Protein AF-0000000067825820 (afdb_homodimer)

Radius of gyration: 20.42 Å; Cα contacts (8 Å, |Δi|>4): 1040; chains: 2; bounding box: 38×57×62 Å

Structure (mmCIF, N/CA/C/O backbone):
data_AF-0000000067825820-model_v1
#
loop_
_entity.id
_entity.type
_entity.pdbx_description
1 polymer 'Flavin reductase like domain-containing protein'
#
loop_
_atom_site.group_PDB
_atom_site.id
_atom_site.type_symbol
_atom_site.label_atom_id
_atom_site.label_alt_id
_atom_site.label_comp_id
_atom_site.label_asym_id
_atom_site.label_entity_id
_atom_site.label_seq_id
_atom_site.pdbx_PDB_ins_code
_atom_site.Cartn_x
_atom_site.Cartn_y
_atom_site.Cartn_z
_atom_site.occupancy
_atom_site.B_iso_or_equiv
_atom_site.auth_seq_id
_atom_site.auth_comp_id
_atom_site.auth_asym_id
_atom_site.auth_atom_id
_atom_site.pdbx_PDB_model_num
ATOM 1 N N . MET A 1 1 ? -13.898 22.188 -7.363 1 60.41 1 MET A N 1
ATOM 2 C CA . MET A 1 1 ? -14.234 21.312 -8.477 1 60.41 1 MET A CA 1
ATOM 3 C C . MET A 1 1 ? -13.742 19.891 -8.219 1 60.41 1 MET A C 1
ATOM 5 O O . MET A 1 1 ? -12.773 19.688 -7.488 1 60.41 1 MET A O 1
ATOM 9 N N . ALA A 1 2 ? -14.531 18.938 -8.641 1 82.38 2 ALA A N 1
ATOM 10 C CA . ALA A 1 2 ? -14.219 17.516 -8.461 1 82.38 2 ALA A CA 1
ATOM 11 C C . ALA A 1 2 ? -12.914 17.141 -9.156 1 82.38 2 ALA A C 1
ATOM 13 O O . ALA A 1 2 ? -12.609 17.656 -10.234 1 82.38 2 ALA A O 1
ATOM 14 N N . VAL A 1 3 ? -12.008 16.484 -8.531 1 92.38 3 VAL A N 1
ATOM 15 C CA . VAL A 1 3 ? -10.75 16.016 -9.102 1 92.38 3 VAL A CA 1
ATOM 16 C C . VAL A 1 3 ? -11.039 15.117 -10.305 1 92.38 3 VAL A C 1
ATOM 18 O O . VAL A 1 3 ? -11.867 14.203 -10.219 1 92.38 3 VAL A O 1
ATOM 21 N N . SER A 1 4 ? -10.445 15.469 -11.422 1 92.88 4 SER A N 1
ATOM 22 C CA . SER A 1 4 ? -10.617 14.641 -12.617 1 92.88 4 SER A CA 1
ATOM 23 C C . SER A 1 4 ? -9.836 13.336 -12.5 1 92.88 4 SER A C 1
ATOM 25 O O . SER A 1 4 ? -8.812 13.281 -11.812 1 92.88 4 SER A O 1
ATOM 27 N N . VAL A 1 5 ? -10.312 12.344 -13.195 1 91.62 5 VAL A N 1
ATOM 28 C CA . VAL A 1 5 ? -9.648 11.039 -13.25 1 91.62 5 VAL A CA 1
ATOM 29 C C . VAL A 1 5 ? -8.234 11.203 -13.812 1 91.62 5 VAL A C 1
ATOM 31 O O . VAL A 1 5 ? -7.281 10.625 -13.289 1 91.62 5 VAL A O 1
ATOM 34 N N . ALA A 1 6 ? -8.125 12.039 -14.789 1 92.5 6 ALA A N 1
ATOM 35 C CA . ALA A 1 6 ? -6.832 12.258 -15.43 1 92.5 6 ALA A CA 1
ATOM 36 C C . ALA A 1 6 ? -5.828 12.859 -14.445 1 92.5 6 ALA A C 1
ATOM 38 O O . ALA A 1 6 ? -4.676 12.438 -14.391 1 92.5 6 ALA A O 1
ATOM 39 N N . SER A 1 7 ? -6.262 13.844 -13.711 1 94.44 7 SER A N 1
ATOM 40 C CA . SER A 1 7 ? -5.383 14.5 -12.742 1 94.44 7 SER A CA 1
ATOM 41 C C . SER A 1 7 ? -4.977 13.539 -11.633 1 94.44 7 SER A C 1
ATOM 43 O O . SER A 1 7 ? -3.834 13.562 -11.172 1 94.44 7 SER A O 1
ATOM 45 N N . PHE A 1 8 ? -5.949 12.711 -11.281 1 96.44 8 PHE A N 1
ATOM 46 C CA . PHE A 1 8 ? -5.66 11.727 -10.242 1 96.44 8 PHE A CA 1
ATOM 47 C C . PHE A 1 8 ? -4.641 10.703 -10.734 1 96.44 8 PHE A C 1
ATOM 49 O O . PHE A 1 8 ? -3.65 10.43 -10.047 1 96.44 8 PHE A O 1
ATOM 56 N N . LYS A 1 9 ? -4.797 10.211 -11.875 1 93.62 9 LYS A N 1
ATOM 57 C CA . LYS A 1 9 ? -3.873 9.242 -12.453 1 93.62 9 LYS A CA 1
ATOM 58 C C . LYS A 1 9 ? -2.477 9.836 -12.609 1 93.62 9 LYS A C 1
ATOM 60 O O . LYS A 1 9 ? -1.478 9.172 -12.328 1 93.62 9 LYS A O 1
ATOM 65 N N . ALA A 1 10 ? -2.453 11.062 -13.031 1 94.12 10 ALA A N 1
ATOM 66 C CA . ALA A 1 10 ? -1.169 11.742 -13.195 1 94.12 10 ALA A CA 1
ATOM 67 C C . ALA A 1 10 ? -0.449 11.891 -11.859 1 94.12 10 ALA A C 1
ATOM 69 O O . ALA A 1 10 ? 0.766 11.695 -11.773 1 94.12 10 ALA A O 1
ATOM 70 N N . ALA A 1 11 ? -1.181 12.25 -10.836 1 96.56 11 ALA A N 1
ATOM 71 C CA . ALA A 1 11 ? -0.595 12.406 -9.508 1 96.56 11 ALA A CA 1
ATOM 72 C C . ALA A 1 11 ? -0.117 11.07 -8.961 1 96.56 11 ALA A C 1
ATOM 74 O O . ALA A 1 11 ? 0.986 10.969 -8.414 1 96.56 11 ALA A O 1
ATOM 75 N N . MET A 1 12 ? -0.925 10.008 -9.172 1 95.5 12 MET A N 1
ATOM 76 C CA . MET A 1 12 ? -0.582 8.695 -8.633 1 95.5 12 MET A CA 1
ATOM 77 C C . MET A 1 12 ? 0.591 8.086 -9.391 1 95.5 12 MET A C 1
ATOM 79 O O . MET A 1 12 ? 1.327 7.258 -8.844 1 95.5 12 MET A O 1
ATOM 83 N N . ALA A 1 13 ? 0.792 8.523 -10.648 1 93.81 13 ALA A N 1
ATOM 84 C CA . ALA A 1 13 ? 1.922 8.039 -11.445 1 93.81 13 ALA A CA 1
ATOM 85 C C . ALA A 1 13 ? 3.248 8.492 -10.836 1 93.81 13 ALA A C 1
ATOM 87 O O . ALA A 1 13 ? 4.305 7.949 -11.172 1 93.81 13 ALA A O 1
ATOM 88 N N . ARG A 1 14 ? 3.188 9.453 -9.922 1 96.44 14 ARG A N 1
ATOM 89 C CA . ARG A 1 14 ? 4.391 9.969 -9.281 1 96.44 14 ARG A CA 1
ATOM 90 C C . ARG A 1 14 ? 4.789 9.109 -8.086 1 96.44 14 ARG A C 1
ATOM 92 O O . ARG A 1 14 ? 5.887 9.25 -7.547 1 96.44 14 ARG A O 1
ATOM 99 N N . VAL A 1 15 ? 3.943 8.18 -7.691 1 97.5 15 VAL A N 1
ATOM 100 C CA . VAL A 1 15 ? 4.16 7.344 -6.512 1 97.5 15 VAL A CA 1
ATOM 101 C C . VAL A 1 15 ? 4.828 6.035 -6.922 1 97.5 15 VAL A C 1
ATOM 103 O O . VAL A 1 15 ? 4.285 5.273 -7.727 1 97.5 15 VAL A O 1
ATOM 106 N N . SER A 1 16 ? 6 5.789 -6.398 1 97.5 16 SER A N 1
ATOM 107 C CA . SER A 1 16 ? 6.578 4.461 -6.574 1 97.5 16 SER A CA 1
ATOM 108 C C . SER A 1 16 ? 5.906 3.441 -5.66 1 97.5 16 SER A C 1
ATOM 110 O O . SER A 1 16 ? 5.605 3.74 -4.504 1 97.5 16 SER A O 1
ATOM 112 N N . THR A 1 17 ? 5.652 2.287 -6.164 1 96.69 17 THR A N 1
ATOM 113 C CA . THR A 1 17 ? 4.992 1.245 -5.383 1 96.69 17 THR A CA 1
ATOM 114 C C . THR A 1 17 ? 5.738 -0.08 -5.512 1 96.69 17 THR A C 1
ATOM 116 O O . THR A 1 17 ? 6.477 -0.291 -6.477 1 96.69 17 THR A O 1
ATOM 119 N N . GLN A 1 18 ? 5.629 -0.884 -4.488 1 97.5 18 GLN A N 1
ATOM 120 C CA . GLN A 1 18 ? 6.113 -2.258 -4.562 1 97.5 18 GLN A CA 1
ATOM 121 C C . GLN A 1 18 ? 5.25 -3.098 -5.5 1 97.5 18 GLN A C 1
ATOM 123 O O . GLN A 1 18 ? 4.027 -3.15 -5.348 1 97.5 18 GLN A O 1
ATOM 128 N N . ALA A 1 19 ? 5.883 -3.682 -6.473 1 96.81 19 ALA A N 1
ATOM 129 C CA . ALA A 1 19 ? 5.164 -4.617 -7.336 1 96.81 19 ALA A CA 1
ATOM 130 C C . ALA A 1 19 ? 5.293 -6.047 -6.816 1 96.81 19 ALA A C 1
ATOM 132 O O . ALA A 1 19 ? 6.383 -6.625 -6.832 1 96.81 19 ALA A O 1
ATOM 133 N N . MET A 1 20 ? 4.215 -6.664 -6.414 1 98.38 20 MET A N 1
ATOM 134 C CA . MET A 1 20 ? 4.184 -8.055 -5.961 1 98.38 20 MET A CA 1
ATOM 135 C C . MET A 1 20 ? 3.27 -8.891 -6.844 1 98.38 20 MET A C 1
ATOM 137 O O . MET A 1 20 ? 2.451 -8.352 -7.59 1 98.38 20 MET A O 1
ATOM 141 N N . ILE A 1 21 ? 3.436 -10.156 -6.785 1 98.25 21 ILE A N 1
ATOM 142 C CA . ILE A 1 21 ? 2.586 -11.047 -7.57 1 98.25 21 ILE A CA 1
ATOM 143 C C . ILE A 1 21 ? 1.741 -11.914 -6.637 1 98.25 21 ILE A C 1
ATOM 145 O O . ILE A 1 21 ? 2.262 -12.5 -5.688 1 98.25 21 ILE A O 1
ATOM 149 N N . LEU A 1 22 ? 0.488 -11.914 -6.883 1 98.56 22 LEU A N 1
ATOM 150 C CA . LEU A 1 22 ? -0.449 -12.805 -6.207 1 98.56 22 LEU A CA 1
ATOM 151 C C . LEU A 1 22 ? -0.757 -14.023 -7.074 1 98.56 22 LEU A C 1
ATOM 153 O O . LEU A 1 22 ? -0.984 -13.891 -8.281 1 98.56 22 LEU A O 1
ATOM 157 N N . THR A 1 23 ? -0.675 -15.203 -6.523 1 98.38 23 THR A N 1
ATOM 158 C CA . THR A 1 23 ? -1.188 -16.406 -7.164 1 98.38 23 THR A CA 1
ATOM 159 C C . THR A 1 23 ? -2.322 -17.016 -6.344 1 98.38 23 THR A C 1
ATOM 161 O O . THR A 1 23 ? -2.266 -17.031 -5.113 1 98.38 23 THR A O 1
ATOM 164 N N . ALA A 1 24 ? -3.318 -17.438 -7 1 98.06 24 ALA A N 1
ATOM 165 C CA . ALA A 1 24 ? -4.496 -18 -6.348 1 98.06 24 ALA A CA 1
ATOM 166 C C . ALA A 1 24 ? -4.359 -19.516 -6.195 1 98.06 24 ALA A C 1
ATOM 168 O O . ALA A 1 24 ? -3.803 -20.188 -7.066 1 98.06 24 ALA A O 1
ATOM 169 N N . GLY A 1 25 ? -4.91 -20.016 -5.125 1 96.88 25 GLY A N 1
ATOM 170 C CA . GLY A 1 25 ? -4.949 -21.453 -4.918 1 96.88 25 GLY A CA 1
ATOM 171 C C . GLY A 1 25 ? -5.875 -22.172 -5.883 1 96.88 25 GLY A C 1
ATOM 172 O O . GLY A 1 25 ? -6.742 -21.547 -6.496 1 96.88 25 GLY A O 1
ATOM 173 N N . CYS A 1 26 ? -5.602 -23.484 -5.93 1 95.44 26 CYS A N 1
ATOM 174 C CA . CYS A 1 26 ? -6.434 -24.344 -6.762 1 95.44 26 CYS A CA 1
ATOM 175 C C . CYS A 1 26 ? -6.652 -25.703 -6.098 1 95.44 26 CYS A C 1
ATOM 177 O O . CYS A 1 26 ? -5.984 -26.031 -5.117 1 95.44 26 CYS A O 1
ATOM 179 N N . LYS A 1 27 ? -7.574 -26.438 -6.648 1 94.19 27 LYS A N 1
ATOM 180 C CA . LYS A 1 27 ? -7.93 -27.734 -6.074 1 94.19 27 LYS A CA 1
ATOM 181 C C . LYS A 1 27 ? -7.051 -28.844 -6.633 1 94.19 27 LYS A C 1
ATOM 183 O O . LYS A 1 27 ? -6.707 -29.797 -5.918 1 94.19 27 LYS A O 1
ATOM 188 N N . SER A 1 28 ? -6.695 -28.688 -7.918 1 93.88 28 SER A N 1
ATOM 189 C CA . SER A 1 28 ? -5.945 -29.719 -8.617 1 93.88 28 SER A CA 1
ATOM 190 C C . SER A 1 28 ? -4.801 -29.125 -9.43 1 93.88 28 SER A C 1
ATOM 192 O O . SER A 1 28 ? -4.91 -28 -9.938 1 93.88 28 SER A O 1
ATOM 194 N N . PRO A 1 29 ? -3.75 -29.953 -9.539 1 92.75 29 PRO A N 1
ATOM 195 C CA . PRO A 1 29 ? -2.648 -29.469 -10.383 1 92.75 29 PRO A CA 1
ATOM 196 C C . PRO A 1 29 ? -3.051 -29.312 -11.844 1 92.75 29 PRO A C 1
ATOM 198 O O . PRO A 1 29 ? -2.32 -28.688 -12.617 1 92.75 29 PRO A O 1
ATOM 201 N N . LYS A 1 30 ? -4.203 -29.781 -12.273 1 91.12 30 LYS A N 1
ATOM 202 C CA . LYS A 1 30 ? -4.652 -29.734 -13.656 1 91.12 30 LYS A CA 1
ATOM 203 C C . LYS A 1 30 ? -5.531 -28.5 -13.898 1 91.12 30 LYS A C 1
ATOM 205 O O . LYS A 1 30 ? -5.879 -28.203 -15.039 1 91.12 30 LYS A O 1
ATOM 210 N N . ASP A 1 31 ? -5.844 -27.781 -12.82 1 91.69 31 ASP A N 1
ATOM 211 C CA . ASP A 1 31 ? -6.691 -26.594 -12.945 1 91.69 31 ASP A CA 1
ATOM 212 C C . ASP A 1 31 ? -5.945 -25.453 -13.641 1 91.69 31 ASP A C 1
ATOM 214 O O . ASP A 1 31 ? -4.719 -25.484 -13.742 1 91.69 31 ASP A O 1
ATOM 218 N N . VAL A 1 32 ? -6.73 -24.531 -14.18 1 90.31 32 VAL A N 1
ATOM 219 C CA . VAL A 1 32 ? -6.137 -23.297 -14.672 1 90.31 32 VAL A CA 1
ATOM 220 C C . VAL A 1 32 ? -5.727 -22.406 -13.492 1 90.31 32 VAL A C 1
ATOM 222 O O . VAL A 1 32 ? -6.535 -22.125 -12.609 1 90.31 32 VAL A O 1
ATOM 225 N N . PHE A 1 33 ? -4.488 -22.078 -13.531 1 93.88 33 PHE A N 1
ATOM 226 C CA . PHE A 1 33 ? -3.963 -21.25 -12.461 1 93.88 33 PHE A CA 1
ATOM 227 C C . PHE A 1 33 ? -4.176 -19.766 -12.766 1 93.88 33 PHE A C 1
ATOM 229 O O . PHE A 1 33 ? -4.09 -19.344 -13.922 1 93.88 33 PHE A O 1
ATOM 236 N N . HIS A 1 34 ? -4.504 -18.984 -11.75 1 94.81 34 HIS A N 1
ATOM 237 C CA . HIS A 1 34 ? -4.703 -17.547 -11.891 1 94.81 34 HIS A CA 1
ATOM 238 C C . HIS A 1 34 ? -3.77 -16.766 -10.961 1 94.81 34 HIS A C 1
ATOM 240 O O . HIS A 1 34 ? -3.307 -17.297 -9.953 1 94.81 34 HIS A O 1
ATOM 246 N N . GLY A 1 35 ? -3.527 -15.617 -11.32 1 96.75 35 GLY A N 1
ATOM 247 C CA . GLY A 1 35 ? -2.689 -14.68 -10.586 1 96.75 35 GLY A CA 1
ATOM 248 C C . GLY A 1 35 ? -2.59 -13.32 -11.242 1 96.75 35 GLY A C 1
ATOM 249 O O . GLY A 1 35 ? -3.01 -13.148 -12.391 1 96.75 35 GLY A O 1
ATOM 250 N N . MET A 1 36 ? -2.02 -12.383 -10.547 1 95.88 36 MET A N 1
ATOM 251 C CA . MET A 1 36 ? -1.875 -11.031 -11.078 1 95.88 36 MET A CA 1
ATOM 252 C C . MET A 1 36 ? -0.812 -10.25 -10.312 1 95.88 36 MET A C 1
ATOM 254 O O . MET A 1 36 ? -0.487 -10.594 -9.172 1 95.88 36 MET A O 1
ATOM 258 N N . THR A 1 37 ? -0.287 -9.273 -10.938 1 96.19 37 THR A N 1
ATOM 259 C CA . THR A 1 37 ? 0.59 -8.312 -10.281 1 96.19 37 THR A CA 1
ATOM 260 C C . THR A 1 37 ? -0.226 -7.246 -9.547 1 96.19 37 THR A C 1
ATOM 262 O O . THR A 1 37 ? -1.231 -6.762 -10.07 1 96.19 37 THR A O 1
ATOM 265 N N . LEU A 1 38 ? 0.215 -6.934 -8.312 1 95.38 38 LEU A N 1
ATOM 266 C CA . LEU A 1 38 ? -0.42 -5.941 -7.453 1 95.38 38 LEU A CA 1
ATOM 267 C C . LEU A 1 38 ? 0.593 -4.902 -6.98 1 95.38 38 LEU A C 1
ATOM 269 O O . LEU A 1 38 ? 1.761 -5.227 -6.754 1 95.38 38 LEU A O 1
ATOM 273 N N . SER A 1 39 ? 0.039 -3.736 -6.73 1 95.94 39 SER A N 1
ATOM 274 C CA . SER A 1 39 ? 0.848 -2.705 -6.09 1 95.94 39 SER A CA 1
ATOM 275 C C . SER A 1 39 ? 0.241 -2.275 -4.758 1 95.94 39 SER A C 1
ATOM 277 O O . SER A 1 39 ? 0.686 -1.297 -4.156 1 95.94 39 SER A O 1
ATOM 279 N N . SER A 1 40 ? -0.73 -2.971 -4.297 1 97.44 40 SER A N 1
ATOM 280 C CA . SER A 1 40 ? -1.508 -2.5 -3.156 1 97.44 40 SER A CA 1
ATOM 281 C C . SER A 1 40 ? -1.179 -3.297 -1.897 1 97.44 40 SER A C 1
ATOM 283 O O . SER A 1 40 ? -1.758 -3.057 -0.836 1 97.44 40 SER A O 1
ATOM 285 N N . VAL A 1 41 ? -0.262 -4.238 -1.935 1 98.31 41 VAL A N 1
ATOM 286 C CA . VAL A 1 41 ? -0.015 -5.125 -0.801 1 98.31 41 VAL A CA 1
ATOM 287 C C . VAL A 1 41 ? 0.653 -4.344 0.329 1 98.31 41 VAL A C 1
ATOM 289 O O . VAL A 1 41 ? 1.603 -3.592 0.095 1 98.31 41 VAL A O 1
ATOM 292 N N . CYS A 1 42 ? 0.127 -4.484 1.504 1 97.31 42 CYS A N 1
ATOM 293 C CA . CYS A 1 42 ? 0.771 -3.896 2.672 1 97.31 42 CYS A CA 1
ATOM 294 C C . CYS A 1 42 ? 0.506 -4.73 3.92 1 97.31 42 CYS A C 1
ATOM 296 O O . CYS A 1 42 ? -0.403 -5.562 3.934 1 97.31 42 CYS A O 1
ATOM 298 N N . SER A 1 43 ? 1.328 -4.555 4.879 1 96.5 43 SER A N 1
ATOM 299 C CA . SER A 1 43 ? 1.103 -5.16 6.188 1 96.5 43 SER A CA 1
ATOM 300 C C . SER A 1 43 ? -0.043 -4.473 6.922 1 96.5 43 SER A C 1
ATOM 302 O O . SER A 1 43 ? -0.131 -3.242 6.938 1 96.5 43 SER A O 1
ATOM 304 N N . LEU A 1 44 ? -0.913 -5.266 7.504 1 96.75 44 LEU A N 1
ATOM 305 C CA . LEU A 1 44 ? -2.039 -4.695 8.234 1 96.75 44 LEU A CA 1
ATOM 306 C C . LEU A 1 44 ? -1.84 -4.844 9.742 1 96.75 44 LEU A C 1
ATOM 308 O O . LEU A 1 44 ? -2.1 -3.91 10.5 1 96.75 44 LEU A O 1
ATOM 312 N N . SER A 1 45 ? -1.416 -6.004 10.125 1 93.75 45 SER A N 1
ATOM 313 C CA . SER A 1 45 ? -1.289 -6.309 11.547 1 93.75 45 SER A CA 1
ATOM 314 C C . SER A 1 45 ? -0.121 -7.254 11.805 1 93.75 45 SER A C 1
ATOM 316 O O . SER A 1 45 ? 0.141 -8.156 11.008 1 93.75 45 SER A O 1
ATOM 318 N N . VAL A 1 46 ? 0.535 -6.98 12.859 1 90.25 46 VAL A N 1
ATOM 319 C CA . VAL A 1 46 ? 1.593 -7.879 13.305 1 90.25 46 VAL A CA 1
ATOM 320 C C . VAL A 1 46 ? 1.119 -8.664 14.523 1 90.25 46 VAL A C 1
ATOM 322 O O . VAL A 1 46 ? 1.478 -9.828 14.695 1 90.25 46 VAL A O 1
ATOM 325 N N . HIS A 1 47 ? 0.336 -7.961 15.273 1 86.62 47 HIS A N 1
ATOM 326 C CA . HIS A 1 47 ? -0.265 -8.539 16.469 1 86.62 47 HIS A CA 1
ATOM 327 C C . HIS A 1 47 ? -1.78 -8.367 16.469 1 86.62 47 HIS A C 1
ATOM 329 O O . HIS A 1 47 ? -2.289 -7.32 16.062 1 86.62 47 HIS A O 1
ATOM 335 N N . PRO A 1 48 ? -2.469 -9.43 16.906 1 87.19 48 PRO A N 1
ATOM 336 C CA . PRO A 1 48 ? -2.121 -10.727 17.5 1 87.19 48 PRO A CA 1
ATOM 337 C C . PRO A 1 48 ? -1.639 -11.734 16.453 1 87.19 48 PRO A C 1
ATOM 339 O O . PRO A 1 48 ? -0.974 -12.719 16.797 1 87.19 48 PRO A O 1
ATOM 342 N N . LYS A 1 49 ? -2.148 -11.555 15.234 1 91.88 49 LYS A N 1
ATOM 343 C CA . LYS A 1 49 ? -1.691 -12.414 14.148 1 91.88 49 LYS A CA 1
ATOM 344 C C . LYS A 1 49 ? -1.228 -11.586 12.953 1 91.88 49 LYS A C 1
ATOM 346 O O . LYS A 1 49 ? -1.788 -10.531 12.664 1 91.88 49 LYS A O 1
ATOM 351 N N . PRO A 1 50 ? -0.237 -12.141 12.258 1 96.38 50 PRO A N 1
ATOM 352 C CA . PRO A 1 50 ? 0.199 -11.43 11.055 1 96.38 50 PRO A CA 1
ATOM 353 C C . PRO A 1 50 ? -0.877 -11.383 9.969 1 96.38 50 PRO A C 1
ATOM 355 O O . PRO A 1 50 ? -1.37 -12.43 9.547 1 96.38 50 PRO A O 1
ATOM 358 N N . LEU A 1 51 ? -1.222 -10.156 9.539 1 97.75 51 LEU A N 1
ATOM 359 C CA . LEU A 1 51 ? -2.201 -9.93 8.484 1 97.75 51 LEU A CA 1
ATOM 360 C C . LEU A 1 51 ? -1.605 -9.086 7.363 1 97.75 51 LEU A C 1
ATOM 362 O O . LEU A 1 51 ? -0.878 -8.125 7.625 1 97.75 51 LEU A O 1
ATOM 366 N N . LEU A 1 52 ? -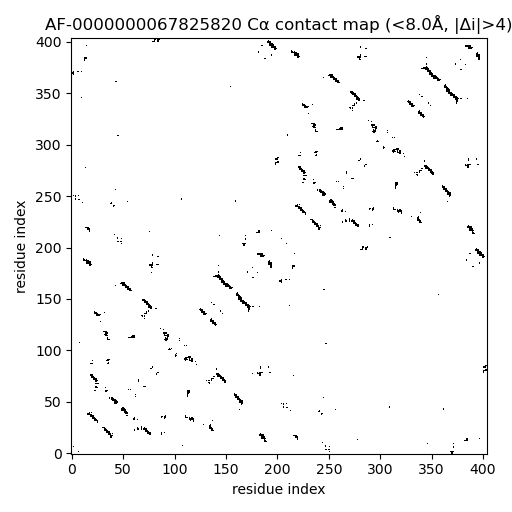1.848 -9.5 6.168 1 98.56 52 LEU A N 1
ATOM 367 C CA . LEU A 1 52 ? -1.603 -8.664 4.996 1 98.56 52 LEU A CA 1
ATOM 368 C C . LEU A 1 52 ? -2.916 -8.172 4.395 1 98.56 52 LEU A C 1
ATOM 370 O O . LEU A 1 52 ? -3.98 -8.727 4.688 1 98.56 52 LEU A O 1
ATOM 374 N N . GLN A 1 53 ? -2.793 -7.125 3.66 1 98.69 53 GLN A N 1
ATOM 375 C CA . GLN A 1 53 ? -3.938 -6.543 2.967 1 98.69 53 GLN A CA 1
ATOM 376 C C . GLN A 1 53 ? -3.586 -6.191 1.523 1 98.69 53 GLN A C 1
ATOM 378 O O . GLN A 1 53 ? -2.475 -5.738 1.241 1 98.69 53 GLN A O 1
ATOM 383 N N . PHE A 1 54 ? -4.57 -6.383 0.568 1 98.44 54 PHE A N 1
ATOM 384 C CA . PHE A 1 54 ? -4.43 -5.941 -0.814 1 98.44 54 PHE A CA 1
ATOM 385 C C . PHE A 1 54 ? -5.793 -5.691 -1.446 1 98.44 54 PHE A C 1
ATOM 387 O O . PHE A 1 54 ? -6.82 -6.066 -0.881 1 98.44 54 PHE A O 1
ATOM 394 N N . ASN A 1 55 ? -5.738 -5.062 -2.631 1 97.62 55 ASN A N 1
ATOM 395 C CA . ASN A 1 55 ? -6.969 -4.723 -3.334 1 97.62 55 ASN A CA 1
ATOM 396 C C . ASN A 1 55 ? -7.066 -5.445 -4.676 1 97.62 55 ASN A C 1
ATOM 398 O O . ASN A 1 55 ? -6.059 -5.645 -5.352 1 97.62 55 ASN A O 1
ATOM 402 N N . LEU A 1 56 ? -8.328 -5.77 -5.02 1 95.38 56 LEU A N 1
ATOM 403 C CA . LEU A 1 56 ? -8.617 -6.312 -6.344 1 95.38 56 LEU A CA 1
ATOM 404 C C . LEU A 1 56 ? -9.742 -5.523 -7.016 1 95.38 56 LEU A C 1
ATOM 406 O O . LEU A 1 56 ? -10.719 -5.156 -6.367 1 95.38 56 LEU A O 1
ATOM 410 N N . HIS A 1 57 ? -9.523 -5.258 -8.258 1 92.94 57 HIS A N 1
ATOM 411 C CA . HIS A 1 57 ? -10.578 -4.66 -9.07 1 92.94 57 HIS A CA 1
ATOM 412 C C . HIS A 1 57 ? -11.414 -5.73 -9.766 1 92.94 57 HIS A C 1
ATOM 414 O O . HIS A 1 57 ? -10.867 -6.695 -10.312 1 92.94 57 HIS A O 1
ATOM 420 N N . LEU A 1 58 ? -12.727 -5.566 -9.781 1 91.19 58 LEU A N 1
ATOM 421 C CA . LEU A 1 58 ? -13.656 -6.52 -10.383 1 91.19 58 LEU A CA 1
ATOM 422 C C . LEU A 1 58 ? -14.148 -6.016 -11.734 1 91.19 58 LEU A C 1
ATOM 424 O O . LEU A 1 58 ? -14.297 -4.809 -11.938 1 91.19 58 LEU A O 1
ATOM 428 N N . PRO A 1 59 ? -14.438 -6.934 -12.648 1 89.56 59 PRO A N 1
ATOM 429 C CA . PRO A 1 59 ? -14.297 -8.391 -12.531 1 89.56 59 PRO A CA 1
ATOM 430 C C . PRO A 1 59 ? -12.844 -8.852 -12.641 1 89.56 59 PRO A C 1
ATOM 432 O O . PRO A 1 59 ? -12.016 -8.156 -13.242 1 89.56 59 PRO A O 1
ATOM 435 N N . SER A 1 60 ? -12.516 -9.945 -12.023 1 90.94 60 SER A N 1
ATOM 436 C CA . SER A 1 60 ? -11.164 -10.492 -11.961 1 90.94 60 SER A CA 1
ATOM 437 C C . SER A 1 60 ? -11.188 -12.016 -11.906 1 90.94 60 SER A C 1
ATOM 439 O O . SER A 1 60 ? -11.891 -12.602 -11.086 1 90.94 60 SER A O 1
ATOM 441 N N . TYR A 1 61 ? -10.492 -12.672 -12.828 1 91.88 61 TYR A N 1
ATOM 442 C CA . TYR A 1 61 ? -10.352 -14.125 -12.773 1 91.88 61 TYR A CA 1
ATOM 443 C C . TYR A 1 61 ? -9.703 -14.562 -11.469 1 91.88 61 TYR A C 1
ATOM 445 O O . TYR A 1 61 ? -10.078 -15.586 -10.891 1 91.88 61 TYR A O 1
ATOM 453 N N . THR A 1 62 ? -8.789 -13.789 -11.047 1 94.69 62 THR A N 1
ATOM 454 C CA . THR A 1 62 ? -8.078 -14.102 -9.812 1 94.69 62 THR A CA 1
ATOM 455 C C . THR A 1 62 ? -9.023 -14.031 -8.609 1 94.69 62 THR A C 1
ATOM 457 O O . THR A 1 62 ? -9.039 -14.93 -7.773 1 94.69 62 THR A O 1
ATOM 460 N N . SER A 1 63 ? -9.805 -12.945 -8.547 1 96.06 63 SER A N 1
ATOM 461 C CA . SER A 1 63 ? -10.781 -12.828 -7.465 1 96.06 63 SER A CA 1
ATOM 462 C C . SER A 1 63 ? -11.727 -14.023 -7.441 1 96.06 63 SER A C 1
ATOM 464 O O . SER A 1 63 ? -11.961 -14.609 -6.383 1 96.06 63 SER A O 1
ATOM 466 N N . LYS A 1 64 ? -12.25 -14.422 -8.586 1 95.44 64 LYS A N 1
ATOM 467 C CA . LYS A 1 64 ? -13.141 -15.57 -8.68 1 95.44 64 LYS A CA 1
ATOM 468 C C . LYS A 1 64 ? -12.477 -16.828 -8.148 1 95.44 64 LYS A C 1
ATOM 470 O O . LYS A 1 64 ? -13.07 -17.562 -7.352 1 95.44 64 LYS A O 1
ATOM 475 N N . ALA A 1 65 ? -11.266 -17.062 -8.57 1 95.81 65 ALA A N 1
ATOM 476 C CA . ALA A 1 65 ? -10.516 -18.234 -8.125 1 95.81 65 ALA A CA 1
ATOM 477 C C . ALA A 1 65 ? -10.336 -18.219 -6.613 1 95.81 65 ALA A C 1
ATOM 479 O O . ALA A 1 65 ? -10.453 -19.266 -5.965 1 95.81 65 ALA A O 1
ATOM 480 N N . LEU A 1 66 ? -10.055 -17.078 -6.047 1 97.62 66 LEU A N 1
ATOM 481 C CA . LEU A 1 66 ? -9.867 -16.969 -4.605 1 97.62 66 LEU A CA 1
ATOM 482 C C . LEU A 1 66 ? -11.148 -17.328 -3.857 1 97.62 66 LEU A C 1
ATOM 484 O O . LEU A 1 66 ? -11.109 -18.062 -2.861 1 97.62 66 LEU A O 1
ATOM 488 N N . HIS A 1 67 ? -12.203 -16.797 -4.355 1 97.31 67 HIS A N 1
ATOM 489 C CA . HIS A 1 67 ? -13.477 -17.078 -3.709 1 97.31 67 HIS A CA 1
ATOM 490 C C . HIS A 1 67 ? -13.844 -18.547 -3.814 1 97.31 67 HIS A C 1
ATOM 492 O O . HIS A 1 67 ? -14.508 -19.094 -2.93 1 97.31 67 HIS A O 1
ATOM 498 N N . GLU A 1 68 ? -13.375 -19.25 -4.77 1 95.75 68 GLU A N 1
ATOM 499 C CA . GLU A 1 68 ? -13.742 -20.641 -5.039 1 95.75 68 GLU A CA 1
ATOM 500 C C . GLU A 1 68 ? -12.812 -21.594 -4.312 1 95.75 68 GLU A C 1
ATOM 502 O O . GLU A 1 68 ? -13.117 -22.781 -4.176 1 95.75 68 GLU A O 1
ATOM 507 N N . ASN A 1 69 ? -11.695 -21.141 -3.902 1 95.31 69 ASN A N 1
ATOM 508 C CA . ASN A 1 69 ? -10.68 -22.047 -3.35 1 95.31 69 ASN A CA 1
ATOM 509 C C . ASN A 1 69 ? -10.32 -21.656 -1.916 1 95.31 69 ASN A C 1
ATOM 511 O O . ASN A 1 69 ? -9.141 -21.547 -1.577 1 95.31 69 ASN A O 1
ATOM 515 N N . HIS A 1 70 ? -11.289 -21.312 -1.114 1 93.62 70 HIS A N 1
ATOM 516 C CA . HIS A 1 70 ? -11.172 -21.094 0.322 1 93.62 70 HIS A CA 1
ATOM 517 C C . HIS A 1 70 ? -10.281 -19.891 0.622 1 93.62 70 HIS A C 1
ATOM 519 O O . HIS A 1 70 ? -9.727 -19.781 1.716 1 93.62 70 HIS A O 1
ATOM 525 N N . GLY A 1 71 ? -10.047 -19.094 -0.387 1 98.12 71 GLY A N 1
ATOM 526 C CA . GLY A 1 71 ? -9.266 -17.891 -0.191 1 98.12 71 GLY A CA 1
ATOM 527 C C . GLY A 1 71 ? -7.785 -18.172 0.026 1 98.12 71 GLY A C 1
ATOM 528 O O . GLY A 1 71 ? -7.109 -17.422 0.734 1 98.12 71 GLY A O 1
ATOM 529 N N . GLN A 1 72 ? -7.309 -19.359 -0.474 1 98.38 72 GLN A N 1
ATOM 530 C CA . GLN A 1 72 ? -5.887 -19.672 -0.397 1 98.38 72 GLN A CA 1
ATOM 531 C C . GLN A 1 72 ? -5.102 -18.938 -1.479 1 98.38 72 GLN A C 1
ATOM 533 O O . GLN A 1 72 ? -5.531 -18.875 -2.633 1 98.38 72 GLN A O 1
ATOM 538 N N . LEU A 1 73 ? -3.988 -18.391 -1.116 1 98.75 73 LEU A N 1
ATOM 539 C CA . LEU A 1 73 ? -3.205 -17.609 -2.068 1 98.75 73 LEU A CA 1
ATOM 540 C C . LEU A 1 73 ? -1.756 -17.484 -1.611 1 98.75 73 LEU A C 1
ATOM 542 O O . LEU A 1 73 ? -1.419 -17.891 -0.493 1 98.75 73 LEU A O 1
ATOM 546 N N . CYS A 1 74 ? -0.997 -17.016 -2.492 1 98.88 74 CYS A N 1
ATOM 547 C CA . CYS A 1 74 ? 0.391 -16.688 -2.184 1 98.88 74 CYS A CA 1
ATOM 548 C C . CYS A 1 74 ? 0.76 -15.312 -2.721 1 98.88 74 CYS A C 1
ATOM 550 O O . CYS A 1 74 ? 0.411 -14.969 -3.852 1 98.88 74 CYS A O 1
ATOM 552 N N . LEU A 1 75 ? 1.371 -14.469 -1.917 1 98.94 75 LEU A N 1
ATOM 553 C CA . L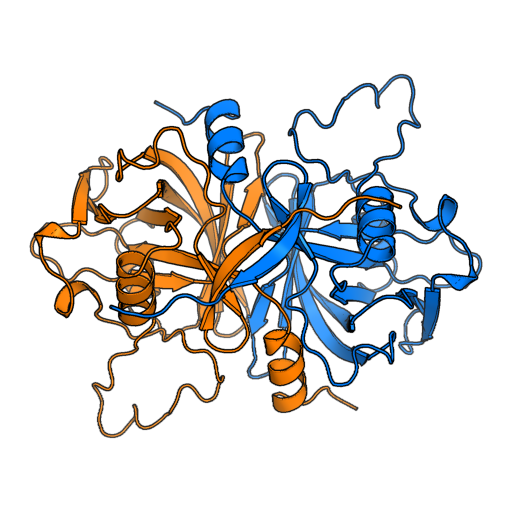EU A 1 75 ? 1.942 -13.18 -2.311 1 98.94 75 LEU A CA 1
ATOM 554 C C . LEU A 1 75 ? 3.459 -13.281 -2.434 1 98.94 75 LEU A C 1
ATOM 556 O O . LEU A 1 75 ? 4.125 -13.828 -1.553 1 98.94 75 LEU A O 1
ATOM 560 N N . HIS A 1 76 ? 4.004 -12.766 -3.51 1 98.88 76 HIS A N 1
ATOM 561 C CA . HIS A 1 76 ? 5.418 -12.969 -3.809 1 98.88 76 HIS A CA 1
ATOM 562 C C . HIS A 1 76 ? 6.168 -11.641 -3.844 1 98.88 76 HIS A C 1
ATOM 564 O O . HIS A 1 76 ? 5.828 -10.75 -4.633 1 98.88 76 HIS A O 1
ATOM 570 N N . LEU A 1 77 ? 7.094 -11.492 -2.961 1 98.81 77 LEU A N 1
ATOM 571 C CA . LEU A 1 77 ? 8.086 -10.43 -3.078 1 98.81 77 LEU A CA 1
ATOM 572 C C . LEU A 1 77 ? 9.141 -10.781 -4.125 1 98.81 77 LEU A C 1
ATOM 574 O O . LEU A 1 77 ? 9.898 -11.742 -3.945 1 98.81 77 LEU A O 1
ATOM 578 N N . MET A 1 78 ? 9.211 -9.984 -5.203 1 98.56 78 MET A N 1
ATOM 579 C CA . MET A 1 78 ? 10.117 -10.266 -6.312 1 98.56 78 MET A CA 1
ATOM 580 C C . MET A 1 78 ? 11.398 -9.438 -6.199 1 98.56 78 MET A C 1
ATOM 582 O O . MET A 1 78 ? 11.336 -8.234 -5.941 1 98.56 78 MET A O 1
ATOM 586 N N . PRO A 1 79 ? 12.523 -10.117 -6.371 1 98.44 79 PRO A N 1
ATOM 587 C CA . PRO A 1 79 ? 13.758 -9.336 -6.418 1 98.44 79 PRO A CA 1
ATOM 588 C C . PRO A 1 79 ? 13.891 -8.508 -7.695 1 98.44 79 PRO A C 1
ATOM 590 O O . PRO A 1 79 ? 13.211 -8.781 -8.688 1 98.44 79 PRO A O 1
ATOM 593 N N . PRO A 1 80 ? 14.711 -7.484 -7.652 1 97.81 80 PRO A N 1
ATOM 594 C CA . PRO A 1 80 ? 14.852 -6.602 -8.812 1 97.81 80 PRO A CA 1
ATOM 595 C C . PRO A 1 80 ? 15.734 -7.203 -9.906 1 97.81 80 PRO A C 1
ATOM 597 O O . PRO A 1 80 ? 16.844 -6.727 -10.133 1 97.81 80 PRO A O 1
ATOM 600 N N . THR A 1 81 ? 15.281 -8.18 -10.641 1 96.88 81 THR A N 1
ATOM 601 C CA . THR A 1 81 ? 15.977 -8.867 -11.727 1 96.88 81 THR A CA 1
ATOM 602 C C . THR A 1 81 ? 15.172 -8.789 -13.023 1 96.88 81 THR A C 1
ATOM 604 O O . THR A 1 81 ? 14 -8.43 -13.008 1 96.88 81 THR A O 1
ATOM 607 N N . SER A 1 82 ? 15.836 -9.148 -14.109 1 96.06 82 SER A N 1
ATOM 608 C CA . SER A 1 82 ? 15.172 -9.188 -15.406 1 96.06 82 SER A CA 1
ATOM 609 C C . SER A 1 82 ? 14.055 -10.227 -15.422 1 96.06 82 SER A C 1
ATOM 611 O O . SER A 1 82 ? 13.008 -10.016 -16.031 1 96.06 82 SER A O 1
ATOM 613 N N . ARG A 1 83 ? 14.281 -11.32 -14.727 1 96.19 83 ARG A N 1
ATOM 614 C CA . ARG A 1 83 ? 13.266 -12.367 -14.664 1 96.19 83 ARG A CA 1
ATOM 615 C C . ARG A 1 83 ? 12.039 -11.891 -13.891 1 96.19 83 ARG A C 1
ATOM 617 O O . ARG A 1 83 ? 10.906 -12.164 -14.281 1 96.19 83 ARG A O 1
ATOM 624 N N . SER A 1 84 ? 12.289 -11.188 -12.82 1 97.31 84 SER A N 1
ATOM 625 C CA . SER A 1 84 ? 11.188 -10.617 -12.055 1 97.31 84 SER A CA 1
ATOM 626 C C . SER A 1 84 ? 10.383 -9.625 -12.891 1 97.31 84 SER A C 1
ATOM 628 O O . SER A 1 84 ? 9.156 -9.586 -12.805 1 97.31 84 SER A O 1
ATOM 630 N N . VAL A 1 85 ? 11.109 -8.805 -13.656 1 96.31 85 VAL A N 1
ATOM 631 C CA . VAL A 1 85 ? 10.445 -7.852 -14.531 1 96.31 85 VAL A CA 1
ATOM 632 C C . VAL A 1 85 ? 9.555 -8.594 -15.523 1 96.31 85 VAL A C 1
ATOM 634 O O . VAL A 1 85 ? 8.383 -8.25 -15.695 1 96.31 85 VAL A O 1
ATOM 637 N N . PHE A 1 86 ? 10.055 -9.648 -16.125 1 94.88 86 PHE A N 1
ATOM 638 C CA . PHE A 1 86 ? 9.305 -10.453 -17.078 1 94.88 86 PHE A CA 1
ATOM 639 C C . PHE A 1 86 ? 8.062 -11.039 -16.438 1 94.88 86 PHE A C 1
ATOM 641 O O . PHE A 1 86 ? 6.957 -10.914 -16.969 1 94.88 86 PHE A O 1
ATOM 648 N N . LEU A 1 87 ? 8.203 -11.633 -15.289 1 96.06 87 LEU A N 1
ATOM 649 C CA . LEU A 1 87 ? 7.074 -12.25 -14.594 1 96.06 87 LEU A CA 1
ATOM 650 C C . LEU A 1 87 ? 6.035 -11.203 -14.203 1 96.06 87 LEU A C 1
ATOM 652 O O . LEU A 1 87 ? 4.836 -11.414 -14.391 1 96.06 87 LEU A O 1
ATOM 656 N N . SER A 1 88 ? 6.492 -10.078 -13.664 1 95.62 88 SER A N 1
ATOM 657 C CA . SER A 1 88 ? 5.57 -9.039 -13.211 1 95.62 88 SER A CA 1
ATOM 658 C C . SER A 1 88 ? 4.766 -8.461 -14.367 1 95.62 88 SER A C 1
ATOM 660 O O . SER A 1 88 ? 3.578 -8.172 -14.227 1 95.62 88 SER A O 1
ATOM 662 N N . ARG A 1 89 ? 5.379 -8.312 -15.508 1 92.56 89 ARG A N 1
ATOM 663 C CA . ARG A 1 89 ? 4.66 -7.855 -16.703 1 92.56 89 ARG A CA 1
ATOM 664 C C . ARG A 1 89 ? 3.658 -8.898 -17.172 1 92.56 89 ARG A C 1
ATOM 666 O O . ARG A 1 89 ? 2.529 -8.57 -17.531 1 92.56 89 ARG A O 1
ATOM 673 N N . THR A 1 90 ? 4.074 -10.141 -17.172 1 93.12 90 THR A N 1
ATOM 674 C CA . THR A 1 90 ? 3.219 -11.234 -17.609 1 93.12 90 THR A CA 1
ATOM 675 C C . THR A 1 90 ? 1.978 -11.336 -16.719 1 93.12 90 THR A C 1
ATOM 677 O O . THR A 1 90 ? 0.865 -11.508 -17.219 1 93.12 90 THR A O 1
ATOM 680 N N . PHE A 1 91 ? 2.131 -11.148 -15.453 1 95.25 91 PHE A N 1
ATOM 681 C CA . PHE A 1 91 ? 1.032 -11.281 -14.5 1 95.25 91 PHE A CA 1
ATOM 682 C C . PHE A 1 91 ? 0.199 -10.008 -14.461 1 95.25 91 PHE A C 1
ATOM 684 O O . PHE A 1 91 ? -0.855 -9.969 -13.82 1 95.25 91 PHE A O 1
ATOM 691 N N . ALA A 1 92 ? 0.704 -8.984 -15.078 1 91.81 92 ALA A N 1
ATOM 692 C CA . ALA A 1 92 ? -0.065 -7.742 -15.164 1 91.81 92 ALA A CA 1
ATOM 693 C C . ALA A 1 92 ? -0.865 -7.684 -16.469 1 91.81 92 ALA A C 1
ATOM 695 O O . ALA A 1 92 ? -1.779 -6.867 -16.594 1 91.81 92 ALA A O 1
ATOM 696 N N . ALA A 1 93 ? -0.469 -8.562 -17.422 1 81.31 93 ALA A N 1
ATOM 697 C CA . ALA A 1 93 ? -0.969 -8.469 -18.797 1 81.31 93 ALA A CA 1
ATOM 698 C C . ALA A 1 93 ? -2.361 -9.078 -18.906 1 81.31 93 ALA A C 1
ATOM 700 O O . ALA A 1 93 ? -2.58 -10.227 -18.5 1 81.31 93 ALA A O 1
ATOM 701 N N . GLY A 1 94 ? -3.428 -8.352 -18.984 1 63.41 94 GLY A N 1
ATOM 702 C CA . GLY A 1 94 ? -4.777 -8.844 -19.203 1 63.41 94 GLY A CA 1
ATOM 703 C C . GLY A 1 94 ? -4.949 -9.539 -20.547 1 63.41 94 GLY A C 1
ATOM 704 O O . GLY A 1 94 ? -4.113 -9.398 -21.438 1 63.41 94 GLY A O 1
ATOM 705 N N . ILE A 1 95 ? -5.766 -10.742 -20.594 1 53.44 95 ILE A N 1
ATOM 706 C CA . ILE A 1 95 ? -6.113 -11.422 -21.844 1 53.44 95 ILE A CA 1
ATOM 707 C C . ILE A 1 95 ? -6.895 -10.469 -22.75 1 53.44 95 ILE A C 1
ATOM 709 O O . ILE A 1 95 ? -7.84 -9.82 -22.297 1 53.44 95 ILE A O 1
ATOM 713 N N . LYS A 1 96 ? -6.148 -9.984 -23.781 1 45.06 96 LYS A N 1
ATOM 714 C CA . LYS A 1 96 ? -6.953 -9.398 -24.844 1 45.06 96 LYS A CA 1
ATOM 715 C C . LYS A 1 96 ? -8.016 -10.383 -25.344 1 45.06 96 LYS A C 1
ATOM 717 O O . LYS A 1 96 ? -8.25 -10.5 -26.547 1 45.06 96 LYS A O 1
ATOM 722 N N . THR A 1 97 ? -8.242 -11.445 -24.734 1 36.22 97 THR A N 1
ATOM 723 C CA . THR A 1 97 ? -9.07 -12.391 -25.469 1 36.22 97 THR A CA 1
ATOM 724 C C . THR A 1 97 ? -10.32 -11.703 -26.016 1 36.22 97 THR A C 1
ATOM 726 O O . THR A 1 97 ? -10.875 -12.117 -27.031 1 36.22 97 THR A O 1
ATOM 729 N N . ASP A 1 98 ? -11.383 -11.383 -25.203 1 36.25 98 ASP A N 1
ATOM 730 C CA . ASP A 1 98 ? -12.586 -11.125 -25.984 1 36.25 98 ASP A CA 1
ATOM 731 C C . ASP A 1 98 ? -12.391 -9.953 -26.953 1 36.25 98 ASP A C 1
ATOM 733 O O . ASP A 1 98 ? -12.188 -8.82 -26.516 1 36.25 98 ASP A O 1
ATOM 737 N N . LYS A 1 99 ? -11.969 -10.164 -28.156 1 36.41 99 LYS A N 1
ATOM 738 C CA . LYS A 1 99 ? -11.906 -9.234 -29.281 1 36.41 99 LYS A CA 1
ATOM 739 C C . LYS A 1 99 ? -12.969 -8.148 -29.156 1 36.41 99 LYS A C 1
ATOM 741 O O . LYS A 1 99 ? -12.93 -7.145 -29.875 1 36.41 99 LYS A O 1
ATOM 746 N N . LYS A 1 100 ? -14.234 -8.484 -29.078 1 34.19 100 LYS A N 1
ATOM 747 C CA . LYS A 1 100 ? -15.398 -7.605 -29.062 1 34.19 100 LYS A CA 1
ATOM 748 C C . LYS A 1 100 ? -15.398 -6.703 -27.828 1 34.19 100 LYS A C 1
ATOM 750 O O . LYS A 1 100 ? -16.031 -5.652 -27.828 1 34.19 100 LYS A O 1
ATOM 755 N N . HIS A 1 101 ? -15.297 -7.172 -26.594 1 32.94 101 HIS A N 1
ATOM 756 C CA . HIS A 1 101 ? -15.414 -6.422 -25.344 1 32.94 101 HIS A CA 1
ATOM 757 C C . HIS A 1 101 ? -14.055 -5.926 -24.859 1 32.94 101 HIS A C 1
ATOM 759 O O . HIS A 1 101 ? -13.969 -5.141 -23.922 1 32.94 101 HIS A O 1
ATOM 765 N N . PHE A 1 102 ? -12.93 -6.648 -25.047 1 37.75 102 PHE A N 1
ATOM 766 C CA . PHE A 1 102 ? -11.609 -6.375 -24.5 1 37.75 102 PHE A CA 1
ATOM 767 C C . PHE A 1 102 ? -10.961 -5.195 -25.203 1 37.75 102 PHE A C 1
ATOM 769 O O . PHE A 1 102 ? -9.734 -5.027 -25.156 1 37.75 102 PHE A O 1
ATOM 776 N N . LYS A 1 103 ? -11.43 -4.812 -26.281 1 34.56 103 LYS A N 1
ATOM 777 C CA . LYS A 1 103 ? -10.922 -3.541 -26.781 1 34.56 103 LYS A CA 1
ATOM 778 C C . LYS A 1 103 ? -10.664 -2.559 -25.641 1 34.56 103 LYS A C 1
ATOM 780 O O . LYS A 1 103 ? -10.297 -1.406 -25.891 1 34.56 103 LYS A O 1
ATOM 785 N N . VAL A 1 104 ? -11.156 -2.924 -24.484 1 33.09 104 VAL A N 1
ATOM 786 C CA . VAL A 1 104 ? -11.062 -1.779 -23.578 1 33.09 104 VAL A CA 1
ATOM 787 C C . VAL A 1 104 ? -9.648 -1.707 -23 1 33.09 104 VAL A C 1
ATOM 789 O O . VAL A 1 104 ? -9.242 -2.596 -22.25 1 33.09 104 VAL A O 1
ATOM 792 N N . LYS A 1 105 ? -8.625 -1.228 -23.703 1 39.59 105 LYS A N 1
ATOM 793 C CA . LYS A 1 105 ? -7.418 -0.725 -23.062 1 39.59 105 LYS A CA 1
ATOM 794 C C . LYS A 1 105 ? -7.68 -0.365 -21.594 1 39.59 105 LYS A C 1
ATOM 796 O O . LYS A 1 105 ? -8.688 0.273 -21.281 1 39.59 105 LYS A O 1
ATOM 801 N N . PRO A 1 106 ? -7.176 -1.206 -20.578 1 42.06 106 PRO A N 1
ATOM 802 C CA . PRO A 1 106 ? -7.527 -0.693 -19.25 1 42.06 106 PRO A CA 1
ATOM 803 C C . PRO A 1 106 ? -7.531 0.833 -19.188 1 42.06 106 PRO A C 1
ATOM 805 O O . PRO A 1 106 ? -6.562 1.474 -19.609 1 42.06 106 PRO A O 1
ATOM 808 N N . GLU A 1 107 ? -8.609 1.362 -19.562 1 41.06 107 GLU A N 1
ATOM 809 C CA . GLU A 1 107 ? -8.789 2.809 -19.5 1 41.06 107 GLU A CA 1
ATOM 810 C C . GLU A 1 107 ? -8.094 3.398 -18.266 1 41.06 107 GLU A C 1
ATOM 812 O O . GLU A 1 107 ? -7.969 4.621 -18.156 1 41.06 107 GLU A O 1
ATOM 817 N N . ASP A 1 108 ? -8 2.467 -17.281 1 41.25 108 ASP A N 1
ATOM 818 C CA . ASP A 1 108 ? -7.586 3.117 -16.047 1 41.25 108 ASP A CA 1
ATOM 819 C C . ASP A 1 108 ? -6.078 3.35 -16.031 1 41.25 108 ASP A C 1
ATOM 821 O O . ASP A 1 108 ? -5.539 3.887 -15.055 1 41.25 108 ASP A O 1
ATOM 825 N N . GLY A 1 109 ? -5.492 3.197 -17.234 1 41.88 109 GLY A N 1
ATOM 826 C CA . GLY A 1 109 ? -4.07 3.498 -17.281 1 41.88 109 GLY A CA 1
ATOM 827 C C . GLY A 1 109 ? -3.23 2.535 -16.469 1 41.88 109 GLY A C 1
ATOM 828 O O . GLY A 1 109 ? -2.027 2.736 -16.297 1 41.88 109 GLY A O 1
ATOM 829 N N . GLU A 1 110 ? -3.953 1.749 -15.695 1 51.28 110 GLU A N 1
ATOM 830 C CA . GLU A 1 110 ? -3.166 0.866 -14.844 1 51.28 110 GLU A CA 1
ATOM 831 C C . GLU A 1 110 ? -2.699 -0.37 -15.609 1 51.28 110 GLU A C 1
ATOM 833 O O . GLU A 1 110 ? -3.383 -0.833 -16.531 1 51.28 110 GLU A O 1
ATOM 838 N N . ILE A 1 111 ? -1.411 -0.623 -15.625 1 49.84 111 ILE A N 1
ATOM 839 C CA . ILE A 1 111 ? -0.771 -1.74 -16.312 1 49.84 111 ILE A CA 1
ATOM 840 C C . ILE A 1 111 ? -1.322 -3.059 -15.773 1 49.84 111 ILE A C 1
ATOM 842 O O . ILE A 1 111 ? -1.188 -4.102 -16.422 1 49.84 111 ILE A O 1
ATOM 846 N N . PHE A 1 112 ? -1.965 -3.008 -14.695 1 58.03 112 PHE A N 1
ATOM 847 C CA . PHE A 1 112 ? -2.346 -4.281 -14.094 1 58.03 112 PHE A CA 1
ATOM 848 C C . PHE A 1 112 ? -3.791 -4.625 -14.438 1 58.03 112 PHE A C 1
ATOM 850 O O . PHE A 1 112 ? -4.695 -3.818 -14.219 1 58.03 112 PHE A O 1
ATOM 857 N N . HIS A 1 113 ? -3.898 -5.648 -15.18 1 67.06 113 HIS A N 1
ATOM 858 C CA . HIS A 1 113 ? -5.207 -6.098 -15.648 1 67.06 113 HIS A CA 1
ATOM 859 C C . HIS A 1 113 ? -5.77 -7.191 -14.75 1 67.06 113 HIS A C 1
ATOM 861 O O . HIS A 1 113 ? -5.012 -7.926 -14.109 1 67.06 113 HIS A O 1
ATOM 867 N N . GLU A 1 114 ? -7.062 -7.234 -14.781 1 71.12 114 GLU A N 1
ATOM 868 C CA . GLU A 1 114 ? -7.762 -8.117 -13.852 1 71.12 114 GLU A CA 1
ATOM 869 C C . GLU A 1 114 ? -8.125 -9.445 -14.516 1 71.12 114 GLU A C 1
ATOM 871 O O . GLU A 1 114 ? -8.414 -10.43 -13.836 1 71.12 114 GLU A O 1
ATOM 876 N N . MET A 1 115 ? -8.18 -9.438 -15.828 1 75.88 115 MET A N 1
ATOM 877 C CA . MET A 1 115 ? -8.531 -10.664 -16.531 1 75.88 115 MET A CA 1
ATOM 878 C C . MET A 1 115 ? -7.285 -11.312 -17.141 1 75.88 115 MET A C 1
ATOM 880 O O . MET A 1 115 ? -7.152 -11.398 -18.359 1 75.88 115 MET A O 1
ATOM 884 N N . THR A 1 116 ? -6.441 -11.891 -16.312 1 77.06 116 THR A N 1
ATOM 885 C CA . THR A 1 116 ? -5.137 -12.398 -16.719 1 77.06 116 THR A CA 1
ATOM 886 C C . THR A 1 116 ? -5.121 -13.922 -16.688 1 77.06 116 THR A C 1
ATOM 888 O O . THR A 1 116 ? -5.832 -14.547 -15.898 1 77.06 116 THR A O 1
ATOM 891 N N . THR A 1 117 ? -4.352 -14.555 -17.672 1 85.62 117 THR A N 1
ATOM 892 C CA . THR A 1 117 ? -4.012 -15.969 -17.656 1 85.62 117 THR A CA 1
ATOM 893 C C . THR A 1 117 ? -2.502 -16.172 -17.766 1 85.62 117 THR A C 1
ATOM 895 O O . THR A 1 117 ? -2.014 -16.797 -18.703 1 85.62 117 THR A O 1
ATOM 898 N N . PRO A 1 118 ? -1.803 -15.672 -16.703 1 92.31 118 PRO A N 1
ATOM 899 C CA . PRO A 1 118 ? -0.349 -15.539 -16.828 1 92.31 118 PRO A CA 1
ATOM 900 C C . PRO A 1 118 ? 0.364 -16.891 -16.906 1 92.31 118 PRO A C 1
ATOM 902 O O . PRO A 1 118 ? 1.425 -17 -17.516 1 92.31 118 PRO A O 1
ATOM 905 N N . PHE A 1 119 ? -0.137 -17.922 -16.344 1 93.81 119 PHE A N 1
ATOM 906 C CA . PHE A 1 119 ? 0.54 -19.203 -16.266 1 93.81 119 PHE A CA 1
ATOM 907 C C . PHE A 1 119 ? 0.638 -19.844 -17.641 1 93.81 119 PHE A C 1
ATOM 909 O O . PHE A 1 119 ? 1.451 -20.75 -17.859 1 93.81 119 PHE A O 1
ATOM 916 N N . ALA A 1 120 ? -0.242 -19.406 -18.547 1 90.69 120 ALA A N 1
ATOM 917 C CA . ALA A 1 120 ? -0.153 -19.875 -19.938 1 90.69 120 ALA A CA 1
ATOM 918 C C . ALA A 1 120 ? 1.085 -19.312 -20.625 1 90.69 120 ALA A C 1
ATOM 920 O O . ALA A 1 120 ? 1.479 -19.781 -21.688 1 90.69 120 ALA A O 1
ATOM 921 N N . HIS A 1 121 ? 1.731 -18.297 -20.016 1 91.69 121 HIS A N 1
ATOM 922 C CA . HIS A 1 121 ? 2.811 -17.578 -20.688 1 91.69 121 HIS A CA 1
ATOM 923 C C . HIS A 1 121 ? 4.133 -17.766 -19.953 1 91.69 121 HIS A C 1
ATOM 925 O O . HIS A 1 121 ? 5.105 -17.047 -20.219 1 91.69 121 HIS A O 1
ATOM 931 N N . ILE A 1 122 ? 4.109 -18.672 -18.953 1 93.69 122 ILE A N 1
ATOM 932 C CA . ILE A 1 122 ? 5.363 -18.938 -18.266 1 93.69 122 ILE A CA 1
ATOM 933 C C . ILE A 1 122 ? 5.633 -20.438 -18.25 1 93.69 122 ILE A C 1
ATOM 935 O O . ILE A 1 122 ? 4.711 -21.25 -18.391 1 93.69 122 ILE A O 1
ATOM 939 N N . ASP A 1 123 ? 6.949 -20.797 -18.094 1 93.44 123 ASP A N 1
ATOM 940 C CA . ASP A 1 123 ? 7.359 -22.203 -18.094 1 93.44 123 ASP A CA 1
ATOM 941 C C . ASP A 1 123 ? 6.969 -22.891 -16.797 1 93.44 123 ASP A C 1
ATOM 943 O O . ASP A 1 123 ? 6.953 -22.266 -15.734 1 93.44 123 ASP A O 1
ATOM 947 N N . ALA A 1 124 ? 6.734 -24.172 -16.906 1 90 124 ALA A N 1
ATOM 948 C CA . ALA A 1 124 ? 6.363 -24.984 -15.734 1 90 124 ALA A CA 1
ATOM 949 C C . ALA A 1 124 ? 7.461 -24.953 -14.68 1 90 124 ALA A C 1
ATOM 951 O O . ALA A 1 124 ? 7.188 -25.109 -13.484 1 90 124 ALA A O 1
ATOM 952 N N . GLY A 1 125 ? 8.609 -24.703 -15.094 1 93.5 125 GLY A N 1
ATOM 953 C CA . GLY A 1 125 ? 9.727 -24.641 -14.172 1 93.5 125 GLY A CA 1
ATOM 954 C C . GLY A 1 125 ? 9.797 -23.344 -13.391 1 93.5 125 GLY A C 1
ATOM 955 O O . GLY A 1 125 ? 10.625 -23.188 -12.492 1 93.5 125 GLY A O 1
ATOM 956 N N . SER A 1 126 ? 8.875 -22.453 -13.656 1 97.12 126 SER A N 1
ATOM 957 C CA . SER A 1 126 ? 8.906 -21.141 -13.039 1 97.12 126 SER A CA 1
ATOM 958 C C . SER A 1 126 ? 8.234 -21.141 -11.672 1 97.12 126 SER A C 1
ATOM 960 O O . SER A 1 126 ? 8.328 -20.172 -10.914 1 97.12 126 SER A O 1
ATOM 962 N N . TYR A 1 127 ? 7.531 -22.234 -11.367 1 98.19 127 TYR A N 1
ATOM 963 C CA . TYR A 1 127 ? 6.797 -22.297 -10.109 1 98.19 127 TYR A CA 1
ATOM 964 C C . TYR A 1 127 ? 6.719 -23.734 -9.602 1 98.19 127 TYR A C 1
ATOM 966 O O . TYR A 1 127 ? 6.992 -24.688 -10.336 1 98.19 127 TYR A O 1
ATOM 974 N N . ARG A 1 128 ? 6.426 -23.922 -8.375 1 98 128 ARG A N 1
ATOM 975 C CA . ARG A 1 128 ? 6.109 -25.188 -7.727 1 98 128 ARG A CA 1
ATOM 976 C C . ARG A 1 128 ? 4.809 -25.094 -6.938 1 98 128 ARG A C 1
ATOM 978 O O . ARG A 1 128 ? 4.398 -24 -6.539 1 98 128 ARG A O 1
ATOM 985 N N . LEU A 1 129 ? 4.168 -26.141 -6.762 1 98 129 LEU A N 1
ATOM 986 C CA . LEU A 1 129 ? 2.912 -26.172 -6.02 1 98 129 LEU A CA 1
ATOM 987 C C . LEU A 1 129 ? 3.158 -26.453 -4.543 1 98 129 LEU A C 1
ATOM 989 O O . LEU A 1 129 ? 3.844 -27.422 -4.195 1 98 129 LEU A O 1
ATOM 993 N N . HIS A 1 130 ? 2.668 -25.578 -3.736 1 97.81 130 HIS A N 1
ATOM 994 C CA . HIS A 1 130 ? 2.713 -25.734 -2.287 1 97.81 130 HIS A CA 1
ATOM 995 C C . HIS A 1 130 ? 1.37 -26.203 -1.74 1 97.81 130 HIS A C 1
ATOM 997 O O . HIS A 1 130 ? 0.34 -25.578 -1.98 1 97.81 130 HIS A O 1
ATOM 1003 N N . ASP A 1 131 ? 1.389 -27.25 -1.014 1 96.75 131 ASP A N 1
ATOM 1004 C CA . ASP A 1 131 ? 0.175 -27.812 -0.422 1 96.75 131 ASP A CA 1
ATOM 1005 C C . ASP A 1 131 ? -0.114 -27.172 0.936 1 96.75 131 ASP A C 1
ATOM 1007 O O . ASP A 1 131 ? 0.639 -27.359 1.893 1 96.75 131 ASP A O 1
ATOM 1011 N N . THR A 1 132 ? -1.228 -26.469 1.025 1 95.12 132 THR A N 1
ATOM 1012 C CA . THR A 1 132 ? -1.59 -25.797 2.268 1 95.12 132 THR A CA 1
ATOM 1013 C C . THR A 1 132 ? -2.439 -26.719 3.148 1 95.12 132 THR A C 1
ATOM 1015 O O . THR A 1 132 ? -2.744 -26.375 4.293 1 95.12 132 THR A O 1
ATOM 1018 N N . GLY A 1 133 ? -2.742 -27.844 2.699 1 94.12 133 GLY A N 1
ATOM 1019 C CA . GLY A 1 133 ? -3.707 -28.734 3.34 1 94.12 133 GLY A CA 1
ATOM 1020 C C . GLY A 1 133 ? -5.125 -28.531 2.84 1 94.12 133 GLY A C 1
ATOM 1021 O O . GLY A 1 133 ? -5.918 -29.469 2.812 1 94.12 133 GLY A O 1
ATOM 1022 N N . LYS A 1 134 ? -5.473 -27.359 2.35 1 94.44 134 LYS A N 1
ATOM 1023 C CA . LYS A 1 134 ? -6.801 -27.031 1.846 1 94.44 134 LYS A CA 1
ATOM 1024 C C . LYS A 1 134 ? -6.793 -26.891 0.325 1 94.44 134 LYS A C 1
ATOM 1026 O O . LYS A 1 134 ? -7.805 -27.156 -0.332 1 94.44 134 LYS A O 1
ATOM 1031 N N . SER A 1 135 ? -5.707 -26.391 -0.158 1 95.56 135 SER A N 1
ATOM 1032 C CA . SER A 1 135 ? -5.539 -26.141 -1.586 1 95.56 135 SER A CA 1
ATOM 1033 C C . SER A 1 135 ? -4.07 -26.234 -1.994 1 95.56 135 SER A C 1
ATOM 1035 O O . SER A 1 135 ? -3.193 -26.391 -1.142 1 95.56 135 SER A O 1
ATOM 1037 N N . LEU A 1 136 ? -3.893 -26.297 -3.291 1 97.12 136 LEU A N 1
ATOM 1038 C CA . LEU A 1 136 ? -2.564 -26.125 -3.867 1 97.12 136 LEU A CA 1
ATOM 1039 C C . LEU A 1 136 ? -2.346 -24.672 -4.297 1 97.12 136 LEU A C 1
ATOM 1041 O O . LEU A 1 136 ? -3.217 -24.078 -4.93 1 97.12 136 LEU A O 1
ATOM 1045 N N . VAL A 1 137 ? -1.246 -24.156 -3.912 1 98.06 137 VAL A N 1
ATOM 1046 C CA . VAL A 1 137 ? -0.954 -22.766 -4.262 1 98.06 137 VAL A CA 1
ATOM 1047 C C . VAL A 1 137 ? 0.33 -22.703 -5.086 1 98.06 137 VAL A C 1
ATOM 1049 O O . VAL A 1 137 ? 1.373 -23.203 -4.664 1 98.06 137 VAL A O 1
ATOM 1052 N N . PRO A 1 138 ? 0.295 -22.141 -6.281 1 98.25 138 PRO A N 1
ATOM 1053 C CA . PRO A 1 138 ? 1.539 -21.969 -7.031 1 98.25 138 PRO A CA 1
ATOM 1054 C C . PRO A 1 138 ? 2.492 -20.969 -6.363 1 98.25 138 PRO A C 1
ATOM 1056 O O . PRO A 1 138 ? 2.086 -19.859 -6 1 98.25 138 PRO A O 1
ATOM 1059 N N . VAL A 1 139 ? 3.746 -21.359 -6.184 1 98.75 139 VAL A N 1
ATOM 1060 C CA . VAL A 1 139 ? 4.793 -20.5 -5.625 1 98.75 139 VAL A CA 1
ATOM 1061 C C . VAL A 1 139 ? 5.875 -20.266 -6.672 1 98.75 139 VAL A C 1
ATOM 1063 O O . VAL A 1 139 ? 6.496 -21.203 -7.164 1 98.75 139 VAL A O 1
ATOM 1066 N N . LEU A 1 140 ? 6.09 -19.031 -7.035 1 98.75 140 LEU A N 1
ATOM 1067 C CA . LEU A 1 140 ? 7.074 -18.688 -8.047 1 98.75 140 LEU A CA 1
ATOM 1068 C C . LEU A 1 140 ? 8.492 -18.875 -7.527 1 98.75 140 LEU A C 1
ATOM 1070 O O . LEU A 1 140 ? 8.844 -18.359 -6.465 1 98.75 140 LEU A O 1
ATOM 1074 N N . ASN A 1 141 ? 9.312 -19.484 -8.273 1 98.5 141 ASN A N 1
ATOM 1075 C CA . ASN A 1 141 ? 10.648 -19.875 -7.84 1 98.5 141 ASN A CA 1
ATOM 1076 C C . ASN A 1 141 ? 11.57 -18.672 -7.715 1 98.5 141 ASN A C 1
ATOM 1078 O O . ASN A 1 141 ? 12.523 -18.703 -6.934 1 98.5 141 ASN A O 1
ATOM 1082 N N . GLU A 1 142 ? 11.297 -17.625 -8.391 1 98.06 142 GLU A N 1
ATOM 1083 C CA . GLU A 1 142 ? 12.148 -16.453 -8.438 1 98.06 142 GLU A CA 1
ATOM 1084 C C . GLU A 1 142 ? 11.945 -15.562 -7.207 1 98.06 142 GLU A C 1
ATOM 1086 O O . GLU A 1 142 ? 12.734 -14.656 -6.945 1 98.06 142 GLU A O 1
ATOM 1091 N N . SER A 1 143 ? 10.969 -15.852 -6.414 1 98.56 143 SER A N 1
ATOM 1092 C CA . SER A 1 143 ? 10.562 -14.945 -5.34 1 98.56 143 SER A CA 1
ATOM 1093 C C . SER A 1 143 ? 11.617 -14.891 -4.238 1 98.56 143 SER A C 1
ATOM 1095 O O . SER A 1 143 ? 12.109 -15.922 -3.787 1 98.56 143 SER A O 1
ATOM 1097 N N . GLU A 1 144 ? 11.953 -13.648 -3.838 1 98.56 144 GLU A N 1
ATOM 1098 C CA . GLU A 1 144 ? 12.797 -13.445 -2.662 1 98.56 144 GLU A CA 1
ATOM 1099 C C . GLU A 1 144 ? 12.125 -13.984 -1.402 1 98.56 144 GLU A C 1
ATOM 1101 O O . GLU A 1 144 ? 12.75 -14.688 -0.608 1 98.56 144 GLU A O 1
ATOM 1106 N N . LYS A 1 145 ? 10.891 -13.68 -1.199 1 98.69 145 LYS A N 1
ATOM 1107 C CA . LYS A 1 145 ? 10 -14.242 -0.185 1 98.69 145 LYS A CA 1
ATOM 1108 C C . LYS A 1 145 ? 8.617 -14.523 -0.765 1 98.69 145 LYS A C 1
ATOM 1110 O O . LYS A 1 145 ? 8.188 -13.859 -1.709 1 98.69 145 LYS A O 1
ATOM 1115 N N . ALA A 1 146 ? 7.992 -15.508 -0.24 1 98.81 146 ALA A N 1
ATOM 1116 C CA . ALA A 1 146 ? 6.617 -15.844 -0.593 1 98.81 146 ALA A CA 1
ATOM 1117 C C . ALA A 1 146 ? 5.762 -16.031 0.656 1 98.81 146 ALA A C 1
ATOM 1119 O O . ALA A 1 146 ? 6.129 -16.797 1.559 1 98.81 146 ALA A O 1
ATOM 1120 N N . PHE A 1 147 ? 4.66 -15.352 0.721 1 98.75 147 PHE A N 1
ATOM 1121 C CA . PHE A 1 147 ? 3.734 -15.422 1.845 1 98.75 147 PHE A CA 1
ATOM 1122 C C . PHE A 1 147 ? 2.523 -16.281 1.498 1 98.75 147 PHE A C 1
ATOM 1124 O O . PHE A 1 147 ? 1.674 -15.875 0.703 1 98.75 147 PHE A O 1
ATOM 1131 N N . VAL A 1 148 ? 2.436 -17.453 2.025 1 98.69 148 VAL A N 1
ATOM 1132 C CA . VAL A 1 148 ? 1.249 -18.281 1.871 1 98.69 148 VAL A CA 1
ATOM 1133 C C . VAL A 1 148 ? 0.154 -17.812 2.822 1 98.69 148 VAL A C 1
ATOM 1135 O O . VAL A 1 148 ? 0.377 -17.703 4.031 1 98.69 148 VAL A O 1
ATOM 1138 N N . CYS A 1 149 ? -0.965 -17.562 2.23 1 98.62 149 CYS A N 1
ATOM 1139 C CA . CYS A 1 149 ? -1.995 -16.875 3.004 1 98.62 149 CYS A CA 1
ATOM 1140 C C . CYS A 1 149 ? -3.35 -17.547 2.828 1 98.62 149 CYS A C 1
ATOM 1142 O O . CYS A 1 149 ? -3.539 -18.328 1.899 1 98.62 149 CYS A O 1
ATOM 1144 N N . GLN A 1 150 ? -4.234 -17.156 3.717 1 98.25 150 GLN A N 1
ATOM 1145 C CA . GLN A 1 150 ? -5.641 -17.547 3.652 1 98.25 150 GLN A CA 1
ATOM 1146 C C . GLN A 1 150 ? -6.551 -16.359 3.932 1 98.25 150 GLN A C 1
ATOM 1148 O O . GLN A 1 150 ? -6.25 -15.531 4.797 1 98.25 150 GLN A O 1
ATOM 1153 N N . LYS A 1 151 ? -7.695 -16.375 3.342 1 98.56 151 LYS A N 1
ATOM 1154 C CA . LYS A 1 151 ? -8.68 -15.305 3.521 1 98.56 151 LYS A CA 1
ATOM 1155 C C . LYS A 1 151 ? -9.055 -15.148 4.992 1 98.56 151 LYS A C 1
ATOM 1157 O O . LYS A 1 151 ? -9.352 -16.141 5.668 1 98.56 151 LYS A O 1
ATOM 1162 N N . ASN A 1 152 ? -9 -13.977 5.461 1 98.31 152 ASN A N 1
ATOM 1163 C CA . ASN A 1 152 ? -9.57 -13.602 6.75 1 98.31 152 ASN A CA 1
ATOM 1164 C C . ASN A 1 152 ? -10.898 -12.867 6.586 1 98.31 152 ASN A C 1
ATOM 1166 O O . ASN A 1 152 ? -11.953 -13.391 6.953 1 98.31 152 ASN A O 1
ATOM 1170 N N . GLN A 1 153 ? -10.867 -11.648 5.918 1 98.25 153 GLN A N 1
ATOM 1171 C CA . GLN A 1 153 ? -12.031 -10.828 5.605 1 98.25 153 GLN A CA 1
ATOM 1172 C C . GLN A 1 153 ? -11.906 -10.203 4.223 1 98.25 153 GLN A C 1
ATOM 1174 O O . GLN A 1 153 ? -10.805 -9.992 3.725 1 98.25 153 GLN A O 1
ATOM 1179 N N . VAL A 1 154 ? -13.102 -9.969 3.625 1 98.56 154 VAL A N 1
ATOM 1180 C CA . VAL A 1 154 ? -13.156 -9.234 2.367 1 98.56 154 VAL A CA 1
ATOM 1181 C C . VAL A 1 154 ? -14.203 -8.125 2.457 1 98.56 154 VAL A C 1
ATOM 1183 O O . VAL A 1 154 ? -15.344 -8.367 2.855 1 98.56 154 VAL A O 1
ATOM 1186 N N . PHE A 1 155 ? -13.797 -6.918 2.104 1 98.5 155 PHE A N 1
ATOM 1187 C CA . PHE A 1 155 ? -14.695 -5.773 2.096 1 98.5 155 PHE A CA 1
ATOM 1188 C C . PHE A 1 155 ? -14.922 -5.273 0.673 1 98.5 155 PHE A C 1
ATOM 1190 O O . PHE A 1 155 ? -13.977 -5.137 -0.101 1 98.5 155 PHE A O 1
ATOM 1197 N N . GLN A 1 156 ? -16.125 -5.012 0.354 1 97.06 156 GLN A N 1
ATOM 1198 C CA . GLN A 1 156 ? -16.453 -4.504 -0.975 1 97.06 156 GLN A CA 1
ATOM 1199 C C . GLN A 1 156 ? -16.562 -2.98 -0.97 1 97.06 156 GLN A C 1
ATOM 1201 O O . GLN A 1 156 ? -17.203 -2.402 -0.088 1 97.06 156 GLN A O 1
ATOM 1206 N N . VAL A 1 157 ? -15.891 -2.309 -1.906 1 96.81 157 VAL A N 1
ATOM 1207 C CA . VAL A 1 157 ? -16 -0.877 -2.17 1 96.81 157 VAL A CA 1
ATOM 1208 C C . VAL A 1 157 ? -16.188 -0.641 -3.666 1 96.81 157 VAL A C 1
ATOM 1210 O O . VAL A 1 157 ? -15.242 -0.76 -4.449 1 96.81 157 VAL A O 1
ATOM 1213 N N . ASP A 1 158 ? -17.359 -0.337 -4.074 1 93.44 158 ASP A N 1
ATOM 1214 C CA . ASP A 1 158 ? -17.703 -0.217 -5.488 1 93.44 158 ASP A CA 1
ATOM 1215 C C . ASP A 1 158 ? -17.375 -1.497 -6.246 1 93.44 158 ASP A C 1
ATOM 1217 O O . ASP A 1 158 ? -17.844 -2.578 -5.898 1 93.44 158 ASP A O 1
ATOM 1221 N N . SER A 1 159 ? -16.5 -1.361 -7.238 1 92.25 159 SER A N 1
ATOM 1222 C CA . SER A 1 159 ? -16.109 -2.527 -8.031 1 92.25 159 SER A CA 1
ATOM 1223 C C . SER A 1 159 ? -14.766 -3.086 -7.582 1 92.25 159 SER A C 1
ATOM 1225 O O . SER A 1 159 ? -14.039 -3.676 -8.383 1 92.25 159 SER A O 1
ATOM 1227 N N . HIS A 1 160 ? -14.445 -2.883 -6.32 1 95.12 160 HIS A N 1
ATOM 1228 C CA . HIS A 1 160 ? -13.188 -3.391 -5.777 1 95.12 160 HIS A CA 1
ATOM 1229 C C . HIS A 1 160 ? -13.422 -4.211 -4.516 1 95.12 160 HIS A C 1
ATOM 1231 O O . HIS A 1 160 ? -14.469 -4.086 -3.875 1 95.12 160 HIS A O 1
ATOM 1237 N N . GLU A 1 161 ? -12.508 -5.059 -4.254 1 97.06 161 GLU A N 1
ATOM 1238 C CA . GLU A 1 161 ? -12.461 -5.816 -3.006 1 97.06 161 GLU A CA 1
ATOM 1239 C C . GLU A 1 161 ? -11.172 -5.523 -2.236 1 97.06 161 GLU A C 1
ATOM 1241 O O . GLU A 1 161 ? -10.086 -5.527 -2.814 1 97.06 161 GLU A O 1
ATOM 1246 N N . ILE A 1 162 ? -11.336 -5.207 -0.983 1 98.62 162 ILE A N 1
ATOM 1247 C CA . ILE A 1 162 ? -10.203 -5.152 -0.066 1 98.62 162 ILE A CA 1
ATOM 1248 C C . ILE A 1 162 ? -10.07 -6.48 0.674 1 98.62 162 ILE A C 1
ATOM 1250 O O . ILE A 1 162 ? -10.953 -6.852 1.457 1 98.62 162 ILE A O 1
ATOM 1254 N N . TRP A 1 163 ? -8.953 -7.18 0.445 1 98.75 163 TRP A N 1
ATOM 1255 C CA . TRP A 1 163 ? -8.719 -8.492 1.037 1 98.75 163 TRP A CA 1
ATOM 1256 C C . TRP A 1 163 ? -7.801 -8.383 2.25 1 98.75 163 TRP A C 1
ATOM 1258 O O . TRP A 1 163 ? -6.746 -7.75 2.184 1 98.75 163 TRP A O 1
ATOM 1268 N N . VAL A 1 164 ? -8.234 -8.914 3.336 1 98.81 164 VAL A N 1
ATOM 1269 C CA . VAL A 1 164 ? -7.402 -9.148 4.516 1 98.81 164 VAL A CA 1
ATOM 1270 C C . VAL A 1 164 ? -7.105 -10.633 4.648 1 98.81 164 VAL A C 1
ATOM 1272 O O . VAL A 1 164 ? -8.016 -11.461 4.621 1 98.81 164 VAL A O 1
ATOM 1275 N N . VAL A 1 165 ? -5.82 -10.945 4.84 1 98.75 165 VAL A N 1
ATOM 1276 C CA . VAL A 1 165 ? -5.488 -12.367 4.805 1 98.75 165 VAL A CA 1
ATOM 1277 C C . VAL A 1 165 ? -4.539 -12.703 5.953 1 98.75 165 VAL A C 1
ATOM 1279 O O . VAL A 1 165 ? -3.67 -11.898 6.305 1 98.75 165 VAL A O 1
ATOM 1282 N N . ASP A 1 166 ? -4.703 -13.898 6.465 1 98.06 166 ASP A N 1
ATOM 1283 C CA . ASP A 1 166 ? -3.777 -14.477 7.438 1 98.06 166 ASP A CA 1
ATOM 1284 C C . ASP A 1 166 ? -2.521 -15.016 6.75 1 98.06 166 ASP A C 1
ATOM 1286 O O . ASP A 1 166 ? -2.607 -15.656 5.703 1 98.06 166 ASP A O 1
ATOM 1290 N N . VAL A 1 167 ? -1.4 -14.734 7.324 1 98.5 167 VAL A N 1
ATOM 1291 C CA . VAL A 1 167 ? -0.171 -15.344 6.828 1 98.5 167 VAL A CA 1
ATOM 1292 C C . VAL A 1 167 ? 0.043 -16.703 7.492 1 98.5 167 VAL A C 1
ATOM 1294 O O . VAL A 1 167 ? 0.241 -16.781 8.711 1 98.5 167 VAL A O 1
ATOM 1297 N N . LEU A 1 168 ? 0.048 -17.75 6.707 1 97.06 168 LEU A N 1
ATOM 1298 C CA . LEU A 1 168 ? 0.147 -19.109 7.223 1 97.06 168 LEU A CA 1
ATOM 1299 C C . LEU A 1 168 ? 1.596 -19.594 7.219 1 97.06 168 LEU A C 1
ATOM 1301 O O . LEU A 1 168 ? 1.986 -20.406 8.055 1 97.06 168 LEU A O 1
ATOM 1305 N N . ASP A 1 169 ? 2.303 -19.172 6.207 1 97.81 169 ASP A N 1
ATOM 1306 C CA . ASP A 1 169 ? 3.686 -19.594 6.023 1 97.81 169 ASP A CA 1
ATOM 1307 C C . ASP A 1 169 ? 4.477 -18.547 5.238 1 97.81 169 ASP A C 1
ATOM 1309 O O . ASP A 1 169 ? 3.902 -17.766 4.473 1 97.81 169 ASP A O 1
ATOM 1313 N N . ILE A 1 170 ? 5.723 -18.484 5.527 1 98.25 170 ILE A N 1
ATOM 1314 C CA . ILE A 1 170 ? 6.648 -17.641 4.773 1 98.25 170 ILE A CA 1
ATOM 1315 C C . ILE A 1 170 ? 7.766 -18.5 4.188 1 98.25 170 ILE A C 1
ATOM 1317 O O . ILE A 1 170 ? 8.508 -19.156 4.922 1 98.25 170 ILE A O 1
ATOM 1321 N N . LEU A 1 171 ? 7.883 -18.469 2.848 1 97.94 171 LEU A N 1
ATOM 1322 C CA . LEU A 1 171 ? 8.844 -19.297 2.131 1 97.94 171 LEU A CA 1
ATOM 1323 C C . LEU A 1 171 ? 9.953 -18.438 1.532 1 97.94 171 LEU A C 1
ATOM 1325 O O . LEU A 1 171 ? 9.805 -17.234 1.391 1 97.94 171 LEU A O 1
ATOM 1329 N N . SER A 1 172 ? 11.07 -19.078 1.282 1 98.06 172 SER A N 1
ATOM 1330 C CA . SER A 1 172 ? 12.211 -18.469 0.6 1 98.06 172 SER A CA 1
ATOM 1331 C C . SER A 1 172 ? 12.57 -19.25 -0.664 1 98.06 172 SER A C 1
ATOM 1333 O O . SER A 1 172 ? 13.602 -19.922 -0.71 1 98.06 172 SER A O 1
ATOM 1335 N N . PRO A 1 173 ? 11.781 -19.047 -1.71 1 98.25 173 PRO A N 1
ATOM 1336 C CA . PRO A 1 173 ? 11.945 -19.891 -2.9 1 98.25 173 PRO A CA 1
ATOM 1337 C C . PRO A 1 173 ? 13.289 -19.672 -3.592 1 98.25 173 PRO A C 1
ATOM 1339 O O . PRO A 1 173 ? 13.906 -20.641 -4.066 1 98.25 173 PRO A O 1
ATOM 1342 N N . ASN A 1 174 ? 13.742 -18.469 -3.764 1 98.12 174 ASN A N 1
ATOM 1343 C CA . ASN A 1 174 ? 15 -18.156 -4.43 1 98.12 174 ASN A CA 1
ATOM 1344 C C . ASN A 1 174 ? 16.156 -18.109 -3.436 1 98.12 174 ASN A C 1
ATOM 1346 O O . ASN A 1 174 ? 16.328 -17.109 -2.725 1 98.12 174 ASN A O 1
ATOM 1350 N N . VAL A 1 175 ? 17.016 -19.062 -3.443 1 96.12 175 VAL A N 1
ATOM 1351 C CA . VAL A 1 175 ? 18.078 -19.25 -2.453 1 96.12 175 VAL A CA 1
ATOM 1352 C C . VAL A 1 175 ? 19.094 -18.125 -2.568 1 96.12 175 VAL A C 1
ATOM 1354 O O . VAL A 1 175 ? 19.797 -17.812 -1.603 1 96.12 175 VAL A O 1
ATOM 1357 N N . GLN A 1 176 ? 19.203 -17.516 -3.711 1 96 176 GLN A N 1
ATOM 1358 C CA . GLN A 1 176 ? 20.156 -16.438 -3.916 1 96 176 GLN A CA 1
ATOM 1359 C C . GLN A 1 176 ? 19.844 -15.25 -3.012 1 96 176 GLN A C 1
ATOM 1361 O O . GLN A 1 176 ? 20.703 -14.406 -2.76 1 96 176 GLN A O 1
ATOM 1366 N N . TYR A 1 177 ? 18.578 -15.227 -2.516 1 96.44 177 TYR A N 1
ATOM 1367 C CA . TYR A 1 177 ? 18.156 -14.078 -1.718 1 96.44 177 TYR A CA 1
ATOM 1368 C C . TYR A 1 177 ? 17.922 -14.477 -0.266 1 96.44 177 TYR A C 1
ATOM 1370 O O . TYR A 1 177 ? 17.219 -13.781 0.472 1 96.44 177 TYR A O 1
ATOM 1378 N N . GLU A 1 178 ? 18.422 -15.562 0.088 1 92.44 178 GLU A N 1
ATOM 1379 C CA . GLU A 1 178 ? 18.281 -16.016 1.47 1 92.44 178 GLU A CA 1
ATOM 1380 C C . GLU A 1 178 ? 18.891 -15.008 2.443 1 92.44 178 GLU A C 1
ATOM 1382 O O . GLU A 1 178 ? 18.297 -14.703 3.482 1 92.44 178 GLU A O 1
ATOM 1387 N N . HIS A 1 179 ? 20.031 -14.43 2.084 1 91.19 179 HIS A N 1
ATOM 1388 C CA . HIS A 1 179 ? 20.734 -13.539 3 1 91.19 179 HIS A CA 1
ATOM 1389 C C . HIS A 1 179 ? 20.844 -12.133 2.432 1 91.19 179 HIS A C 1
ATOM 1391 O O . HIS A 1 179 ? 21.609 -11.305 2.934 1 91.19 179 HIS A O 1
ATOM 1397 N N . LYS A 1 180 ? 20.234 -11.898 1.348 1 92.75 180 LYS A N 1
ATOM 1398 C CA . LYS A 1 180 ? 20.219 -10.594 0.699 1 92.75 180 LYS A CA 1
ATOM 1399 C C . LYS A 1 180 ? 18.828 -9.984 0.696 1 92.75 180 LYS A C 1
ATOM 1401 O O . LYS A 1 180 ? 17.859 -10.633 0.275 1 92.75 180 LYS A O 1
ATOM 1406 N N . GLN A 1 181 ? 18.812 -8.805 1.235 1 95.38 181 GLN A N 1
ATOM 1407 C CA . GLN A 1 181 ? 17.562 -8.055 1.189 1 95.38 181 GLN A CA 1
ATOM 1408 C C . GLN A 1 181 ? 17.578 -7.031 0.057 1 95.38 181 GLN A C 1
ATOM 1410 O O . GLN A 1 181 ? 18.422 -6.129 0.039 1 95.38 181 GLN A O 1
ATOM 1415 N N . SER A 1 182 ? 16.656 -7.18 -0.898 1 96.88 182 SER A N 1
ATOM 1416 C CA . SER A 1 182 ? 16.766 -6.395 -2.123 1 96.88 182 SER A CA 1
ATOM 1417 C C . SER A 1 182 ? 15.852 -5.18 -2.084 1 96.88 182 SER A C 1
ATOM 1419 O O . SER A 1 182 ? 16 -4.25 -2.875 1 96.88 182 SER A O 1
ATOM 1421 N N . GLY A 1 183 ? 14.844 -5.203 -1.217 1 97.62 183 GLY A N 1
ATOM 1422 C CA . GLY A 1 183 ? 13.836 -4.156 -1.222 1 97.62 183 GLY A CA 1
ATOM 1423 C C . GLY A 1 183 ? 12.703 -4.422 -2.201 1 97.62 183 GLY A C 1
ATOM 1424 O O . GLY A 1 183 ? 11.742 -3.65 -2.275 1 97.62 183 GLY A O 1
ATOM 1425 N N . GLY A 1 184 ? 12.828 -5.465 -2.998 1 98.25 184 GLY A N 1
ATOM 1426 C CA . GLY A 1 184 ? 11.781 -5.859 -3.93 1 98.25 184 GLY A CA 1
ATOM 1427 C C . GLY A 1 184 ? 11.875 -5.152 -5.266 1 98.25 184 GLY A C 1
ATOM 1428 O O . GLY A 1 184 ? 12.906 -4.566 -5.594 1 98.25 184 GLY A O 1
ATOM 1429 N N . LEU A 1 185 ? 10.844 -5.281 -6.027 1 98.19 185 LEU A N 1
ATOM 1430 C CA . LEU A 1 185 ? 10.688 -4.707 -7.359 1 98.19 185 LEU A CA 1
ATOM 1431 C C . LEU A 1 185 ? 9.734 -3.518 -7.328 1 98.19 185 LEU A C 1
ATOM 1433 O O . LEU A 1 185 ? 8.562 -3.668 -6.988 1 98.19 185 LEU A O 1
ATOM 1437 N N . LEU A 1 186 ? 10.273 -2.371 -7.707 1 97.88 186 LEU A N 1
ATOM 1438 C CA . LEU A 1 186 ? 9.477 -1.153 -7.668 1 97.88 186 LEU A CA 1
ATOM 1439 C C . LEU A 1 186 ? 8.898 -0.841 -9.047 1 97.88 186 LEU A C 1
ATOM 1441 O O . LEU A 1 186 ? 9.516 -1.145 -10.062 1 97.88 186 LEU A O 1
ATOM 1445 N N . TYR A 1 187 ? 7.734 -0.318 -9.031 1 96.19 187 TYR A N 1
ATOM 1446 C CA . TYR A 1 187 ? 7.129 0.236 -10.234 1 96.19 187 TYR A CA 1
ATOM 1447 C C . TYR A 1 187 ? 6.965 1.747 -10.117 1 96.19 187 TYR A C 1
ATOM 1449 O O . TYR A 1 187 ? 6.375 2.242 -9.156 1 96.19 187 TYR A O 1
ATOM 1457 N N . PHE A 1 188 ? 7.5 2.455 -11.07 1 95.12 188 PHE A N 1
ATOM 1458 C CA . PHE A 1 188 ? 7.496 3.914 -11.078 1 95.12 188 PHE A CA 1
ATOM 1459 C C . PHE A 1 188 ? 7.68 4.449 -12.492 1 95.12 188 PHE A C 1
ATOM 1461 O O . PHE A 1 188 ? 8.523 3.959 -13.242 1 95.12 188 PHE A O 1
ATOM 1468 N N . HIS A 1 189 ? 6.871 5.375 -12.859 1 89.5 189 HIS A N 1
ATOM 1469 C CA . HIS A 1 189 ? 6.977 6.027 -14.164 1 89.5 189 HIS A CA 1
ATOM 1470 C C . HIS A 1 189 ? 6.977 5 -15.289 1 89.5 189 HIS A C 1
ATOM 1472 O O . HIS A 1 189 ? 7.875 5.008 -16.141 1 89.5 189 HIS A O 1
ATOM 1478 N N . ARG A 1 190 ? 6.062 4.066 -15.227 1 87.06 190 ARG A N 1
ATOM 1479 C CA . ARG A 1 190 ? 5.801 3.066 -16.25 1 87.06 190 ARG A CA 1
ATOM 1480 C C . ARG A 1 190 ? 7 2.145 -16.438 1 87.06 190 ARG A C 1
ATOM 1482 O O . ARG A 1 190 ? 7.211 1.606 -17.531 1 87.06 190 ARG A O 1
ATOM 1489 N N . GLY A 1 191 ? 7.766 2.033 -15.383 1 92.19 191 GLY A N 1
ATOM 1490 C CA . GLY A 1 191 ? 8.922 1.149 -15.406 1 92.19 191 GLY A CA 1
ATOM 1491 C C . GLY A 1 191 ? 9.195 0.49 -14.07 1 92.19 191 GLY A C 1
ATOM 1492 O O . GLY A 1 191 ? 8.703 0.939 -13.039 1 92.19 191 GLY A O 1
ATOM 1493 N N . PHE A 1 192 ? 9.953 -0.562 -14.211 1 96 192 PHE A N 1
ATOM 1494 C CA . PHE A 1 192 ? 10.383 -1.251 -13 1 96 192 PHE A CA 1
ATOM 1495 C C . PHE A 1 192 ? 11.75 -0.75 -12.555 1 96 192 PHE A C 1
ATOM 1497 O O . PHE A 1 192 ? 12.609 -0.441 -13.383 1 96 192 PHE A O 1
ATOM 1504 N N . HIS A 1 193 ? 11.93 -0.611 -11.258 1 97.31 193 HIS A N 1
ATOM 1505 C CA . HIS A 1 193 ? 13.133 -0.043 -10.672 1 97.31 193 HIS A CA 1
ATOM 1506 C C . HIS A 1 193 ? 13.594 -0.856 -9.469 1 97.31 193 HIS A C 1
ATOM 1508 O O . HIS A 1 193 ? 12.82 -1.632 -8.906 1 97.31 193 HIS A O 1
ATOM 1514 N N . ARG A 1 194 ? 14.828 -0.691 -9.109 1 97.69 194 ARG A N 1
ATOM 1515 C CA . ARG A 1 194 ? 15.344 -1.159 -7.824 1 97.69 194 ARG A CA 1
ATOM 1516 C C . ARG A 1 194 ? 15.344 -0.037 -6.793 1 97.69 194 ARG A C 1
ATOM 1518 O O . ARG A 1 194 ? 15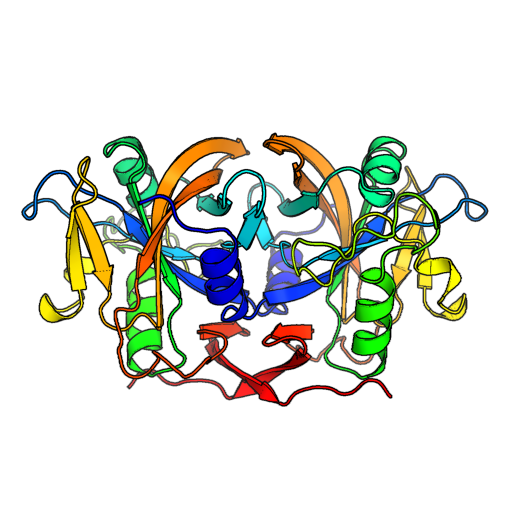.141 1.13 -7.137 1 97.69 194 ARG A O 1
ATOM 1525 N N . VAL A 1 195 ? 15.469 -0.381 -5.547 1 97.25 195 VAL A N 1
ATOM 1526 C CA . VAL A 1 195 ? 15.648 0.62 -4.5 1 97.25 195 VAL A CA 1
ATOM 1527 C C . VAL A 1 195 ? 17 1.299 -4.66 1 97.25 195 VAL A C 1
ATOM 1529 O O . VAL A 1 195 ? 18.016 0.638 -4.945 1 97.25 195 VAL A O 1
ATOM 1532 N N . GLY A 1 196 ? 17.047 2.609 -4.504 1 96.25 196 GLY A N 1
ATOM 1533 C CA . GLY A 1 196 ? 18.266 3.385 -4.695 1 96.25 196 GLY A CA 1
ATOM 1534 C C . GLY A 1 196 ? 18.984 3.686 -3.4 1 96.25 196 GLY A C 1
ATOM 1535 O O . GLY A 1 196 ? 18.797 2.996 -2.396 1 96.25 196 GLY A O 1
ATOM 1536 N N . SER A 1 197 ? 19.859 4.648 -3.434 1 93.31 197 SER A N 1
ATOM 1537 C CA . SER A 1 197 ? 20.75 4.984 -2.322 1 93.31 197 SER A CA 1
ATOM 1538 C C . SER A 1 197 ? 19.969 5.508 -1.126 1 93.31 197 SER A C 1
ATOM 1540 O O . SER A 1 197 ? 18.875 6.051 -1.284 1 93.31 197 SER A O 1
ATOM 1542 N N . SER A 1 198 ? 20.516 5.344 0.018 1 92.81 198 SER A N 1
ATOM 1543 C CA . SER A 1 198 ? 19.922 5.832 1.261 1 92.81 198 SER A CA 1
ATOM 1544 C C . SER A 1 198 ? 20.047 7.348 1.371 1 92.81 198 SER A C 1
ATOM 1546 O O . SER A 1 198 ? 20.922 7.953 0.755 1 92.81 198 SER A O 1
ATOM 1548 N N . LEU A 1 199 ? 19.078 7.914 2.1 1 91.06 199 LEU A N 1
ATOM 1549 C CA . LEU A 1 199 ? 19.062 9.344 2.379 1 91.06 199 LEU A CA 1
ATOM 1550 C C . LEU A 1 199 ? 19.406 9.617 3.838 1 91.06 199 LEU A C 1
ATOM 1552 O O . LEU A 1 199 ? 19.125 8.797 4.711 1 91.06 199 LEU A O 1
ATOM 1556 N N . GLN A 1 200 ? 20.172 10.617 4.141 1 81.06 200 GLN A N 1
ATOM 1557 C CA . GLN A 1 200 ? 20.516 11.016 5.5 1 81.06 200 GLN A CA 1
ATOM 1558 C C . GLN A 1 200 ? 19.734 12.258 5.93 1 81.06 200 GLN A C 1
ATOM 1560 O O . GLN A 1 200 ? 19.328 13.062 5.09 1 81.06 200 GLN A O 1
ATOM 1565 N N . GLU A 1 201 ? 19.344 12.258 7.281 1 71.75 201 GLU A N 1
ATOM 1566 C CA . GLU A 1 201 ? 18.781 13.469 7.855 1 71.75 201 GLU A CA 1
ATOM 1567 C C . GLU A 1 201 ? 19.828 14.594 7.898 1 71.75 201 GLU A C 1
ATOM 1569 O O . GLU A 1 201 ? 21.016 14.344 8.109 1 71.75 201 GLU A O 1
ATOM 1574 N N . GLN A 1 202 ? 19.594 15.672 7.301 1 57.16 202 GLN A N 1
ATOM 1575 C CA . GLN A 1 202 ? 20.578 16.734 7.551 1 57.16 202 GLN A CA 1
ATOM 1576 C C . GLN A 1 202 ? 20.562 17.156 9.016 1 57.16 202 GLN A C 1
ATOM 1578 O O . GLN A 1 202 ? 19.516 17.125 9.672 1 57.16 202 GLN A O 1
ATOM 1583 N N . MET B 1 1 ? 3.111 -25.094 11.273 1 61.06 1 MET B N 1
ATOM 1584 C CA . MET B 1 1 ? 3.248 -24.25 12.461 1 61.06 1 MET B CA 1
ATOM 1585 C C . M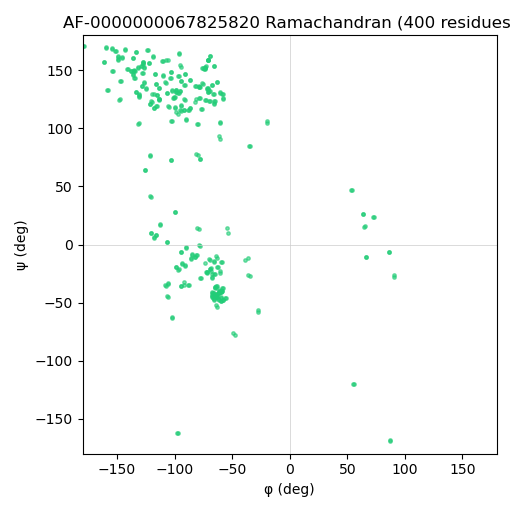ET B 1 1 ? 2.916 -22.797 12.148 1 61.06 1 MET B C 1
ATOM 1587 O O . MET B 1 1 ? 3.062 -22.359 11 1 61.06 1 MET B O 1
ATOM 1591 N N . ALA B 1 2 ? 2.285 -22.156 13.086 1 82.5 2 ALA B N 1
ATOM 1592 C CA . ALA B 1 2 ? 1.874 -20.766 12.945 1 82.5 2 ALA B CA 1
ATOM 1593 C C . ALA B 1 2 ? 3.08 -19.859 12.719 1 82.5 2 ALA B C 1
ATOM 1595 O O . ALA B 1 2 ? 4.145 -20.062 13.305 1 82.5 2 ALA B O 1
ATOM 1596 N N . VAL B 1 3 ? 3.084 -19 11.773 1 92.44 3 VAL B N 1
ATOM 1597 C CA . VAL B 1 3 ? 4.133 -18.031 11.5 1 92.44 3 VAL B CA 1
ATOM 1598 C C . VAL B 1 3 ? 4.352 -17.156 12.727 1 92.44 3 VAL B C 1
ATOM 1600 O O . VAL B 1 3 ? 3.396 -16.625 13.305 1 92.44 3 VAL B O 1
ATOM 1603 N N . SER B 1 4 ? 5.59 -17.094 13.188 1 92.81 4 SER B N 1
ATOM 1604 C CA . SER B 1 4 ? 5.91 -16.25 14.328 1 92.81 4 SER B CA 1
ATOM 1605 C C . SER B 1 4 ? 5.902 -14.766 13.93 1 92.81 4 SER B C 1
ATOM 1607 O O . SER B 1 4 ? 6.176 -14.43 12.773 1 92.81 4 SER B O 1
ATOM 1609 N N . VAL B 1 5 ? 5.629 -13.938 14.898 1 91.56 5 VAL B N 1
ATOM 1610 C CA . VAL B 1 5 ? 5.648 -12.492 14.703 1 91.56 5 VAL B CA 1
ATOM 1611 C C . VAL B 1 5 ? 7.035 -12.047 14.242 1 91.56 5 VAL B C 1
ATOM 1613 O O . VAL B 1 5 ? 7.16 -11.227 13.328 1 91.56 5 VAL B O 1
ATOM 1616 N N . ALA B 1 6 ? 8.023 -12.641 14.828 1 92.38 6 ALA B N 1
ATOM 1617 C CA . ALA B 1 6 ? 9.398 -12.281 14.492 1 92.38 6 ALA B CA 1
ATOM 1618 C C . ALA B 1 6 ? 9.711 -12.594 13.031 1 92.38 6 ALA B C 1
ATOM 1620 O O . ALA B 1 6 ? 10.32 -11.789 12.328 1 92.38 6 ALA B O 1
ATOM 1621 N N . SER B 1 7 ? 9.32 -13.758 12.586 1 94.38 7 SER B N 1
ATOM 1622 C CA . SER B 1 7 ? 9.578 -14.164 11.211 1 94.38 7 SER B CA 1
ATOM 1623 C C . SER B 1 7 ? 8.82 -13.281 10.227 1 94.38 7 SER B C 1
ATOM 1625 O O . SER B 1 7 ? 9.336 -12.945 9.156 1 94.38 7 SER B O 1
ATOM 1627 N N . PHE B 1 8 ? 7.613 -12.922 10.672 1 96.44 8 PHE B N 1
ATOM 1628 C CA . PHE B 1 8 ? 6.812 -12.047 9.82 1 96.44 8 PHE B CA 1
ATOM 1629 C C . PHE B 1 8 ? 7.453 -10.664 9.711 1 96.44 8 PHE B C 1
ATOM 1631 O O . PHE B 1 8 ? 7.613 -10.141 8.609 1 96.44 8 PHE B O 1
ATOM 1638 N N . LYS B 1 9 ? 7.867 -10.117 10.758 1 93.69 9 LYS B N 1
ATOM 1639 C CA . LYS B 1 9 ? 8.516 -8.812 10.766 1 93.69 9 LYS B CA 1
ATOM 1640 C C . LYS B 1 9 ? 9.797 -8.82 9.945 1 93.69 9 LYS B C 1
ATOM 1642 O O . LYS B 1 9 ? 10.07 -7.879 9.195 1 93.69 9 LYS B O 1
ATOM 1647 N N . ALA B 1 10 ? 10.523 -9.891 10.094 1 94.19 10 ALA B N 1
ATOM 1648 C CA . ALA B 1 10 ? 11.766 -10.016 9.336 1 94.19 10 ALA B CA 1
ATOM 1649 C C . ALA B 1 10 ? 11.492 -10.07 7.832 1 94.19 10 ALA B C 1
ATOM 1651 O O . ALA B 1 10 ? 12.219 -9.461 7.043 1 94.19 10 ALA B O 1
ATOM 1652 N N . ALA B 1 11 ? 10.492 -10.805 7.441 1 96.56 11 ALA B N 1
ATOM 1653 C CA . ALA B 1 11 ? 10.133 -10.914 6.027 1 96.56 11 ALA B CA 1
ATOM 1654 C C . ALA B 1 11 ? 9.641 -9.578 5.488 1 96.56 11 ALA B C 1
ATOM 1656 O O . ALA B 1 11 ? 10.031 -9.156 4.398 1 96.56 11 ALA B O 1
ATOM 1657 N N . MET B 1 12 ? 8.812 -8.867 6.289 1 95.56 12 MET B N 1
ATOM 1658 C CA . MET B 1 12 ? 8.234 -7.609 5.836 1 95.56 12 MET B CA 1
ATOM 1659 C C . MET B 1 12 ? 9.297 -6.512 5.781 1 95.56 12 MET B C 1
ATOM 1661 O O . MET B 1 12 ? 9.172 -5.559 5.012 1 95.56 12 MET B O 1
ATOM 1665 N N . ALA B 1 13 ? 10.375 -6.668 6.582 1 93.88 13 ALA B N 1
ATOM 1666 C CA . ALA B 1 13 ? 11.469 -5.707 6.566 1 93.88 13 ALA B CA 1
ATOM 1667 C C . ALA B 1 13 ? 12.188 -5.715 5.219 1 93.88 13 ALA B C 1
ATOM 1669 O O . ALA B 1 13 ? 12.93 -4.785 4.898 1 93.88 13 ALA B O 1
ATOM 1670 N N . ARG B 1 14 ? 11.93 -6.754 4.414 1 96.5 14 ARG B N 1
ATOM 1671 C CA . ARG B 1 14 ? 12.562 -6.875 3.102 1 96.5 14 ARG B CA 1
ATOM 1672 C C . ARG B 1 14 ? 11.781 -6.094 2.047 1 96.5 14 ARG B C 1
ATOM 1674 O O . ARG B 1 14 ? 12.266 -5.898 0.929 1 96.5 14 ARG B O 1
ATOM 1681 N N . VAL B 1 15 ? 10.617 -5.594 2.389 1 97.5 15 VAL B N 1
ATOM 1682 C CA . VAL B 1 15 ? 9.734 -4.902 1.454 1 97.5 15 VAL B CA 1
ATOM 1683 C C . VAL B 1 15 ? 9.977 -3.396 1.534 1 97.5 15 VAL B C 1
ATOM 1685 O O . VAL B 1 15 ? 9.82 -2.791 2.598 1 97.5 15 VAL B O 1
ATOM 1688 N N . SER B 1 16 ? 10.367 -2.801 0.443 1 97.56 16 SER B N 1
ATOM 1689 C CA . SER B 1 16 ? 10.391 -1.343 0.403 1 97.56 16 SER B CA 1
ATOM 1690 C C . SER B 1 16 ? 8.984 -0.772 0.244 1 97.56 16 SER B C 1
ATOM 1692 O O . SER B 1 16 ? 8.172 -1.314 -0.506 1 97.56 16 SER B O 1
ATOM 1694 N N . THR B 1 17 ? 8.695 0.259 0.943 1 96.69 17 THR B N 1
ATOM 1695 C CA . THR B 1 17 ? 7.367 0.871 0.884 1 96.69 17 THR B CA 1
ATOM 1696 C C . THR B 1 17 ? 7.48 2.381 0.697 1 96.69 17 THR B C 1
ATOM 1698 O O . THR B 1 17 ? 8.516 2.977 1.01 1 96.69 17 THR B O 1
ATOM 1701 N N . GLN B 1 18 ? 6.473 2.943 0.091 1 97.5 18 GLN B N 1
ATOM 1702 C CA . GLN B 1 18 ? 6.352 4.398 0.028 1 97.5 18 GLN B CA 1
ATOM 1703 C C . GLN B 1 18 ? 6.02 4.98 1.398 1 97.5 18 GLN B C 1
ATOM 1705 O O . GLN B 1 18 ? 5.051 4.566 2.037 1 97.5 18 GLN B O 1
ATOM 1710 N N . ALA B 1 19 ? 6.84 5.867 1.847 1 96.81 19 ALA B N 1
ATOM 1711 C CA . ALA B 1 19 ? 6.527 6.582 3.08 1 96.81 19 ALA B CA 1
ATOM 1712 C C . ALA B 1 19 ? 5.773 7.875 2.787 1 96.81 19 ALA B C 1
ATOM 1714 O O . ALA B 1 19 ? 6.332 8.812 2.209 1 96.81 19 ALA B O 1
ATOM 1715 N N . MET B 1 20 ? 4.543 7.996 3.221 1 98.38 20 MET B N 1
ATOM 1716 C CA . MET B 1 20 ? 3.732 9.203 3.072 1 98.38 20 MET B CA 1
ATOM 1717 C C . MET B 1 20 ? 3.332 9.758 4.434 1 98.38 20 MET B C 1
ATOM 1719 O O . MET B 1 20 ? 3.424 9.062 5.445 1 98.38 20 MET B O 1
ATOM 1723 N N . ILE B 1 21 ? 2.941 10.977 4.457 1 98.25 21 ILE B N 1
ATOM 1724 C CA . ILE B 1 21 ? 2.51 11.586 5.711 1 98.25 21 ILE B CA 1
ATOM 1725 C C . ILE B 1 21 ? 1.027 11.945 5.625 1 98.25 21 ILE B C 1
ATOM 1727 O O . ILE B 1 21 ? 0.584 12.555 4.648 1 98.25 21 ILE B O 1
ATOM 1731 N N . LEU B 1 22 ? 0.314 11.523 6.59 1 98.56 22 LEU B N 1
ATOM 1732 C CA . LEU B 1 22 ? -1.082 11.906 6.766 1 98.56 22 LEU B CA 1
ATOM 1733 C C . LEU B 1 22 ? -1.211 13.031 7.789 1 98.56 22 LEU B C 1
ATOM 1735 O O . LEU B 1 22 ? -0.58 12.992 8.852 1 98.56 22 LEU B O 1
ATOM 1739 N N . THR B 1 23 ? -1.931 14.078 7.469 1 98.31 23 THR B N 1
ATOM 1740 C CA . THR B 1 23 ? -2.336 15.078 8.445 1 98.31 23 THR B CA 1
ATOM 1741 C C . THR B 1 23 ? -3.855 15.109 8.586 1 98.31 23 THR B C 1
ATOM 1743 O O . THR B 1 23 ? -4.582 14.984 7.602 1 98.31 23 THR B O 1
ATOM 1746 N N . ALA B 1 24 ? -4.297 15.219 9.766 1 98.06 24 ALA B N 1
ATOM 1747 C CA . ALA B 1 24 ? -5.727 15.219 10.07 1 98.06 24 ALA B CA 1
ATOM 1748 C C . ALA B 1 24 ? -6.281 16.641 10.062 1 98.06 24 ALA B C 1
ATOM 1750 O O . ALA B 1 24 ? -5.605 17.578 10.492 1 98.06 24 ALA B O 1
ATOM 1751 N N . GLY B 1 25 ? -7.504 16.75 9.648 1 96.81 25 GLY B N 1
ATOM 1752 C CA . GLY B 1 25 ? -8.188 18.031 9.703 1 96.81 25 GLY B CA 1
ATOM 1753 C C . GLY B 1 25 ? -8.5 18.484 11.117 1 96.81 25 GLY B C 1
ATOM 1754 O O . GLY B 1 25 ? -8.5 17.672 12.047 1 96.81 25 GLY B O 1
ATOM 1755 N N . CYS B 1 26 ? -8.766 19.812 11.156 1 95.38 26 CYS B N 1
ATOM 1756 C CA . CYS B 1 26 ? -9.148 20.406 12.43 1 95.38 26 CYS B CA 1
ATOM 1757 C C . CYS B 1 26 ? -10.203 21.484 12.234 1 95.38 26 CYS B C 1
ATOM 1759 O O . CYS B 1 26 ? -10.461 21.906 11.109 1 95.38 26 CYS B O 1
ATOM 1761 N N . LYS B 1 27 ? -10.789 21.891 13.328 1 94.06 27 LYS B N 1
ATOM 1762 C CA . LYS B 1 27 ? -11.867 22.875 13.273 1 94.06 27 LYS B CA 1
ATOM 1763 C C . LYS B 1 27 ? -11.32 24.297 13.312 1 94.06 27 LYS B C 1
ATOM 1765 O O . LYS B 1 27 ? -11.867 25.203 12.672 1 94.06 27 LYS B O 1
ATOM 1770 N N . SER B 1 28 ? -10.227 24.453 14.078 1 93.69 28 SER B N 1
ATOM 1771 C CA . SER B 1 28 ? -9.648 25.781 14.297 1 93.69 28 SER B CA 1
ATOM 1772 C C . SER B 1 28 ? -8.133 25.75 14.133 1 93.69 28 SER B C 1
ATOM 1774 O O . SER B 1 28 ? -7.488 24.75 14.445 1 93.69 28 SER B O 1
ATOM 1776 N N . PRO B 1 29 ? -7.641 26.922 13.672 1 92.56 29 PRO B N 1
ATOM 1777 C CA . PRO B 1 29 ? -6.18 27 13.578 1 92.56 29 PRO B CA 1
ATOM 1778 C C . PRO B 1 29 ? -5.492 26.875 14.938 1 92.56 29 PRO B C 1
ATOM 1780 O O . PRO B 1 29 ? -4.277 26.688 15 1 92.56 29 PRO B O 1
ATOM 1783 N N . LYS B 1 30 ? -6.203 26.953 16.047 1 90.94 30 LYS B N 1
ATOM 1784 C CA . LYS B 1 30 ? -5.633 26.922 17.391 1 90.94 30 LYS B CA 1
ATOM 1785 C C . LYS B 1 30 ? -5.648 25.5 17.953 1 90.94 30 LYS B C 1
ATOM 1787 O O . LYS B 1 30 ? -5.07 25.234 19.016 1 90.94 30 LYS B O 1
ATOM 1792 N N . ASP B 1 31 ? -6.266 24.578 17.234 1 91.5 31 ASP B N 1
ATOM 1793 C CA . ASP B 1 31 ? -6.344 23.188 17.688 1 91.5 31 ASP B CA 1
ATOM 1794 C C . ASP B 1 31 ? -4.98 22.5 17.609 1 91.5 31 ASP B C 1
ATOM 1796 O O . ASP B 1 31 ? -4.074 23 16.938 1 91.5 31 ASP B O 1
ATOM 1800 N N . VAL B 1 32 ? -4.852 21.438 18.391 1 90.12 32 VAL B N 1
ATOM 1801 C CA . VAL B 1 32 ? -3.678 20.578 18.234 1 90.12 32 VAL B CA 1
ATOM 1802 C C . VAL B 1 32 ? -3.793 19.766 16.953 1 90.12 32 VAL B C 1
ATOM 1804 O O . VAL B 1 32 ? -4.797 19.094 16.719 1 90.12 32 VAL B O 1
ATOM 1807 N N . PHE B 1 33 ? -2.789 19.938 16.188 1 93.81 33 PHE B N 1
ATOM 1808 C CA . PHE B 1 33 ? -2.781 19.219 14.914 1 93.81 33 PHE B CA 1
ATOM 1809 C C . PHE B 1 33 ? -2.193 17.812 15.086 1 93.81 33 PHE B C 1
ATOM 1811 O O . PHE B 1 33 ? -1.262 17.625 15.867 1 93.81 33 PHE B O 1
ATOM 1818 N N . HIS B 1 34 ? -2.758 16.844 14.398 1 94.69 34 HIS B N 1
ATOM 1819 C CA . HIS B 1 34 ? -2.279 15.461 14.438 1 94.69 34 HIS B CA 1
ATOM 1820 C C . HIS B 1 34 ? -1.92 14.969 13.039 1 94.69 34 HIS B C 1
ATOM 1822 O O . HIS B 1 34 ? -2.42 15.492 12.039 1 94.69 34 HIS B O 1
ATOM 1828 N N . GLY B 1 35 ? -1.114 14.039 13.008 1 96.69 35 GLY B N 1
ATOM 1829 C CA . GLY B 1 35 ? -0.644 13.391 11.797 1 96.69 35 GLY B CA 1
ATOM 1830 C C . GLY B 1 35 ? 0.338 12.266 12.062 1 96.69 35 GLY B C 1
ATOM 1831 O O . GLY B 1 35 ? 0.819 12.109 13.188 1 96.69 35 GLY B O 1
ATOM 1832 N N . MET B 1 36 ? 0.649 11.523 11.039 1 95.81 36 MET B N 1
ATOM 1833 C CA . MET B 1 36 ? 1.58 10.406 11.18 1 95.81 36 MET B CA 1
ATOM 1834 C C . MET B 1 36 ? 2.131 9.977 9.828 1 95.81 36 MET B C 1
ATOM 1836 O O . MET B 1 36 ? 1.523 10.258 8.789 1 95.81 36 MET B O 1
ATOM 1840 N N . THR B 1 37 ? 3.248 9.359 9.852 1 96.12 37 THR B N 1
ATOM 1841 C CA . THR B 1 37 ? 3.809 8.711 8.672 1 96.12 37 THR B CA 1
ATOM 1842 C C . THR B 1 37 ? 3.18 7.332 8.469 1 96.12 37 THR B C 1
ATOM 1844 O O . THR B 1 37 ? 2.98 6.586 9.43 1 96.12 37 THR B O 1
ATOM 1847 N N . LEU B 1 38 ? 2.84 7.035 7.195 1 95.25 38 LEU B N 1
ATOM 1848 C CA . LEU B 1 38 ? 2.234 5.773 6.793 1 95.25 38 LEU B CA 1
ATOM 1849 C C . LEU B 1 38 ? 3.025 5.129 5.66 1 95.25 38 LEU B C 1
ATOM 1851 O O . LEU B 1 38 ? 3.574 5.828 4.805 1 95.25 38 LEU B O 1
ATOM 1855 N N . SER B 1 39 ? 2.912 3.816 5.645 1 95.88 39 SER B N 1
ATOM 1856 C CA . SER B 1 39 ? 3.457 3.082 4.508 1 95.88 39 SER B CA 1
ATOM 1857 C C . SER B 1 39 ? 2.371 2.281 3.797 1 95.88 39 SER B C 1
ATOM 1859 O O . SER B 1 39 ? 2.666 1.468 2.918 1 95.88 39 SER B O 1
ATOM 1861 N N . SER B 1 40 ? 1.152 2.496 4.137 1 97.38 40 SER B N 1
ATOM 1862 C CA . SER B 1 40 ? 0.08 1.623 3.672 1 97.38 40 SER B CA 1
ATOM 1863 C C . SER B 1 40 ? -0.765 2.307 2.602 1 97.38 40 SER B C 1
ATOM 1865 O O . SER B 1 40 ? -1.741 1.733 2.113 1 97.38 40 SER B O 1
ATOM 1867 N N . VAL B 1 41 ? -0.445 3.51 2.186 1 98.31 41 VAL B N 1
ATOM 1868 C CA . VAL B 1 41 ? -1.3 4.262 1.273 1 98.31 41 VAL B CA 1
ATOM 1869 C C . VAL B 1 41 ? -1.25 3.637 -0.118 1 98.31 41 VAL B C 1
ATOM 1871 O O . VAL B 1 41 ? -0.171 3.318 -0.624 1 98.31 41 VAL B O 1
ATOM 1874 N N . CYS B 1 42 ? -2.393 3.418 -0.69 1 97.38 42 CYS B N 1
ATOM 1875 C CA . CYS B 1 42 ? -2.451 2.955 -2.072 1 97.38 42 CYS B CA 1
ATOM 1876 C C . CYS B 1 42 ? -3.713 3.461 -2.764 1 97.38 42 CYS B C 1
ATOM 1878 O O . CYS B 1 42 ? -4.656 3.893 -2.102 1 97.38 42 CYS B O 1
ATOM 1880 N N . SER B 1 43 ? -3.662 3.479 -4.035 1 96.5 43 SER B N 1
ATOM 1881 C CA . SER B 1 43 ? -4.848 3.777 -4.828 1 96.5 43 SER B CA 1
ATOM 1882 C C . SER B 1 43 ? -5.852 2.629 -4.781 1 96.5 43 SER B C 1
ATOM 1884 O O . SER B 1 43 ? -5.473 1.463 -4.91 1 96.5 43 SER B O 1
ATOM 1886 N N . LEU B 1 44 ? -7.109 2.957 -4.578 1 96.81 44 LEU B N 1
ATOM 1887 C CA . LEU B 1 44 ? -8.141 1.925 -4.523 1 96.81 44 LEU B CA 1
ATOM 1888 C C . LEU B 1 44 ? -8.984 1.934 -5.793 1 96.81 44 LEU B C 1
ATOM 1890 O O . LEU B 1 44 ? -9.297 0.876 -6.348 1 96.81 44 LEU B O 1
ATOM 1894 N N . SER B 1 45 ? -9.352 3.104 -6.195 1 93.94 45 SER B N 1
ATOM 1895 C CA . SER B 1 45 ? -10.25 3.236 -7.336 1 93.94 45 SER B CA 1
ATOM 1896 C C . SER B 1 45 ? -9.953 4.5 -8.133 1 93.94 45 SER B C 1
ATOM 1898 O O . SER B 1 45 ? -9.609 5.535 -7.562 1 93.94 45 SER B O 1
ATOM 1900 N N . VAL B 1 46 ? -10.039 4.34 -9.391 1 90.44 46 VAL B N 1
ATOM 1901 C CA . VAL B 1 46 ? -9.922 5.496 -10.273 1 90.44 46 VAL B CA 1
ATOM 1902 C C . VAL B 1 46 ? -11.289 5.875 -10.82 1 90.44 46 VAL B C 1
ATOM 1904 O O . VAL B 1 46 ? -11.578 7.059 -11.031 1 90.44 46 VAL B O 1
ATOM 1907 N N . HIS B 1 47 ? -12.047 4.855 -11 1 86.94 47 HIS B N 1
ATOM 1908 C CA . HIS B 1 47 ? -13.414 5 -11.477 1 86.94 47 HIS B CA 1
ATOM 1909 C C . HIS B 1 47 ? -14.398 4.289 -10.547 1 86.94 47 HIS B C 1
ATOM 1911 O O . HIS B 1 47 ? -14.109 3.201 -10.047 1 86.94 47 HIS B O 1
ATOM 1917 N N . PRO B 1 48 ? -15.547 4.945 -10.32 1 87.62 48 PRO B N 1
ATOM 1918 C CA . PRO B 1 48 ? -16.156 6.184 -10.82 1 87.62 48 PRO B CA 1
ATOM 1919 C C . PRO B 1 48 ? -15.539 7.434 -10.188 1 87.62 48 PRO B C 1
ATOM 1921 O O . PRO B 1 48 ? -15.656 8.531 -10.742 1 87.62 48 PRO B O 1
ATOM 1924 N N . LYS B 1 49 ? -15.062 7.246 -8.953 1 92.06 49 LYS B N 1
ATOM 1925 C CA . LYS B 1 49 ? -14.391 8.359 -8.289 1 92.06 49 LYS B CA 1
ATOM 1926 C C . LYS B 1 49 ? -13.023 7.93 -7.754 1 92.06 49 LYS B C 1
ATOM 1928 O O . LYS B 1 49 ? -12.852 6.789 -7.316 1 92.06 49 LYS B O 1
ATOM 1933 N N . PRO B 1 50 ? -12.109 8.883 -7.762 1 96.44 50 PRO B N 1
ATOM 1934 C CA . PRO B 1 50 ? -10.805 8.555 -7.195 1 96.44 50 PRO B CA 1
ATOM 1935 C C . PRO B 1 50 ? -10.867 8.266 -5.695 1 96.44 50 PRO B C 1
ATOM 1937 O O . PRO B 1 50 ? -11.32 9.109 -4.922 1 96.44 50 PRO B O 1
ATOM 1940 N N . LEU B 1 51 ? -10.391 7.062 -5.312 1 97.81 51 LEU B N 1
ATOM 1941 C CA . LEU B 1 51 ? -10.336 6.637 -3.92 1 97.81 51 LEU B CA 1
ATOM 1942 C C . LEU B 1 51 ? -8.922 6.227 -3.535 1 97.81 51 LEU B C 1
ATOM 1944 O O . LEU B 1 51 ? -8.219 5.57 -4.312 1 97.81 51 LEU B O 1
ATOM 1948 N N . LEU B 1 52 ? -8.484 6.688 -2.408 1 98.62 52 LEU B N 1
ATOM 1949 C CA . LEU B 1 52 ? -7.285 6.172 -1.762 1 98.62 52 LEU B CA 1
ATOM 1950 C C . LEU B 1 52 ? -7.645 5.316 -0.551 1 98.62 52 LEU B C 1
ATOM 1952 O O . LEU B 1 52 ? -8.766 5.391 -0.043 1 98.62 52 LEU B O 1
ATOM 1956 N N . GLN B 1 53 ? -6.727 4.496 -0.198 1 98.69 53 GLN B N 1
ATOM 1957 C CA . GLN B 1 53 ? -6.879 3.633 0.967 1 98.69 53 GLN B CA 1
ATOM 1958 C C . GLN B 1 53 ? -5.613 3.635 1.822 1 98.69 53 GLN B C 1
ATOM 1960 O O . GLN B 1 53 ? -4.5 3.666 1.295 1 98.69 53 GLN B O 1
ATOM 1965 N N . PHE B 1 54 ? -5.777 3.578 3.195 1 98.44 54 PHE B N 1
ATOM 1966 C CA . PHE B 1 54 ? -4.66 3.41 4.121 1 98.44 54 PHE B CA 1
ATOM 1967 C C . PHE B 1 54 ? -5.125 2.762 5.418 1 98.44 54 PHE B C 1
ATOM 1969 O O . PHE B 1 54 ? -6.328 2.658 5.672 1 98.44 54 PHE B O 1
ATOM 1976 N N . ASN B 1 55 ? -4.125 2.361 6.211 1 97.62 55 ASN B N 1
ATOM 1977 C CA . ASN B 1 55 ? -4.422 1.688 7.473 1 97.62 55 ASN B CA 1
ATOM 1978 C C . ASN B 1 55 ? -3.926 2.496 8.664 1 97.62 55 ASN B C 1
ATOM 1980 O O . ASN B 1 55 ? -2.887 3.154 8.586 1 97.62 55 ASN B O 1
ATOM 1984 N N . LEU B 1 56 ? -4.703 2.385 9.758 1 95.25 56 LEU B N 1
ATOM 1985 C CA . LEU B 1 56 ? -4.289 2.951 11.039 1 95.25 56 LEU B CA 1
ATOM 1986 C C . LEU B 1 56 ? -4.367 1.907 12.141 1 95.25 56 LEU B C 1
ATOM 1988 O O . LEU B 1 56 ? -5.316 1.124 12.203 1 95.25 56 LEU B O 1
ATOM 1992 N N . HIS B 1 57 ? -3.35 1.895 12.938 1 92.88 57 HIS B N 1
ATOM 1993 C CA . HIS B 1 57 ? -3.357 1.069 14.141 1 92.88 57 HIS B CA 1
ATOM 1994 C C . HIS B 1 57 ? -3.906 1.841 15.336 1 92.88 57 HIS B C 1
ATOM 1996 O O . HIS B 1 57 ? -3.547 3 15.547 1 92.88 57 HIS B O 1
ATOM 2002 N N . LEU B 1 58 ? -4.754 1.211 16.141 1 91.06 58 LEU B N 1
ATOM 2003 C CA . LEU B 1 58 ? -5.375 1.829 17.312 1 91.06 58 LEU B CA 1
ATOM 2004 C C . LEU B 1 58 ? -4.703 1.36 18.594 1 91.06 58 LEU B C 1
ATOM 2006 O O . LEU B 1 58 ? -4.246 0.218 18.672 1 91.06 58 LEU B O 1
ATOM 2010 N N . PRO B 1 59 ? -4.672 2.23 19.594 1 89.44 59 PRO B N 1
ATOM 2011 C CA . PRO B 1 59 ? -5.18 3.604 19.609 1 89.44 59 PRO B CA 1
ATOM 2012 C C . PRO B 1 59 ? -4.27 4.578 18.875 1 89.44 59 PRO B C 1
ATOM 2014 O O . PRO B 1 59 ? -3.072 4.32 18.734 1 89.44 59 PRO B O 1
ATOM 2017 N N . SER B 1 60 ? -4.828 5.617 18.344 1 90.81 60 SER B N 1
ATOM 2018 C CA . SER B 1 60 ? -4.125 6.609 17.531 1 90.81 60 SER B CA 1
ATOM 2019 C C . SER B 1 60 ? -4.73 7.996 17.703 1 90.81 60 SER B C 1
ATOM 2021 O O . SER B 1 60 ? -5.945 8.164 17.578 1 90.81 60 SER B O 1
ATOM 2023 N N . TYR B 1 61 ? -3.928 8.984 18.078 1 91.69 61 TYR B N 1
ATOM 2024 C CA . TYR B 1 61 ? -4.398 10.367 18.141 1 91.69 61 TYR B CA 1
ATOM 2025 C C . TYR B 1 61 ? -4.914 10.828 16.781 1 91.69 61 TYR B C 1
ATOM 2027 O O . TYR B 1 61 ? -5.91 11.547 16.703 1 91.69 61 TYR B O 1
ATOM 2035 N N . THR B 1 62 ? -4.258 10.391 15.797 1 94.62 62 THR B N 1
ATOM 2036 C CA . THR B 1 62 ? -4.641 10.766 14.438 1 94.62 62 THR B CA 1
ATOM 2037 C C . THR B 1 62 ? -6.012 10.195 14.086 1 94.62 62 THR B C 1
ATOM 2039 O O . THR B 1 62 ? -6.871 10.906 13.562 1 94.62 62 THR B O 1
ATOM 2042 N N . SER B 1 63 ? -6.199 8.898 14.367 1 96 63 SER B N 1
ATOM 2043 C CA . SER B 1 63 ? -7.5 8.289 14.117 1 96 63 SER B CA 1
ATOM 2044 C C . SER B 1 63 ? -8.617 9.039 14.836 1 96 63 SER B C 1
ATOM 2046 O O . SER B 1 63 ? -9.648 9.352 14.242 1 96 63 SER B O 1
ATOM 2048 N N . LYS B 1 64 ? -8.414 9.367 16.094 1 95.31 64 LYS B N 1
ATOM 2049 C CA . LYS B 1 64 ? -9.406 10.109 16.875 1 95.31 64 LYS B CA 1
ATOM 2050 C C . LYS B 1 64 ? -9.734 11.445 16.219 1 95.31 64 LYS B C 1
ATOM 2052 O O . LYS B 1 64 ? -10.914 11.797 16.062 1 95.31 64 LYS B O 1
ATOM 2057 N N . ALA B 1 65 ? -8.711 12.156 15.844 1 95.81 65 ALA B N 1
ATOM 2058 C CA . ALA B 1 65 ? -8.898 13.453 15.195 1 95.81 65 ALA B CA 1
ATOM 2059 C C . ALA B 1 65 ? -9.703 13.305 13.906 1 95.81 65 ALA B C 1
ATOM 2061 O O . ALA B 1 65 ? -10.57 14.133 13.617 1 95.81 65 ALA B O 1
ATOM 2062 N N . LEU B 1 66 ? -9.438 12.281 13.148 1 97.62 66 LEU B N 1
ATOM 2063 C CA . LEU B 1 66 ? -10.156 12.055 11.891 1 97.62 66 LEU B CA 1
ATOM 2064 C C . LEU B 1 66 ? -11.641 11.812 12.148 1 97.62 66 LEU B C 1
ATOM 2066 O O . LEU B 1 66 ? -12.492 12.359 11.445 1 97.62 66 LEU B O 1
ATOM 2070 N N . HIS B 1 67 ? -11.867 11.016 13.109 1 97.31 67 HIS B N 1
ATOM 2071 C CA . HIS B 1 67 ? -13.258 10.711 13.43 1 97.31 67 HIS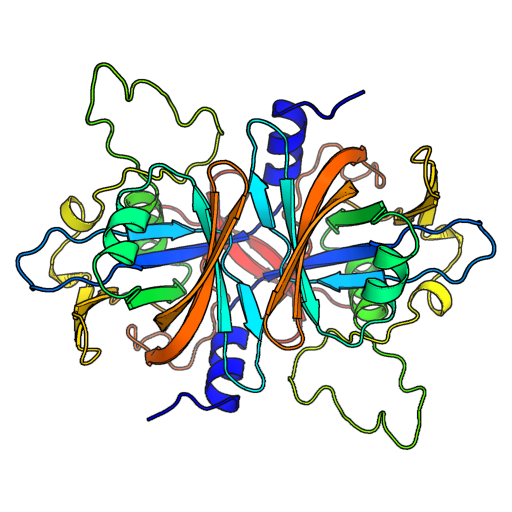 B CA 1
ATOM 2072 C C . HIS B 1 67 ? -13.992 11.953 13.938 1 97.31 67 HIS B C 1
ATOM 2074 O O . HIS B 1 67 ? -15.203 12.094 13.734 1 97.31 67 HIS B O 1
ATOM 2080 N N . GLU B 1 68 ? -13.328 12.883 14.484 1 95.69 68 GLU B N 1
ATOM 2081 C CA . GLU B 1 68 ? -13.93 14.062 15.102 1 95.69 68 GLU B CA 1
ATOM 2082 C C . GLU B 1 68 ? -14.078 15.195 14.094 1 95.69 68 GLU B C 1
ATOM 2084 O O . GLU B 1 68 ? -14.812 16.156 14.344 1 95.69 68 GLU B O 1
ATOM 2089 N N . ASN B 1 69 ? -13.398 15.141 13.023 1 95.31 69 ASN B N 1
ATOM 2090 C CA . ASN B 1 69 ? -13.359 16.266 12.094 1 95.31 69 ASN B CA 1
ATOM 2091 C C . ASN B 1 69 ? -13.867 15.852 10.711 1 95.31 69 ASN B C 1
ATOM 2093 O O . ASN B 1 69 ? -13.219 16.141 9.695 1 95.31 69 ASN B O 1
ATOM 2097 N N . HIS B 1 70 ? -14.914 15.07 10.648 1 93.69 70 HIS B N 1
ATOM 2098 C CA . HIS B 1 70 ? -15.633 14.711 9.438 1 93.69 70 HIS B CA 1
ATOM 2099 C C . HIS B 1 70 ? -14.758 13.891 8.492 1 93.69 70 HIS B C 1
ATOM 2101 O O . HIS B 1 70 ? -15.008 13.844 7.289 1 93.69 70 HIS B O 1
ATOM 2107 N N . GLY B 1 71 ? -13.672 13.391 9.008 1 98.06 71 GLY B N 1
ATOM 2108 C CA . GLY B 1 71 ? -12.805 12.539 8.211 1 98.06 71 GLY B CA 1
ATOM 2109 C C . GLY B 1 71 ? -12.008 13.305 7.172 1 98.06 71 GLY B C 1
ATOM 2110 O O . GLY B 1 71 ? -11.703 12.773 6.105 1 98.06 71 GLY B O 1
ATOM 2111 N N . GLN B 1 72 ? -11.812 14.648 7.43 1 98.38 72 GLN B N 1
ATOM 2112 C CA . GLN B 1 72 ? -10.984 15.453 6.531 1 98.38 72 GLN B CA 1
ATOM 2113 C C . GLN B 1 72 ? -9.5 15.211 6.789 1 98.38 72 GLN B C 1
ATOM 2115 O O . GLN B 1 72 ? -9.07 15.156 7.941 1 98.38 72 GLN B O 1
ATOM 2120 N N . LEU B 1 73 ? -8.75 15.062 5.746 1 98.75 73 LEU B N 1
ATOM 2121 C CA . LEU B 1 73 ? -7.328 14.766 5.898 1 98.75 73 LEU B CA 1
ATOM 2122 C C . LEU B 1 73 ? -6.559 15.125 4.633 1 98.75 73 LEU B C 1
ATOM 2124 O O . LEU B 1 73 ? -7.16 15.469 3.611 1 98.75 73 LEU B O 1
ATOM 2128 N N . CYS B 1 74 ? -5.312 15.086 4.781 1 98.88 74 CYS B N 1
ATOM 2129 C CA . CYS B 1 74 ? -4.418 15.258 3.645 1 98.88 74 CYS B CA 1
ATOM 2130 C C . CYS B 1 74 ? -3.324 14.195 3.648 1 98.88 74 CYS B C 1
ATOM 2132 O O . CYS B 1 74 ? -2.738 13.906 4.695 1 98.88 74 CYS B O 1
ATOM 2134 N N . LEU B 1 75 ? -3.09 13.531 2.533 1 98.94 75 LEU B N 1
ATOM 2135 C CA . LEU B 1 75 ? -1.979 12.609 2.312 1 98.94 75 LEU B CA 1
ATOM 2136 C C . LEU B 1 75 ? -0.883 13.266 1.482 1 98.94 75 LEU B C 1
ATOM 2138 O O . LEU B 1 75 ? -1.166 13.898 0.459 1 98.94 75 LEU B O 1
ATOM 2142 N N . HIS B 1 76 ? 0.357 13.148 1.917 1 98.88 76 HIS B N 1
ATOM 2143 C CA . HIS B 1 76 ? 1.45 13.891 1.302 1 98.88 76 HIS B CA 1
ATOM 2144 C C . HIS B 1 76 ? 2.48 12.945 0.69 1 98.88 76 HIS B C 1
ATOM 2146 O O . HIS B 1 76 ? 3.059 12.117 1.391 1 98.88 76 HIS B O 1
ATOM 2152 N N . LEU B 1 77 ? 2.641 13.039 -0.587 1 98.81 77 LEU B N 1
ATOM 2153 C CA . LEU B 1 77 ? 3.797 12.445 -1.249 1 98.81 77 LEU B CA 1
ATOM 2154 C C . LEU B 1 77 ? 5.043 13.305 -1.044 1 98.81 77 LEU B C 1
ATOM 2156 O O . LEU B 1 77 ? 5.109 14.438 -1.529 1 98.81 77 LEU B O 1
ATOM 2160 N N . MET B 1 78 ? 6.047 12.734 -0.355 1 98.56 78 MET B N 1
ATOM 2161 C CA . MET B 1 78 ? 7.258 13.484 -0.02 1 98.56 78 MET B CA 1
ATOM 2162 C C . MET B 1 78 ? 8.375 13.172 -1.006 1 98.56 78 MET B C 1
ATOM 2164 O O . MET B 1 78 ? 8.617 12.016 -1.331 1 98.56 78 MET B O 1
ATOM 2168 N N . PRO B 1 79 ? 9.023 14.227 -1.482 1 98.44 79 PRO B N 1
ATOM 2169 C CA . PRO B 1 79 ? 10.203 13.969 -2.316 1 98.44 79 PRO B CA 1
ATOM 2170 C C . PRO B 1 79 ? 11.383 13.422 -1.518 1 98.44 79 PRO B C 1
ATOM 2172 O O . PRO B 1 79 ? 11.422 13.562 -0.292 1 98.44 79 PRO B O 1
ATOM 2175 N N . PRO B 1 80 ? 12.305 12.773 -2.193 1 97.81 80 PRO B N 1
ATOM 2176 C CA . PRO B 1 80 ? 13.445 12.172 -1.498 1 97.81 80 PRO B CA 1
ATOM 2177 C C . PRO B 1 80 ? 14.516 13.195 -1.121 1 97.81 80 PRO B C 1
ATOM 2179 O O . PRO B 1 80 ? 15.602 13.203 -1.701 1 97.81 80 PRO B O 1
ATOM 2182 N N . THR B 1 81 ? 14.289 14.023 -0.131 1 96.88 81 THR B N 1
ATOM 2183 C CA . THR B 1 81 ? 15.188 15.062 0.366 1 96.88 81 THR B CA 1
ATOM 2184 C C . THR B 1 81 ? 15.461 14.875 1.854 1 96.88 81 THR B C 1
ATOM 2186 O O . THR B 1 81 ? 14.766 14.109 2.527 1 96.88 81 THR B O 1
ATOM 2189 N N . SER B 1 82 ? 16.453 15.594 2.334 1 96.06 82 SER B N 1
ATOM 2190 C CA . SER B 1 82 ? 16.781 15.562 3.758 1 96.06 82 SER B CA 1
ATOM 2191 C C . SER B 1 82 ? 15.633 16.109 4.598 1 96.06 82 SER B C 1
ATOM 2193 O O . SER B 1 82 ? 15.367 15.609 5.695 1 96.06 82 SER B O 1
ATOM 2195 N N . ARG B 1 83 ? 14.969 17.094 4.07 1 96.19 83 ARG B N 1
ATOM 2196 C CA . ARG B 1 83 ? 13.836 17.688 4.785 1 96.19 83 ARG B CA 1
ATOM 2197 C C . ARG B 1 83 ? 12.68 16.688 4.879 1 96.19 83 ARG B C 1
ATOM 2199 O O . ARG B 1 83 ? 12.039 16.578 5.926 1 96.19 83 ARG B O 1
ATOM 2206 N N . SER B 1 84 ? 12.453 16 3.809 1 97.31 84 SER B N 1
ATOM 2207 C CA . SER B 1 84 ? 11.422 14.969 3.818 1 97.31 84 SER B CA 1
ATOM 2208 C C . SER B 1 84 ? 11.742 13.875 4.828 1 97.31 84 SER B C 1
ATOM 2210 O O . SER B 1 84 ? 10.852 13.375 5.516 1 97.31 84 SER B O 1
ATOM 2212 N N . VAL B 1 85 ? 13.016 13.484 4.871 1 96.31 85 VAL B N 1
ATOM 2213 C CA . VAL B 1 85 ? 13.445 12.477 5.832 1 96.31 85 VAL B CA 1
ATOM 2214 C C . VAL B 1 85 ? 13.172 12.961 7.254 1 96.31 85 VAL B C 1
ATOM 2216 O O . VAL B 1 85 ? 12.578 12.242 8.062 1 96.31 85 VAL B O 1
ATOM 2219 N N . PHE B 1 86 ? 13.508 14.203 7.547 1 94.88 86 PHE B N 1
ATOM 2220 C CA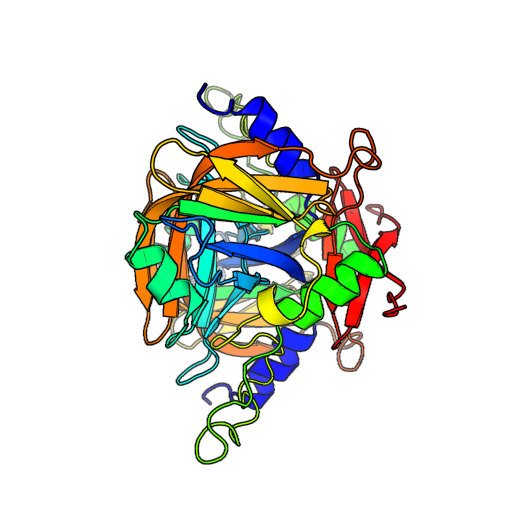 . PHE B 1 86 ? 13.281 14.797 8.859 1 94.88 86 PHE B CA 1
ATOM 2221 C C . PHE B 1 86 ? 11.797 14.789 9.203 1 94.88 86 PHE B C 1
ATOM 2223 O O . PHE B 1 86 ? 11.406 14.344 10.289 1 94.88 86 PHE B O 1
ATOM 2230 N N . LEU B 1 87 ? 10.961 15.227 8.297 1 96.06 87 LEU B N 1
ATOM 2231 C CA . LEU B 1 87 ? 9.523 15.289 8.539 1 96.06 87 LEU B CA 1
ATOM 2232 C C . LEU B 1 87 ? 8.938 13.898 8.734 1 96.06 87 LEU B C 1
ATOM 2234 O O . LEU B 1 87 ? 8.141 13.672 9.648 1 96.06 87 LEU B O 1
ATOM 2238 N N . SER B 1 88 ? 9.344 12.953 7.898 1 95.56 88 SER B N 1
ATOM 2239 C CA . SER B 1 88 ? 8.797 11.602 7.973 1 95.56 88 SER B CA 1
ATOM 2240 C C . SER B 1 88 ? 9.172 10.93 9.297 1 95.56 88 SER B C 1
ATOM 2242 O O . SER B 1 88 ? 8.359 10.219 9.883 1 95.56 88 SER B O 1
ATOM 2244 N N . ARG B 1 89 ? 10.359 11.172 9.781 1 92.44 89 ARG B N 1
ATOM 2245 C CA . ARG B 1 89 ? 10.758 10.648 11.078 1 92.44 89 ARG B CA 1
ATOM 2246 C C . ARG B 1 89 ? 9.961 11.305 12.203 1 92.44 89 ARG B C 1
ATOM 2248 O O . ARG B 1 89 ? 9.531 10.633 13.141 1 92.44 89 ARG B O 1
ATOM 2255 N N . THR B 1 90 ? 9.812 12.602 12.117 1 93 90 THR B N 1
ATOM 2256 C CA . THR B 1 90 ? 9.078 13.359 13.125 1 93 90 THR B CA 1
ATOM 2257 C C . THR B 1 90 ? 7.633 12.875 13.219 1 93 90 THR B C 1
ATOM 2259 O O . THR B 1 90 ? 7.105 12.695 14.32 1 93 90 THR B O 1
ATOM 2262 N N . PHE B 1 91 ? 7.016 12.586 12.117 1 95.19 91 PHE B N 1
ATOM 2263 C CA . PHE B 1 91 ? 5.617 12.172 12.078 1 95.19 91 PHE B CA 1
ATOM 2264 C C . PHE B 1 91 ? 5.48 10.688 12.391 1 95.19 91 PHE B C 1
ATOM 2266 O O . PHE B 1 91 ? 4.367 10.18 12.555 1 95.19 91 PHE B O 1
ATOM 2273 N N . ALA B 1 92 ? 6.59 10.008 12.422 1 91.69 92 ALA B N 1
ATOM 2274 C CA . ALA B 1 92 ? 6.566 8.594 12.797 1 91.69 92 ALA B CA 1
ATOM 2275 C C . ALA B 1 92 ? 6.836 8.422 14.289 1 91.69 92 ALA B C 1
ATOM 2277 O O . ALA B 1 92 ? 6.586 7.352 14.852 1 91.69 92 ALA B O 1
ATOM 2278 N N . ALA B 1 93 ? 7.367 9.516 14.906 1 81.06 93 ALA B N 1
ATOM 2279 C CA . ALA B 1 93 ? 7.902 9.43 16.266 1 81.06 93 ALA B CA 1
ATOM 2280 C C . ALA B 1 93 ? 6.785 9.492 17.297 1 81.06 93 ALA B C 1
ATOM 2282 O O . ALA B 1 93 ? 5.961 10.406 17.266 1 81.06 93 ALA B O 1
ATOM 2283 N N . GLY B 1 94 ? 6.359 8.445 17.922 1 63.16 94 GLY B N 1
ATOM 2284 C CA . GLY B 1 94 ? 5.371 8.43 18.984 1 63.16 94 GLY B CA 1
ATOM 2285 C C . GLY B 1 94 ? 5.816 9.188 20.219 1 63.16 94 GLY B C 1
ATOM 2286 O O . GLY B 1 94 ? 7 9.492 20.375 1 63.16 94 GLY B O 1
ATOM 2287 N N . ILE B 1 95 ? 4.824 10 20.922 1 53.81 95 ILE B N 1
ATOM 2288 C CA . ILE B 1 95 ? 5.098 10.664 22.188 1 53.81 95 ILE B CA 1
ATOM 2289 C C . ILE B 1 95 ? 5.461 9.617 23.25 1 53.81 95 ILE B C 1
ATOM 2291 O O . ILE B 1 95 ? 4.781 8.594 23.375 1 53.81 95 ILE B O 1
ATOM 2295 N N . LYS B 1 96 ? 6.801 9.617 23.531 1 45.47 96 LYS B N 1
ATOM 2296 C CA . LYS B 1 96 ? 7.117 8.93 24.781 1 45.47 96 LYS B CA 1
ATOM 2297 C C . LYS B 1 96 ? 6.305 9.5 25.953 1 45.47 96 LYS B C 1
ATOM 2299 O O . LYS B 1 96 ? 6.855 10.164 26.828 1 45.47 96 LYS B O 1
ATOM 2304 N N . THR B 1 97 ? 5.312 10.25 25.734 1 36.56 97 THR B N 1
ATOM 2305 C CA . THR B 1 97 ? 4.812 10.883 26.953 1 36.56 97 THR B CA 1
ATOM 2306 C C . THR B 1 97 ? 4.652 9.859 28.078 1 36.56 97 THR B C 1
ATOM 2308 O O . THR B 1 97 ? 4.812 10.188 29.25 1 36.56 97 THR B O 1
ATOM 2311 N N . ASP B 1 98 ? 3.572 9.008 28.109 1 36.06 98 ASP B N 1
ATOM 2312 C CA . ASP B 1 98 ? 3.391 8.406 29.438 1 36.06 98 ASP B CA 1
ATOM 2313 C C . ASP B 1 98 ? 4.613 7.582 29.828 1 36.06 98 ASP B C 1
ATOM 2315 O O . ASP B 1 98 ? 4.934 6.582 29.188 1 36.06 98 ASP B O 1
ATOM 2319 N N . LYS B 1 99 ? 5.559 8.133 30.531 1 36.56 99 LYS B N 1
ATOM 2320 C CA . LYS B 1 99 ? 6.699 7.492 31.188 1 36.56 99 LYS B CA 1
ATOM 2321 C C . LYS B 1 99 ? 6.383 6.043 31.562 1 36.56 99 LYS B C 1
ATOM 2323 O O . LYS B 1 99 ? 7.281 5.277 31.906 1 36.56 99 LYS B O 1
ATOM 2328 N N . LYS B 1 100 ? 5.344 5.77 32.312 1 34.28 100 LYS B N 1
ATOM 2329 C CA . LYS B 1 100 ? 4.93 4.48 32.844 1 34.28 100 LYS B CA 1
ATOM 2330 C C . LYS B 1 100 ? 4.551 3.508 31.734 1 34.28 100 LYS B C 1
ATOM 2332 O O . LYS B 1 100 ? 4.543 2.293 31.938 1 34.28 100 LYS B O 1
ATOM 2337 N N . HIS B 1 101 ? 3.672 3.812 30.766 1 32.94 101 HIS B N 1
ATOM 2338 C CA . HIS B 1 101 ? 3.146 2.928 29.734 1 32.94 101 HIS B CA 1
ATOM 2339 C C . HIS B 1 101 ? 3.998 2.988 28.469 1 32.94 101 HIS B C 1
ATOM 2341 O O . HIS B 1 101 ? 3.779 2.219 27.531 1 32.94 101 HIS B O 1
ATOM 2347 N N . PHE B 1 102 ? 4.625 4.078 28.094 1 37.53 102 PHE B N 1
ATOM 2348 C CA . PHE B 1 102 ? 5.375 4.312 26.859 1 37.53 102 PHE B CA 1
ATOM 2349 C C . PHE B 1 102 ? 6.648 3.479 26.844 1 37.53 102 PHE B C 1
ATOM 2351 O O . PHE B 1 102 ? 7.551 3.732 26.031 1 37.53 102 PHE B O 1
ATOM 2358 N N . LYS B 1 103 ? 7.098 3.055 27.922 1 35 103 LYS B N 1
ATOM 2359 C CA . LYS B 1 103 ? 8.195 2.1 27.797 1 35 103 LYS B CA 1
ATOM 2360 C C . LYS B 1 103 ? 7.969 1.144 26.641 1 35 103 LYS B C 1
ATOM 2362 O O . LYS B 1 103 ? 8.766 0.233 26.406 1 35 103 LYS B O 1
ATOM 2367 N N . VAL B 1 104 ? 6.754 1.175 26.172 1 33.22 104 VAL B N 1
ATOM 2368 C CA . VAL B 1 104 ? 6.625 0.054 25.25 1 33.22 104 VAL B CA 1
ATOM 2369 C C . VAL B 1 104 ? 7.246 0.42 23.906 1 33.22 104 VAL B C 1
ATOM 2371 O O . VAL B 1 104 ? 6.758 1.316 23.203 1 33.22 104 VAL B O 1
ATOM 2374 N N . LYS B 1 105 ? 8.539 0.429 23.719 1 39.69 105 LYS B N 1
ATOM 2375 C CA . LYS B 1 105 ? 9.141 0.311 22.391 1 39.69 105 LYS B CA 1
ATOM 2376 C C . LYS B 1 105 ? 8.156 -0.3 21.406 1 39.69 105 LYS B C 1
ATOM 2378 O O . LYS B 1 105 ? 7.496 -1.298 21.703 1 39.69 105 LYS B O 1
ATOM 2383 N N . PRO B 1 106 ? 7.52 0.542 20.453 1 41.72 106 PRO B N 1
ATOM 2384 C CA . PRO B 1 106 ? 6.609 -0.221 19.594 1 41.72 106 PRO B CA 1
ATOM 2385 C C . PRO B 1 106 ? 7.117 -1.632 19.312 1 41.72 106 PRO B C 1
ATOM 2387 O O . PRO B 1 106 ? 8.266 -1.807 18.891 1 41.72 106 PRO B O 1
ATOM 2390 N N . GLU B 1 107 ? 6.82 -2.469 20.188 1 40.81 107 GLU B N 1
ATOM 2391 C CA . GLU B 1 107 ? 7.168 -3.877 20.016 1 40.81 107 GLU B CA 1
ATOM 2392 C C . GLU B 1 107 ? 7.07 -4.297 18.547 1 40.81 107 GLU B C 1
ATOM 2394 O O . GLU B 1 107 ? 7.512 -5.391 18.188 1 40.81 107 GLU B O 1
ATOM 2399 N N . ASP B 1 108 ? 6.164 -3.531 17.891 1 40.97 108 ASP B N 1
ATOM 2400 C CA . ASP B 1 108 ? 5.895 -4.109 16.578 1 40.97 108 ASP B CA 1
ATOM 2401 C C . ASP B 1 108 ? 7.004 -3.77 15.578 1 40.97 108 ASP B C 1
ATOM 2403 O O . ASP B 1 108 ? 6.949 -4.168 14.414 1 40.97 108 ASP B O 1
ATOM 2407 N N . GLY B 1 109 ? 8.125 -3.268 16.188 1 41.38 109 GLY B N 1
ATOM 2408 C CA . GLY B 1 109 ? 9.234 -3 15.289 1 41.38 109 GLY B CA 1
ATOM 2409 C C . GLY B 1 109 ? 8.945 -1.887 14.297 1 41.38 109 GLY B C 1
ATOM 2410 O O . GLY B 1 109 ? 9.75 -1.625 13.398 1 41.38 109 GLY B O 1
ATOM 2411 N N . GLU B 1 110 ? 7.684 -1.526 14.273 1 50.75 110 GLU B N 1
ATOM 2412 C CA . GLU B 1 110 ? 7.359 -0.515 13.273 1 50.75 110 GLU B CA 1
ATOM 2413 C C . GLU B 1 110 ? 7.695 0.887 13.773 1 50.75 110 GLU B C 1
ATOM 2415 O O . GLU B 1 110 ? 7.613 1.156 14.977 1 50.75 110 GLU B O 1
ATOM 2420 N N . ILE B 1 111 ? 8.516 1.604 13.062 1 49 111 ILE B N 1
ATOM 2421 C CA . ILE B 1 111 ? 8.969 2.953 13.375 1 49 111 ILE B CA 1
ATOM 2422 C C . ILE B 1 111 ? 7.766 3.893 13.469 1 49 111 ILE B C 1
ATOM 2424 O O . ILE B 1 111 ? 7.871 4.992 14.016 1 49 111 ILE B O 1
ATOM 2428 N N . PHE B 1 112 ? 6.688 3.461 13 1 57.38 112 PHE B N 1
ATOM 2429 C CA . PHE B 1 112 ? 5.586 4.414 12.93 1 57.38 112 PHE B CA 1
ATOM 2430 C C . PHE B 1 112 ? 4.66 4.254 14.133 1 57.38 112 PHE B C 1
ATOM 2432 O O . PHE B 1 112 ? 4.172 3.152 14.398 1 57.38 112 PHE B O 1
ATOM 2439 N N . HIS B 1 113 ? 4.699 5.25 14.922 1 65.94 113 HIS B N 1
ATOM 2440 C CA . HIS B 1 113 ? 3.912 5.246 16.156 1 65.94 113 HIS B CA 1
ATOM 2441 C C . HIS B 1 113 ? 2.566 5.934 15.945 1 65.94 113 HIS B C 1
ATOM 2443 O O . HIS B 1 113 ? 2.438 6.809 15.086 1 65.94 113 HIS B O 1
ATOM 2449 N N . GLU B 1 114 ? 1.656 5.5 16.75 1 70.69 114 GLU B N 1
ATOM 2450 C CA . GLU B 1 114 ? 0.274 5.934 16.578 1 70.69 114 GLU B CA 1
ATOM 2451 C C . GLU B 1 114 ? -0.054 7.109 17.5 1 70.69 114 GLU B C 1
ATOM 2453 O O . GLU B 1 114 ? -1.028 7.832 17.266 1 70.69 114 GLU B O 1
ATOM 2458 N N . MET B 1 115 ? 0.718 7.254 18.547 1 75.69 115 MET B N 1
ATOM 2459 C CA . MET B 1 115 ? 0.469 8.352 19.484 1 75.69 115 MET B CA 1
ATOM 2460 C C . MET B 1 115 ? 1.468 9.484 19.266 1 75.69 115 MET B C 1
ATOM 2462 O O . MET B 1 115 ? 2.293 9.758 20.141 1 75.69 115 MET B O 1
ATOM 2466 N N . THR B 1 116 ? 1.331 10.227 18.188 1 76.56 116 THR B N 1
ATOM 2467 C CA . THR B 1 116 ? 2.299 11.234 17.766 1 76.56 116 THR B CA 1
ATOM 2468 C C . THR B 1 116 ? 1.727 12.641 17.938 1 76.56 116 THR B C 1
ATOM 2470 O O . THR B 1 116 ? 0.514 12.836 17.828 1 76.56 116 THR B O 1
ATOM 2473 N N . THR B 1 117 ? 2.629 13.625 18.297 1 85.44 117 THR B N 1
ATOM 2474 C CA . THR B 1 117 ? 2.336 15.055 18.266 1 85.44 117 THR B CA 1
ATOM 2475 C C . THR B 1 117 ? 3.373 15.805 17.438 1 85.44 117 THR B C 1
ATOM 2477 O O . THR B 1 117 ? 4.059 16.688 17.953 1 85.44 117 THR B O 1
ATOM 2480 N N . PRO B 1 118 ? 3.393 15.469 16.125 1 92.12 118 PRO B N 1
ATOM 2481 C CA . PRO B 1 118 ? 4.523 15.898 15.297 1 92.12 118 PRO B CA 1
ATOM 2482 C C . PRO B 1 118 ? 4.566 17.406 15.094 1 92.12 118 PRO B C 1
ATOM 2484 O O . PRO B 1 118 ? 5.648 17.984 14.93 1 92.12 118 PRO B O 1
ATOM 2487 N N . PHE B 1 119 ? 3.504 18.094 15.117 1 93.69 119 PHE B N 1
ATOM 2488 C CA . PHE B 1 119 ? 3.451 19.516 14.812 1 93.69 119 PHE B CA 1
ATOM 2489 C C . PHE B 1 119 ? 4.133 20.328 15.906 1 93.69 119 PHE B C 1
ATOM 2491 O O . PHE B 1 119 ? 4.5 21.484 15.695 1 93.69 119 PHE B O 1
ATOM 2498 N N . ALA B 1 120 ? 4.246 19.719 17.078 1 90.62 120 ALA B N 1
ATOM 2499 C CA . ALA B 1 120 ? 4.988 20.375 18.156 1 90.62 120 ALA B CA 1
ATOM 2500 C C . ALA B 1 120 ? 6.484 20.406 17.859 1 90.62 120 ALA B C 1
ATOM 2502 O O . ALA B 1 120 ? 7.238 21.125 18.5 1 90.62 120 ALA B O 1
ATOM 2503 N N . HIS B 1 121 ? 6.93 19.641 16.859 1 91.56 121 HIS B N 1
ATOM 2504 C CA . HIS B 1 121 ? 8.352 19.453 16.609 1 91.56 121 HIS B CA 1
ATOM 2505 C C . HIS B 1 121 ? 8.75 20.016 15.242 1 91.56 121 HIS B C 1
ATOM 2507 O O . HIS B 1 121 ? 9.852 19.75 14.758 1 91.56 121 HIS B O 1
ATOM 2513 N N . ILE B 1 122 ? 7.797 20.703 14.617 1 93.69 122 ILE B N 1
ATOM 2514 C CA . ILE B 1 122 ? 8.141 21.312 13.336 1 93.69 122 ILE B CA 1
ATOM 2515 C C . ILE B 1 122 ? 7.77 22.797 13.359 1 93.69 122 ILE B C 1
ATOM 2517 O O . ILE B 1 122 ? 6.914 23.219 14.141 1 93.69 122 ILE B O 1
ATOM 2521 N N . ASP B 1 123 ? 8.453 23.594 12.461 1 93.38 123 ASP B N 1
ATOM 2522 C CA . ASP B 1 123 ? 8.219 25.031 12.398 1 93.38 123 ASP B CA 1
ATOM 2523 C C . ASP B 1 123 ? 6.891 25.359 11.727 1 93.38 123 ASP B C 1
ATOM 2525 O O . ASP B 1 123 ? 6.457 24.625 10.828 1 93.38 123 ASP B O 1
ATOM 2529 N N . ALA B 1 124 ? 6.332 26.469 12.133 1 90.12 124 ALA B N 1
ATOM 2530 C CA . ALA B 1 124 ? 5.059 26.906 11.562 1 90.12 124 ALA B CA 1
ATOM 2531 C C . ALA B 1 124 ? 5.176 27.141 10.062 1 90.12 124 ALA B C 1
ATOM 2533 O O . ALA B 1 124 ? 4.188 27.031 9.328 1 90.12 124 ALA B O 1
ATOM 2534 N N . GLY B 1 125 ? 6.324 27.375 9.641 1 93.56 125 GLY B N 1
ATOM 2535 C CA . GLY B 1 125 ? 6.551 27.609 8.219 1 93.56 125 GLY B CA 1
ATOM 2536 C C . GLY B 1 125 ? 6.594 26.344 7.406 1 93.56 125 GLY B C 1
ATOM 2537 O O . GLY B 1 125 ? 6.668 26.391 6.176 1 93.56 125 GLY B O 1
ATOM 2538 N N . SER B 1 126 ? 6.434 25.219 8.055 1 97.12 126 SER B N 1
ATOM 2539 C CA . SER B 1 126 ? 6.562 23.922 7.387 1 97.12 126 SER B CA 1
ATOM 2540 C C . SER B 1 126 ? 5.242 23.5 6.746 1 97.12 126 SER B C 1
ATOM 2542 O O . SER B 1 126 ? 5.203 22.547 5.973 1 97.12 126 SER B O 1
ATOM 2544 N N . TYR B 1 127 ? 4.172 24.219 7.105 1 98.19 127 TYR B N 1
ATOM 2545 C CA . TYR B 1 127 ? 2.861 23.828 6.59 1 98.19 127 TYR B CA 1
ATOM 2546 C C . TYR B 1 127 ? 1.962 25.047 6.43 1 98.19 127 TYR B C 1
ATOM 2548 O O . TYR B 1 127 ? 2.26 26.125 6.965 1 98.19 127 TYR B O 1
ATOM 2556 N N . ARG B 1 128 ? 0.936 24.953 5.676 1 98 128 ARG B N 1
ATOM 2557 C CA . ARG B 1 128 ? -0.152 25.906 5.535 1 98 128 ARG B CA 1
ATOM 2558 C C . ARG B 1 128 ? -1.507 25.234 5.719 1 98 128 ARG B C 1
ATOM 2560 O O . ARG B 1 128 ? -1.637 24.031 5.523 1 98 128 ARG B O 1
ATOM 2567 N N . LEU B 1 129 ? -2.447 25.953 6.125 1 98 129 LEU B N 1
ATOM 2568 C CA . LEU B 1 129 ? -3.787 25.406 6.328 1 98 129 LEU B CA 1
ATOM 2569 C C . LEU B 1 129 ? -4.633 25.562 5.07 1 98 129 LEU B C 1
ATOM 2571 O O . LEU B 1 129 ? -4.73 26.656 4.512 1 98 129 LEU B O 1
ATOM 2575 N N . HIS B 1 130 ? -5.145 24.484 4.633 1 97.75 130 HIS B N 1
ATOM 2576 C CA . HIS B 1 130 ? -6.066 24.438 3.502 1 97.75 130 HIS B CA 1
ATOM 2577 C C . HIS B 1 130 ? -7.512 24.312 3.973 1 97.75 130 HIS B C 1
ATOM 2579 O O . HIS B 1 130 ? -7.844 23.375 4.715 1 97.75 130 HIS B O 1
ATOM 2585 N N . ASP B 1 131 ? -8.344 25.188 3.533 1 96.75 131 ASP B N 1
ATOM 2586 C CA . ASP B 1 131 ? -9.75 25.172 3.898 1 96.75 131 ASP B CA 1
ATOM 2587 C C . ASP B 1 131 ? -10.555 24.297 2.941 1 96.75 131 ASP B C 1
ATOM 2589 O O . ASP B 1 131 ? -10.695 24.625 1.761 1 96.75 131 ASP B O 1
ATOM 2593 N N . THR B 1 132 ? -11.117 23.219 3.473 1 95.19 132 THR B N 1
ATOM 2594 C CA . THR B 1 132 ? -11.891 22.297 2.645 1 95.19 132 THR B CA 1
ATOM 2595 C C . THR B 1 132 ? -13.359 22.703 2.609 1 95.19 132 THR B C 1
ATOM 2597 O O . THR B 1 132 ? -14.156 22.125 1.862 1 95.19 132 THR B O 1
ATOM 2600 N N . GLY B 1 133 ? -13.719 23.703 3.297 1 94.06 133 GLY B N 1
ATOM 2601 C CA . GLY B 1 133 ? -15.109 24.062 3.512 1 94.06 133 GLY B CA 1
ATOM 2602 C C . GLY B 1 133 ? -15.711 23.438 4.75 1 94.06 133 GLY B C 1
ATOM 2603 O O . GLY B 1 133 ? -16.594 24.016 5.391 1 94.06 133 GLY B O 1
ATOM 2604 N N . LYS B 1 134 ? -15.227 22.297 5.18 1 94.44 134 LYS B N 1
ATOM 2605 C CA . LYS B 1 134 ? -15.719 21.562 6.348 1 94.44 134 LYS B CA 1
ATOM 2606 C C . LYS B 1 134 ? -14.727 21.656 7.504 1 94.44 134 LYS B C 1
ATOM 2608 O O . LYS B 1 134 ? -15.117 21.609 8.672 1 94.44 134 LYS B O 1
ATOM 2613 N N . SER B 1 135 ? -13.484 21.656 7.145 1 95.62 135 SER B N 1
ATOM 2614 C CA . SER B 1 135 ? -12.391 21.688 8.117 1 95.62 135 SER B CA 1
ATOM 2615 C C . SER B 1 135 ? -11.156 22.375 7.539 1 95.62 135 SER B C 1
ATOM 2617 O O . SER B 1 135 ? -11.125 22.719 6.359 1 95.62 135 SER B O 1
ATOM 2619 N N . LEU B 1 136 ? -10.258 22.672 8.438 1 97.12 136 LEU B N 1
ATOM 2620 C CA . LEU B 1 136 ? -8.914 23.078 8.039 1 97.12 136 LEU B CA 1
ATOM 2621 C C . LEU B 1 136 ? -7.965 21.875 8.047 1 97.12 136 LEU B C 1
ATOM 2623 O O . LEU B 1 136 ? -7.965 21.078 8.984 1 97.12 136 LEU B O 1
ATOM 2627 N N . VAL B 1 137 ? -7.242 21.75 6.992 1 98.06 137 VAL B N 1
ATOM 2628 C CA . VAL B 1 137 ? -6.312 20.625 6.891 1 98.06 137 VAL B CA 1
ATOM 2629 C C . VAL B 1 137 ? -4.887 21.156 6.734 1 98.06 137 VAL B C 1
ATOM 2631 O O . VAL B 1 137 ? -4.605 21.938 5.828 1 98.06 137 VAL B O 1
ATOM 2634 N N . PRO B 1 138 ? -3.971 20.797 7.609 1 98.25 138 PRO B N 1
ATOM 2635 C CA . PRO B 1 138 ? -2.574 21.188 7.398 1 98.25 138 PRO B CA 1
ATOM 2636 C C . PRO B 1 138 ? -1.961 20.531 6.16 1 98.25 138 PRO B C 1
ATOM 2638 O O . PRO B 1 138 ? -2.064 19.312 5.984 1 98.25 138 PRO B O 1
ATOM 2641 N N . VAL B 1 139 ? -1.347 21.312 5.301 1 98.75 139 VAL B N 1
ATOM 2642 C CA . VAL B 1 139 ? -0.65 20.844 4.109 1 98.75 139 VAL B CA 1
ATOM 2643 C C . VAL B 1 139 ? 0.84 21.156 4.223 1 98.75 139 VAL B C 1
ATOM 2645 O O . VAL B 1 139 ? 1.227 22.328 4.348 1 98.75 139 VAL B O 1
ATOM 2648 N N . LEU B 1 140 ? 1.669 20.156 4.203 1 98.75 140 LEU B N 1
ATOM 2649 C CA . LEU B 1 140 ? 3.111 20.328 4.336 1 98.75 140 LEU B CA 1
ATOM 2650 C C . LEU B 1 140 ? 3.699 20.969 3.08 1 98.75 140 LEU B C 1
ATOM 2652 O O . LEU B 1 140 ? 3.479 20.469 1.97 1 98.75 140 LEU B O 1
ATOM 2656 N N . ASN B 1 141 ? 4.504 21.922 3.232 1 98.5 141 ASN B N 1
ATOM 2657 C CA . ASN B 1 141 ? 5.02 22.719 2.121 1 98.5 141 ASN B CA 1
ATOM 2658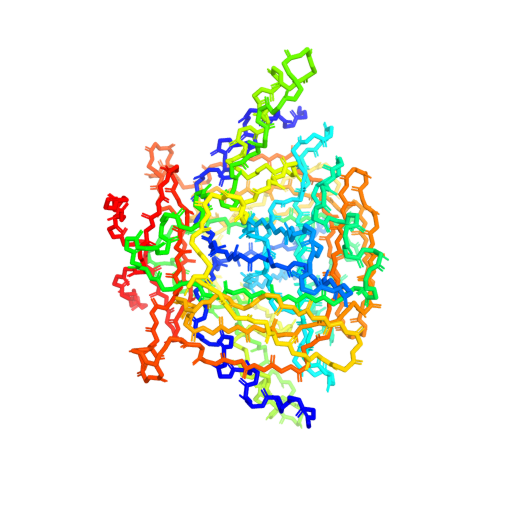 C C . ASN B 1 141 ? 6.027 21.938 1.29 1 98.5 141 ASN B C 1
ATOM 2660 O O . ASN B 1 141 ? 6.203 22.203 0.101 1 98.5 141 ASN B O 1
ATOM 2664 N N . GLU B 1 142 ? 6.641 20.953 1.843 1 98.06 142 GLU B N 1
ATOM 2665 C CA . GLU B 1 142 ? 7.699 20.188 1.19 1 98.06 142 GLU B CA 1
ATOM 2666 C C . GLU B 1 142 ? 7.121 19.141 0.254 1 98.06 142 GLU B C 1
ATOM 2668 O O . GLU B 1 142 ? 7.844 18.562 -0.56 1 98.06 142 GLU B O 1
ATOM 2673 N N . SER B 1 143 ? 5.855 18.938 0.276 1 98.56 143 SER B N 1
ATOM 2674 C CA . SER B 1 143 ? 5.242 17.812 -0.426 1 98.56 143 SER B CA 1
ATOM 2675 C C . SER B 1 143 ? 5.316 18 -1.938 1 98.56 143 SER B C 1
ATOM 2677 O O . SER B 1 143 ? 4.996 19.078 -2.453 1 98.56 143 SER B O 1
ATOM 2679 N N . GLU B 1 144 ? 5.762 16.938 -2.621 1 98.56 144 GLU B N 1
ATOM 2680 C CA . GLU B 1 144 ? 5.695 16.891 -4.078 1 98.56 144 GLU B CA 1
ATOM 2681 C C . GLU B 1 144 ? 4.254 16.969 -4.566 1 98.56 144 GLU B C 1
ATOM 2683 O O . GLU B 1 144 ? 3.941 17.75 -5.48 1 98.56 144 GLU B O 1
ATOM 2688 N N . LYS B 1 145 ? 3.385 16.219 -4.012 1 98.69 145 LYS B N 1
ATOM 2689 C CA . LYS B 1 145 ? 1.936 16.266 -4.176 1 98.69 145 LYS B CA 1
ATOM 2690 C C . LYS B 1 145 ? 1.227 16.094 -2.832 1 98.69 145 LYS B C 1
ATOM 2692 O O . LYS B 1 145 ? 1.754 15.453 -1.922 1 98.69 145 LYS B O 1
ATOM 2697 N N . ALA B 1 146 ? 0.101 16.703 -2.725 1 98.81 146 ALA B N 1
ATOM 2698 C CA . ALA B 1 146 ? -0.761 16.547 -1.554 1 98.81 146 ALA B CA 1
ATOM 2699 C C . ALA B 1 146 ? -2.197 16.25 -1.966 1 98.81 146 ALA B C 1
ATOM 2701 O O . ALA B 1 146 ? -2.781 16.953 -2.787 1 98.81 146 ALA B O 1
ATOM 2702 N N . PHE B 1 147 ? -2.752 15.195 -1.425 1 98.75 147 PHE B N 1
ATOM 2703 C CA . PHE B 1 147 ? -4.113 14.766 -1.714 1 98.75 147 PHE B CA 1
ATOM 2704 C C . PHE B 1 147 ? -5.059 15.156 -0.584 1 98.75 147 PHE B C 1
ATOM 2706 O O . PHE B 1 147 ? -5.008 14.586 0.504 1 98.75 147 PHE B O 1
ATOM 2713 N N . VAL B 1 148 ? -5.875 16.141 -0.787 1 98.69 148 VAL B N 1
ATOM 2714 C CA . VAL B 1 148 ? -6.914 16.484 0.176 1 98.69 148 VAL B CA 1
ATOM 2715 C C . VAL B 1 148 ? -8.086 15.516 0.052 1 98.69 148 VAL B C 1
ATOM 2717 O O . VAL B 1 148 ? -8.633 15.336 -1.037 1 98.69 148 VAL B O 1
ATOM 2720 N N . CYS B 1 149 ? -8.406 14.953 1.174 1 98.62 149 CYS B N 1
ATOM 2721 C CA . CYS B 1 149 ? -9.352 13.836 1.12 1 98.62 149 CYS B CA 1
ATOM 2722 C C . CYS B 1 149 ? -10.43 13.984 2.186 1 98.62 149 CYS B C 1
ATOM 2724 O O . CYS B 1 149 ? -10.273 14.766 3.129 1 98.62 149 CYS B O 1
ATOM 2726 N N . GLN B 1 150 ? -11.461 13.195 1.994 1 98.25 150 GLN B N 1
ATOM 2727 C CA . GLN B 1 150 ? -12.531 13.039 2.969 1 98.25 150 GLN B CA 1
ATOM 2728 C C . GLN B 1 150 ? -12.898 11.57 3.15 1 98.25 150 GLN B C 1
ATOM 2730 O O . GLN B 1 150 ? -12.922 10.805 2.184 1 98.25 150 GLN B O 1
ATOM 2735 N N . LYS B 1 151 ? -13.336 11.242 4.316 1 98.56 151 LYS B N 1
ATOM 2736 C CA . LYS B 1 151 ? -13.734 9.875 4.637 1 98.56 151 LYS B CA 1
ATOM 2737 C C . LYS B 1 151 ? -14.859 9.398 3.715 1 98.56 151 LYS B C 1
ATOM 2739 O O . LYS B 1 151 ? -15.844 10.109 3.506 1 98.56 151 LYS B O 1
ATOM 2744 N N . ASN B 1 152 ? -14.68 8.281 3.154 1 98.31 152 ASN B N 1
ATOM 2745 C CA . ASN B 1 152 ? -15.734 7.559 2.457 1 98.31 152 ASN B CA 1
ATOM 2746 C C . ASN B 1 152 ? -16.281 6.414 3.305 1 98.31 152 ASN B C 1
ATOM 2748 O O . ASN B 1 152 ? -17.438 6.457 3.74 1 98.31 152 ASN B O 1
ATOM 2752 N N . GLN B 1 153 ? -15.398 5.395 3.645 1 98.25 153 GLN B N 1
ATOM 2753 C CA . GLN B 1 153 ? -15.719 4.254 4.496 1 98.25 153 GLN B CA 1
ATOM 2754 C C . GLN B 1 153 ? -14.547 3.902 5.41 1 98.25 153 GLN B C 1
ATOM 2756 O O . GLN B 1 153 ? -13.391 4.184 5.082 1 98.25 153 GLN B O 1
ATOM 2761 N N . VAL B 1 154 ? -14.922 3.33 6.582 1 98.56 154 VAL B N 1
ATOM 2762 C CA . VAL B 1 154 ? -13.906 2.801 7.484 1 98.56 154 VAL B CA 1
ATOM 2763 C C . VAL B 1 154 ? -14.281 1.383 7.91 1 98.56 154 VAL B C 1
ATOM 2765 O O . VAL B 1 154 ? -15.414 1.134 8.336 1 98.56 154 VAL B O 1
ATOM 2768 N N . PHE B 1 155 ? -13.336 0.473 7.77 1 98.5 155 PHE B N 1
ATOM 2769 C CA . PHE B 1 155 ? -13.531 -0.913 8.18 1 98.5 155 PHE B CA 1
ATOM 2770 C C . PHE B 1 155 ? -12.625 -1.263 9.352 1 98.5 155 PHE B C 1
ATOM 2772 O O . PHE B 1 155 ? -11.438 -0.922 9.352 1 98.5 155 PHE B O 1
ATOM 2779 N N . GLN B 1 156 ? -13.164 -1.913 10.312 1 97 156 GLN B N 1
ATOM 2780 C CA . GLN B 1 156 ? -12.375 -2.32 11.477 1 97 156 GLN B CA 1
ATOM 2781 C C . GLN B 1 156 ? -11.898 -3.762 11.336 1 97 156 GLN B C 1
ATOM 2783 O O . GLN B 1 156 ? -12.672 -4.648 10.977 1 97 156 GLN B O 1
ATOM 2788 N N . VAL B 1 157 ? -10.617 -4.016 11.555 1 96.69 157 VAL B N 1
ATOM 2789 C CA . VAL B 1 157 ? -10 -5.336 11.641 1 96.69 157 VAL B CA 1
ATOM 2790 C C . VAL B 1 157 ? -9.125 -5.422 12.891 1 96.69 157 VAL B C 1
ATOM 2792 O O . VAL B 1 157 ? -8.031 -4.855 12.93 1 96.69 157 VAL B O 1
ATOM 2795 N N . ASP B 1 158 ? -9.57 -6.082 13.883 1 93.38 158 ASP B N 1
ATOM 2796 C CA . ASP B 1 158 ? -8.898 -6.125 15.18 1 93.38 158 ASP B CA 1
ATOM 2797 C C . ASP B 1 158 ? -8.664 -4.719 15.727 1 93.38 158 ASP B C 1
ATOM 2799 O O . ASP B 1 158 ? -9.609 -3.941 15.883 1 93.38 158 ASP B O 1
ATOM 2803 N N . SER B 1 159 ? -7.387 -4.383 15.945 1 92.06 159 SER B N 1
ATOM 2804 C CA . SER B 1 159 ? -7.062 -3.064 16.469 1 92.06 159 SER B CA 1
ATOM 2805 C C . SER B 1 159 ? -6.605 -2.119 15.367 1 92.06 159 SER B C 1
ATOM 2807 O O . SER B 1 159 ? -5.809 -1.208 15.617 1 92.06 159 SER B O 1
ATOM 2809 N N . HIS B 1 160 ? -7.09 -2.363 14.164 1 95 160 HIS B N 1
ATOM 2810 C CA . HIS B 1 160 ? -6.738 -1.51 13.031 1 95 160 HIS B CA 1
ATOM 2811 C C . HIS B 1 160 ? -7.98 -1.011 12.305 1 95 160 HIS B C 1
ATOM 2813 O O . HIS B 1 160 ? -9.055 -1.603 12.43 1 95 160 HIS B O 1
ATOM 2819 N N . GLU B 1 161 ? -7.82 0.084 11.664 1 97 161 GLU B N 1
ATOM 2820 C CA . GLU B 1 161 ? -8.828 0.633 10.766 1 97 161 GLU B CA 1
ATOM 2821 C C . GLU B 1 161 ? -8.305 0.732 9.336 1 97 161 GLU B C 1
ATOM 2823 O O . GLU B 1 161 ? -7.188 1.204 9.109 1 97 161 GLU B O 1
ATOM 2828 N N . ILE B 1 162 ? -9.078 0.214 8.422 1 98.62 162 ILE B N 1
ATOM 2829 C CA . ILE B 1 162 ? -8.844 0.455 7 1 98.62 162 ILE B CA 1
ATOM 2830 C C . ILE B 1 162 ? -9.695 1.625 6.523 1 98.62 162 ILE B C 1
ATOM 2832 O O . ILE B 1 162 ? -10.93 1.536 6.508 1 98.62 162 ILE B O 1
ATOM 2836 N N . TRP B 1 163 ? -9.039 2.719 6.113 1 98.75 163 TRP B N 1
ATOM 2837 C CA . TRP B 1 163 ? -9.727 3.934 5.688 1 98.75 163 TRP B CA 1
ATOM 2838 C C . TRP B 1 163 ? -9.797 4.012 4.168 1 98.75 163 TRP B C 1
ATOM 2840 O O . TRP B 1 163 ? -8.789 3.818 3.48 1 98.75 163 TRP B O 1
ATOM 2850 N N . VAL B 1 164 ? -10.961 4.191 3.668 1 98.81 164 VAL B N 1
ATOM 2851 C CA . VAL B 1 164 ? -11.195 4.551 2.273 1 98.81 164 VAL B CA 1
ATOM 2852 C C . VAL B 1 164 ? -11.625 6.016 2.184 1 98.81 164 VAL B C 1
ATOM 2854 O O . VAL B 1 164 ? -12.547 6.445 2.879 1 98.81 164 VAL B O 1
ATOM 2857 N N . VAL B 1 165 ? -10.961 6.746 1.282 1 98.75 165 VAL B N 1
ATOM 2858 C CA . VAL B 1 165 ? -11.234 8.18 1.291 1 98.75 165 VAL B CA 1
ATOM 2859 C C . VAL B 1 165 ? -11.406 8.68 -0.14 1 98.75 165 VAL B C 1
ATOM 2861 O O . VAL B 1 165 ? -10.719 8.219 -1.055 1 98.75 165 VAL B O 1
ATOM 2864 N N . ASP B 1 166 ? -12.273 9.656 -0.279 1 98.12 166 ASP B N 1
ATOM 2865 C CA . ASP B 1 166 ? -12.445 10.398 -1.525 1 98.12 166 ASP B CA 1
ATOM 2866 C C . ASP B 1 166 ? -11.344 11.438 -1.702 1 98.12 166 ASP B C 1
ATOM 2868 O O . ASP B 1 166 ? -10.992 12.141 -0.754 1 98.12 166 ASP B O 1
ATOM 2872 N N . VAL B 1 167 ? -10.812 11.5 -2.875 1 98.5 167 VAL B N 1
ATOM 2873 C CA . VAL B 1 167 ? -9.875 12.578 -3.17 1 98.5 167 VAL B CA 1
ATOM 2874 C C . VAL B 1 167 ? -10.641 13.812 -3.641 1 98.5 167 VAL B C 1
ATOM 2876 O O . VAL B 1 167 ? -11.281 13.797 -4.691 1 98.5 167 VAL B O 1
ATOM 2879 N N . LEU B 1 168 ? -10.539 14.906 -2.891 1 97.06 168 LEU B N 1
ATOM 2880 C CA . LEU B 1 168 ? -11.289 16.125 -3.17 1 97.06 168 LEU B CA 1
ATOM 2881 C C . LEU B 1 168 ? -10.461 17.094 -3.998 1 97.06 168 LEU B C 1
ATOM 2883 O O . LEU B 1 168 ? -11.008 17.875 -4.781 1 97.06 168 LEU B O 1
ATOM 2887 N N . ASP B 1 169 ? -9.18 17.094 -3.715 1 97.81 169 ASP B N 1
ATOM 2888 C CA . ASP B 1 169 ? -8.258 18.016 -4.367 1 97.81 169 ASP B CA 1
ATOM 2889 C C . ASP B 1 169 ? -6.84 17.453 -4.387 1 97.81 169 ASP B C 1
ATOM 2891 O O . ASP B 1 169 ? -6.484 16.625 -3.547 1 97.81 169 ASP B O 1
ATOM 2895 N N . ILE B 1 170 ? -6.133 17.812 -5.395 1 98.25 170 ILE B N 1
ATOM 2896 C CA . ILE B 1 170 ? -4.719 17.484 -5.492 1 98.25 170 ILE B CA 1
ATOM 2897 C C . ILE B 1 170 ? -3.893 18.766 -5.617 1 98.25 170 ILE B C 1
ATOM 2899 O O . ILE B 1 170 ? -4.074 19.547 -6.559 1 98.25 170 ILE B O 1
ATOM 2903 N N . LEU B 1 171 ? -2.975 18.969 -4.648 1 97.94 171 LEU B N 1
ATOM 2904 C CA . LEU B 1 171 ? -2.168 20.188 -4.582 1 97.94 171 LEU B CA 1
ATOM 2905 C C . LEU B 1 171 ? -0.71 19.891 -4.918 1 97.94 171 LEU B C 1
ATOM 2907 O O . LEU B 1 171 ? -0.281 18.734 -4.871 1 97.94 171 LEU B O 1
ATOM 2911 N N . SER B 1 172 ? -0.014 20.906 -5.328 1 98.06 172 SER B N 1
ATOM 2912 C CA . SER B 1 172 ? 1.423 20.859 -5.578 1 98.06 172 SER B CA 1
ATOM 2913 C C . SER B 1 172 ? 2.168 21.875 -4.719 1 98.06 172 SER B C 1
ATOM 2915 O O . SER B 1 172 ? 2.658 22.891 -5.227 1 98.06 172 SER B O 1
ATOM 2917 N N . PRO B 1 173 ? 2.328 21.547 -3.447 1 98.25 173 PRO B N 1
ATOM 2918 C CA . PRO B 1 173 ? 2.869 22.547 -2.514 1 98.25 173 PRO B CA 1
ATOM 2919 C C . PRO B 1 173 ? 4.309 22.938 -2.838 1 98.25 173 PRO B C 1
ATOM 2921 O O . PRO B 1 173 ? 4.676 24.109 -2.727 1 98.25 173 PRO B O 1
ATOM 2924 N N . ASN B 1 174 ? 5.18 22 -3.137 1 98.12 174 ASN B N 1
ATOM 2925 C CA . ASN B 1 174 ? 6.578 22.281 -3.441 1 98.12 174 ASN B CA 1
ATOM 2926 C C . ASN B 1 174 ? 6.789 22.531 -4.934 1 98.12 174 ASN B C 1
ATOM 2928 O O . ASN B 1 174 ? 6.832 21.578 -5.723 1 98.12 174 ASN B O 1
ATOM 2932 N N . VAL B 1 175 ? 7.043 23.719 -5.328 1 96.12 175 VAL B N 1
ATOM 2933 C CA . VAL B 1 175 ? 7.09 24.141 -6.723 1 96.12 175 VAL B CA 1
ATOM 2934 C C . VAL B 1 175 ? 8.289 23.516 -7.422 1 96.12 175 VAL B C 1
ATOM 2936 O O . VAL B 1 175 ? 8.297 23.375 -8.648 1 96.12 175 VAL B O 1
ATOM 2939 N N . GLN B 1 176 ? 9.281 23.141 -6.676 1 96 176 GLN B N 1
ATOM 2940 C CA . GLN B 1 176 ? 10.469 22.516 -7.254 1 96 176 GLN B CA 1
ATOM 2941 C C . GLN B 1 176 ? 10.125 21.188 -7.922 1 96 176 GLN B C 1
ATOM 2943 O O . GLN B 1 176 ? 10.883 20.703 -8.766 1 96 176 GLN B O 1
ATOM 2948 N N . TYR B 1 177 ? 8.961 20.641 -7.531 1 96.38 177 TYR B N 1
ATOM 2949 C CA . TYR B 1 177 ? 8.602 19.328 -8.047 1 96.38 177 TYR B CA 1
ATOM 2950 C C . TYR B 1 177 ? 7.395 19.406 -8.969 1 96.38 177 TYR B C 1
ATOM 2952 O O . TYR B 1 177 ? 6.711 18.406 -9.203 1 96.38 177 TYR B O 1
ATOM 2960 N N . GLU B 1 178 ? 7.125 20.547 -9.406 1 92.31 178 GLU B N 1
ATOM 2961 C CA . GLU B 1 178 ? 6 20.719 -10.32 1 92.31 178 GLU B CA 1
ATOM 2962 C C . GLU B 1 178 ? 6.191 19.891 -11.594 1 92.31 178 GLU B C 1
ATOM 2964 O O . GLU B 1 178 ? 5.25 19.25 -12.07 1 92.31 178 GLU B O 1
ATOM 2969 N N . HIS B 1 179 ? 7.41 19.828 -12.102 1 91.19 179 HIS B N 1
ATOM 2970 C CA . HIS B 1 179 ? 7.66 19.141 -13.367 1 91.19 179 HIS B CA 1
ATOM 2971 C C . HIS B 1 179 ? 8.609 17.953 -13.18 1 91.19 179 H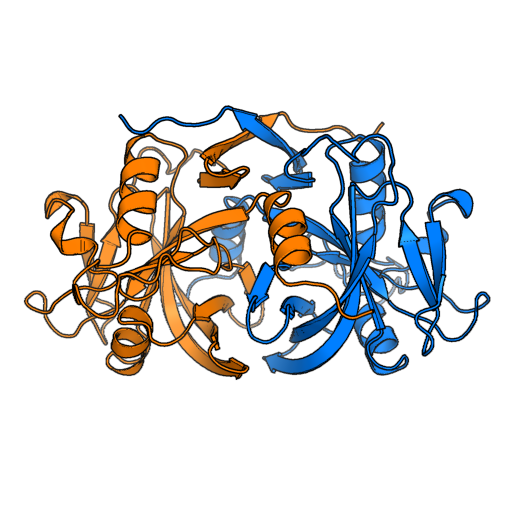IS B C 1
ATOM 2973 O O . HIS B 1 179 ? 9.141 17.422 -14.156 1 91.19 179 HIS B O 1
ATOM 2979 N N . LYS B 1 180 ? 8.945 17.672 -11.992 1 92.75 180 LYS B N 1
ATOM 2980 C CA . LYS B 1 180 ? 9.828 16.562 -11.664 1 92.75 180 LYS B CA 1
ATOM 2981 C C . LYS B 1 180 ? 9.086 15.484 -10.875 1 92.75 180 LYS B C 1
ATOM 2983 O O . LYS B 1 180 ? 8.438 15.781 -9.867 1 92.75 180 LYS B O 1
ATOM 2988 N N . GLN B 1 181 ? 9.18 14.32 -11.43 1 95.44 181 GLN B N 1
ATOM 2989 C CA . GLN B 1 181 ? 8.617 13.172 -10.719 1 95.44 181 GLN B CA 1
ATOM 2990 C C . GLN B 1 181 ? 9.703 12.391 -9.992 1 95.44 181 GLN B C 1
ATOM 2992 O O . GLN B 1 181 ? 10.633 11.875 -10.617 1 95.44 181 GLN B O 1
ATOM 2997 N N . SER B 1 182 ? 9.609 12.328 -8.664 1 96.88 182 SER B N 1
ATOM 2998 C CA . SER B 1 182 ? 10.727 11.805 -7.887 1 96.88 182 SER B CA 1
ATOM 2999 C C . SER B 1 182 ? 10.508 10.344 -7.512 1 96.88 182 SER B C 1
ATOM 3001 O O . SER B 1 182 ? 11.453 9.648 -7.121 1 96.88 182 SER B O 1
ATOM 3003 N N . GLY B 1 183 ? 9.258 9.875 -7.562 1 97.62 183 GLY B N 1
ATOM 3004 C CA . GLY B 1 183 ? 8.945 8.539 -7.078 1 97.62 183 GLY B CA 1
ATOM 3005 C C . GLY B 1 183 ? 8.664 8.5 -5.59 1 97.62 183 GLY B C 1
ATOM 3006 O O . GLY B 1 183 ? 8.328 7.445 -5.047 1 97.62 183 GLY B O 1
ATOM 3007 N N . GLY B 1 184 ? 8.859 9.602 -4.902 1 98.25 184 GLY B N 1
ATOM 3008 C CA . GLY B 1 184 ? 8.562 9.703 -3.482 1 98.25 184 GLY B CA 1
ATOM 3009 C C . GLY B 1 184 ? 9.719 9.266 -2.598 1 98.25 184 GLY B C 1
ATOM 3010 O O . GLY B 1 184 ? 10.852 9.141 -3.064 1 98.25 184 GLY B O 1
ATOM 3011 N N . LEU B 1 185 ? 9.422 9.125 -1.354 1 98.19 185 LEU B N 1
ATOM 3012 C CA . LEU B 1 185 ? 10.352 8.719 -0.304 1 98.19 185 LEU B CA 1
ATOM 3013 C C . LEU B 1 185 ? 10.109 7.266 0.102 1 98.19 185 LEU B C 1
ATOM 3015 O O . LEU B 1 185 ? 9.031 6.926 0.59 1 98.19 185 LEU B O 1
ATOM 3019 N N . LEU B 1 186 ? 11.141 6.457 -0.1 1 97.81 186 LEU B N 1
ATOM 3020 C CA . LEU B 1 186 ? 11.016 5.035 0.204 1 97.81 186 LEU B CA 1
ATOM 3021 C C . LEU B 1 186 ? 11.57 4.723 1.587 1 97.81 186 LEU B C 1
ATOM 3023 O O . LEU B 1 186 ? 12.516 5.375 2.041 1 97.81 186 LEU B O 1
ATOM 3027 N N . TYR B 1 187 ? 10.945 3.814 2.223 1 96.12 187 TYR B N 1
ATOM 3028 C CA . TYR B 1 187 ? 11.477 3.244 3.457 1 96.12 187 TYR B CA 1
ATOM 3029 C C . TYR B 1 187 ? 11.844 1.779 3.268 1 96.12 187 TYR B C 1
ATOM 3031 O O . TYR B 1 187 ? 11.023 0.975 2.826 1 96.12 187 TYR B O 1
ATOM 3039 N N . PHE B 1 188 ? 13.07 1.452 3.586 1 95.12 188 PHE B N 1
ATOM 3040 C CA . PHE B 1 188 ? 13.609 0.11 3.4 1 95.12 188 PHE B CA 1
ATOM 3041 C C . PHE B 1 188 ? 14.812 -0.121 4.309 1 95.12 188 PHE B C 1
ATOM 3043 O O . PHE B 1 188 ? 15.688 0.742 4.43 1 95.12 188 PHE B O 1
ATOM 3050 N N . HIS B 1 189 ? 14.82 -1.234 4.965 1 89.5 189 HIS B N 1
ATOM 3051 C CA . HIS B 1 189 ? 15.938 -1.615 5.824 1 89.5 189 HIS B CA 1
ATOM 3052 C C . HIS B 1 189 ? 16.266 -0.517 6.832 1 89.5 189 HIS B C 1
ATOM 3054 O O . HIS B 1 189 ? 17.406 -0.078 6.934 1 89.5 189 HIS B O 1
ATOM 3060 N N . ARG B 1 190 ? 15.242 -0.002 7.477 1 87.06 190 ARG B N 1
ATOM 3061 C CA . ARG B 1 190 ? 15.32 0.963 8.57 1 87.06 190 ARG B CA 1
ATOM 3062 C C . ARG B 1 190 ? 15.93 2.277 8.094 1 87.06 190 ARG B C 1
ATOM 3064 O O . ARG B 1 190 ? 16.531 3.004 8.883 1 87.06 190 ARG B O 1
ATOM 3071 N N . GLY B 1 191 ? 15.766 2.523 6.812 1 92.12 191 GLY B N 1
ATOM 3072 C CA . GLY B 1 191 ? 16.266 3.764 6.234 1 92.12 191 GLY B CA 1
ATOM 3073 C C . GLY B 1 191 ? 15.383 4.289 5.113 1 92.12 191 GLY B C 1
ATOM 3074 O O . GLY B 1 191 ? 14.562 3.551 4.559 1 92.12 191 GLY B O 1
ATOM 3075 N N . PHE B 1 192 ? 15.609 5.551 4.898 1 96 192 PHE B N 1
ATOM 3076 C CA . PHE B 1 192 ? 14.906 6.18 3.785 1 96 192 PHE B CA 1
ATOM 3077 C C . PHE B 1 192 ? 15.766 6.164 2.525 1 96 192 PHE B C 1
ATOM 3079 O O . PHE B 1 192 ? 16.984 6.309 2.598 1 96 192 PHE B O 1
ATOM 3086 N N . HIS B 1 193 ? 15.141 5.922 1.399 1 97.31 193 HIS B N 1
ATOM 3087 C CA . HIS B 1 193 ? 15.82 5.762 0.122 1 97.31 193 HIS B CA 1
ATOM 3088 C C . HIS B 1 193 ? 15.102 6.52 -0.988 1 97.31 193 HIS B C 1
ATOM 3090 O O . HIS B 1 193 ? 13.93 6.875 -0.841 1 97.31 193 HIS B O 1
ATOM 3096 N N . ARG B 1 194 ? 15.789 6.773 -2.049 1 97.75 194 ARG B N 1
ATOM 3097 C CA . ARG B 1 194 ? 15.18 7.219 -3.299 1 97.75 194 ARG B CA 1
ATOM 3098 C C . ARG B 1 194 ? 14.953 6.047 -4.246 1 97.75 194 ARG B C 1
ATOM 3100 O O . ARG B 1 194 ? 15.453 4.945 -4.012 1 97.75 194 ARG B O 1
ATOM 3107 N N . VAL B 1 195 ? 14.148 6.246 -5.246 1 97.31 195 VAL B N 1
ATOM 3108 C CA . VAL B 1 195 ? 13.992 5.25 -6.301 1 97.31 195 VAL B CA 1
ATOM 3109 C C . VAL B 1 195 ? 15.289 5.145 -7.109 1 97.31 195 VAL B C 1
ATOM 3111 O O . VAL B 1 195 ? 15.914 6.16 -7.426 1 97.31 195 VAL B O 1
ATOM 3114 N N . GLY B 1 196 ? 15.703 3.93 -7.422 1 96.31 196 GLY B N 1
ATOM 3115 C CA . GLY B 1 196 ? 16.953 3.688 -8.125 1 96.31 196 GLY B CA 1
ATOM 3116 C C . GLY B 1 196 ? 16.766 3.5 -9.625 1 96.31 196 GLY B C 1
ATOM 3117 O O . GLY B 1 196 ? 15.75 3.932 -10.188 1 96.31 196 GLY B O 1
ATOM 3118 N N . SER B 1 197 ? 17.75 2.943 -10.266 1 93.31 197 SER B N 1
ATOM 3119 C CA . SER B 1 197 ? 17.797 2.811 -11.719 1 93.31 197 SER B CA 1
ATOM 3120 C C . SER B 1 197 ? 16.703 1.882 -12.227 1 93.31 197 SER B C 1
ATOM 3122 O O . SER B 1 197 ? 16.234 0.999 -11.5 1 93.31 197 SER B O 1
ATOM 3124 N N . SER B 1 198 ? 16.312 2.084 -13.43 1 92.81 198 SER B N 1
ATOM 3125 C CA . SER B 1 198 ? 15.305 1.252 -14.086 1 92.81 198 SER B CA 1
ATOM 3126 C C . SER B 1 198 ? 15.875 -0.113 -14.453 1 92.81 198 SER B C 1
ATOM 3128 O O . SER B 1 198 ? 17.094 -0.261 -14.617 1 92.81 198 SER B O 1
ATOM 3130 N N . LEU B 1 199 ? 14.961 -1.084 -14.492 1 91 199 LEU B N 1
ATOM 3131 C CA . LEU B 1 199 ? 15.305 -2.445 -14.891 1 91 199 LEU B CA 1
ATOM 3132 C C . LEU B 1 199 ? 14.742 -2.768 -16.281 1 91 199 LEU B C 1
ATOM 3134 O O . LEU B 1 199 ? 13.695 -2.24 -16.656 1 91 199 LEU B O 1
ATOM 3138 N N . GLN B 1 200 ? 15.461 -3.426 -17.125 1 80.75 200 GLN B N 1
ATOM 3139 C CA . GLN B 1 200 ? 15.008 -3.844 -18.453 1 80.75 200 GLN B CA 1
ATOM 3140 C C . GLN B 1 200 ? 14.664 -5.328 -18.469 1 80.75 200 GLN B C 1
ATOM 3142 O O . GLN B 1 200 ? 15.195 -6.105 -17.672 1 80.75 200 GLN B O 1
ATOM 3147 N N . GLU B 1 201 ? 13.57 -5.637 -19.281 1 71.38 201 GLU B N 1
ATOM 3148 C CA . GLU B 1 201 ? 13.273 -7.039 -19.547 1 71.38 201 GLU B CA 1
ATOM 3149 C C . GLU B 1 201 ? 14.391 -7.691 -20.359 1 71.38 201 GLU B C 1
ATOM 3151 O O . GLU B 1 201 ? 14.992 -7.051 -21.219 1 71.38 201 GLU B O 1
ATOM 3156 N N . GLN B 1 202 ? 14.992 -8.672 -19.891 1 57.12 202 GLN B N 1
ATOM 3157 C CA . GLN B 1 202 ? 15.906 -9.328 -20.828 1 57.12 202 GLN B CA 1
ATOM 3158 C C . GLN B 1 202 ? 15.141 -9.938 -22 1 57.12 202 GLN B C 1
ATOM 3160 O O . GLN B 1 202 ? 14.008 -10.391 -21.844 1 57.12 202 GLN B O 1
#

Sequence (404 aa):
MAVSVASFKAAMARVSTQAMILTAGCKSPKDVFHGMTLSSVCSLSVHPKPLLQFNLHLPSYTSKALHENHGQLCLHLMPPTSRSVFLSRTFAAGIKTDKKHFKVKPEDGEIFHEMTTPFAHIDAGSYRLHDTGKSLVPVLNESEKAFVCQKNQVFQVDSHEIWVVDVLDILSPNVQYEHKQSGGLLYFHRGFHRVGSSLQEQMAVSVASFKAAMARVSTQAMILTAGCKSPKDVFHGMTLSSVCSLSVHPKPLLQFNLHLPSYTSKALHENHGQLCLHLMPPTSRSVFLSRTFAAGIKTDKKHFKVKPEDGEIFHEMTTPFAHIDAGSYRLHDTGKSLVPVLNESEKAFVCQKNQVFQVDSHEIWVVDVLDILSPNVQYEHKQSGGLLYFHRGFHRVGSSLQEQ

Nearest PDB structures (foldseek):
  4l82-assembly2_D  TM=8.803E-01  e=7.593E-13  Rickettsia felis URRWXCal2
  4hx6-assembly1_B  TM=8.312E-01  e=3.224E-11  Streptomyces globisporus
  4hx6-assembly4_G  TM=8.343E-01  e=6.441E-11  Streptomyces globisporus
  3bnk-assembly1_A  TM=7.071E-01  e=1.621E-10  Methanosarcina acetivorans
  3b5m-assembly2_C  TM=7.642E-01  e=4.375E-07  Rhodopirellula baltica SH 1

Foldseek 3Di:
DDDDLVNVLVVCLADKFFKKKKWAWDADPPDQTAIAIFRAWDWDDVPPFTKIKGKAFPPAPRVVRCVVQQNKMKIFFAFADPVSQVLNLLRQDAPCPPVVPSVPPVVSPDSRDRRHRSVVVDDPVQWDWDCPVRTTYTDGLRGQKMFTWGFDDWDDDPRMIMTMIGGDDMDGNHPVNVPPDFVGWMDHNNDIDTDDDDDDDD/DDDDLVNVLVVCLADKFFKKKKWAWDADPPDQTAIAIFRAWDWDDVPPATKIKGKAFPPAPRVVRCVVQQNKMKIFFAFADPVSQVLNLLRQDAPCPPVVPSVPPVVSPRSRDRRHRSVVVDDPVQWDWDCPVRTTYTDGLRGQKMFTWGFDDWDDDPRMIMTMIGGPDMDGNHPVNVPPDFVGWMDHNNDIDTDDDDDDDD

pLDDT: mean 89.58, std 16.52, range [32.94, 98.94]

InterPro domains:
  IPR002563 Flavin reductase like domain [PF01613] (12-195)
  IPR002563 Flavin reductase like domain [SM00903] (12-194)
  IPR012349 FMN-binding split barrel [G3DSA:2.30.110.10] (2-196)
  IPR050268 NADH-dependent flavin reductase [PTHR30466] (6-199)

Organism: Candidozyma auris (NCBI:txid498019)

Solvent-accessible surface area (backbone atoms only — not comparable to full-atom values): 20736 Å² total; per-residue (Å²): 119,81,58,48,59,66,60,49,50,58,57,54,46,33,47,32,32,41,44,30,39,38,24,27,15,34,89,48,95,84,54,87,60,31,27,27,34,42,59,44,70,31,80,68,34,59,72,95,53,47,26,38,31,35,68,43,57,59,76,26,52,34,58,53,38,20,71,73,33,75,27,26,28,26,41,28,41,24,39,68,43,38,66,40,46,46,51,46,51,43,19,9,40,44,55,66,62,54,74,86,73,39,70,56,60,64,80,77,71,49,73,53,33,40,49,24,56,29,62,82,78,50,62,76,83,47,41,46,76,43,77,73,86,84,32,35,22,53,42,54,38,72,15,36,33,32,37,34,31,31,60,69,49,76,44,79,56,90,59,27,36,42,39,31,27,36,52,50,41,78,45,62,58,19,68,87,30,71,88,50,76,60,34,21,23,31,37,40,75,96,37,41,21,31,66,34,63,76,59,61,68,117,119,80,57,49,58,67,60,49,51,56,58,55,48,34,46,32,33,41,44,28,38,39,24,27,17,31,88,48,96,83,54,88,59,31,28,28,35,40,58,44,70,31,81,68,32,60,73,95,54,48,26,38,31,35,67,45,59,59,77,26,51,33,59,53,37,18,70,72,32,76,28,27,28,25,43,29,41,24,37,66,44,37,64,39,48,46,50,46,50,44,18,9,41,42,56,68,61,54,76,86,70,41,71,56,60,63,80,78,73,49,72,53,34,41,48,26,56,30,62,80,76,52,62,75,83,47,41,46,74,44,75,73,85,84,32,34,24,53,41,54,39,70,15,36,33,32,38,34,30,32,58,70,49,76,45,79,56,89,59,25,35,43,39,31,26,37,51,52,39,79,46,62,60,20,69,87,29,72,88,50,76,61,34,22,23,31,37,40,77,96,36,39,22,33,65,34,62,74,60,62,67,116

Secondary structure (DSSP, 8-state):
-PPPHHHHHHHHTTB-EE-EEEEE-BSSTTSPP-EEEES--EEEE-SSS-EEEEEEESS-HHHHHHHHTTTEEEEEEPPSSHHHHHHHHHHH------TTT-----TT--S--SS--GGGGS-GGGEEEEE-SS-EEEEETT-SEEEEEEEEEEEEETTEEEEEEEEEEEE---GGGSS---B--EEETTEEEEEEEE----/-PPPHHHHHHHHTTB-EE-EEEEE-BSSTTSPP-EEEES--EEEE-SSS-EEEEEEESS-HHHHHHHHTTTEEEEEEPPSSHHHHHHHHHHH------TTTTT---TT--S--SS--GGGGS-GGGEEEEE-SS-EEEEETT-SEEEEEEEEEEEEETTEEEEEEEEEEEE---GGGSS---B--EEETTEEEEEEEE----